Protein AF-0000000080794712 (afdb_homodimer)

Nearest PDB structures (foldseek):
  3v5n-assembly1_A  TM=8.887E-01  e=1.901E-37  Sinorhizobium meliloti 1021
  3v5n-assembly1_B  TM=8.787E-01  e=9.304E-38  Sinorhizobium meliloti 1021
  3v5n-assembly1_D  TM=8.794E-01  e=4.122E-37  Sinorhizobium meliloti 1021
  6a3i-assembly1_C  TM=8.276E-01  e=8.747E-29  Pseudarthrobacter phenanthrenivorans Sphe3
  6a3i-assembly1_D  TM=8.155E-01  e=2.993E-26  Pseudarthrobacter phenanthrenivorans Sphe3

Solvent-accessible surface area (backbone atoms only — not comparable to full-atom values): 35893 Å² total; per-residue (Å²): 128,85,76,77,43,33,24,28,30,36,28,31,25,80,88,35,68,64,24,48,24,54,49,41,20,38,50,70,66,59,63,44,43,70,52,36,35,21,20,35,86,47,45,68,51,22,52,52,33,29,58,75,66,69,30,56,68,92,38,52,33,64,38,63,69,57,40,35,54,57,37,53,69,38,93,81,40,51,58,29,36,36,40,48,61,62,31,59,52,35,43,64,54,52,47,52,29,40,76,49,74,29,22,38,37,33,42,67,50,50,36,56,42,48,67,53,29,51,51,48,40,50,50,26,58,76,66,72,36,50,37,36,34,60,63,30,73,64,29,26,70,41,47,54,52,50,23,51,40,47,73,72,40,66,25,45,58,67,45,39,38,45,35,38,38,38,22,13,84,53,31,53,95,46,47,91,80,30,70,71,47,34,41,43,50,28,56,85,32,33,30,85,37,24,40,49,36,72,54,32,32,54,51,53,47,46,52,36,66,44,65,67,61,51,67,40,28,36,31,13,45,68,38,61,80,53,83,90,52,83,36,33,38,30,35,41,32,40,35,37,31,70,86,70,25,34,34,39,40,39,35,34,30,35,30,20,53,40,52,80,48,36,36,44,34,40,23,12,60,50,10,20,41,40,38,38,51,90,46,56,39,40,33,40,36,25,23,82,88,48,75,46,78,46,74,54,90,73,74,87,43,80,72,44,46,56,17,45,24,41,42,45,47,42,41,52,49,50,51,50,42,34,74,72,68,45,96,64,47,57,88,70,45,89,40,51,16,42,62,53,32,32,52,35,35,45,51,39,53,48,35,51,52,10,28,76,68,70,38,35,79,37,80,100,129,86,77,78,43,34,25,30,30,37,29,32,24,81,90,34,67,65,25,47,25,53,50,38,18,38,50,70,64,59,63,46,43,70,51,35,35,22,21,37,86,46,45,69,50,23,52,52,36,29,58,76,66,71,30,57,70,92,37,51,33,63,39,64,69,58,39,36,54,55,39,54,70,39,92,80,39,51,57,29,35,36,40,48,62,62,32,59,53,36,45,63,53,51,46,52,29,39,76,51,74,29,24,38,38,33,44,67,50,48,36,56,43,45,68,54,29,50,49,47,39,50,49,25,56,76,65,73,36,51,38,36,35,60,61,30,74,63,29,26,70,41,47,54,52,49,21,50,40,48,73,72,40,66,25,44,59,66,45,38,37,46,34,37,37,38,20,12,84,51,31,53,94,45,46,90,80,30,70,70,46,35,41,43,49,29,54,86,34,32,30,87,38,24,41,48,37,72,55,32,33,53,51,53,46,46,51,37,67,44,64,67,62,52,65,40,30,36,30,12,46,65,38,63,80,53,81,90,54,82,36,34,37,28,35,40,34,40,36,37,31,71,88,69,25,34,34,40,41,38,36,34,30,35,32,21,52,40,52,81,49,37,34,42,34,41,23,10,60,50,11,19,40,39,39,38,50,88,45,56,40,40,33,39,35,25,26,81,87,48,76,46,78,46,76,54,90,71,74,86,42,80,72,42,48,57,16,44,23,41,42,45,46,42,41,51,50,50,52,51,41,32,75,69,66,46,95,64,48,56,88,70,46,89,41,49,16,41,62,52,32,33,51,36,35,45,51,39,52,47,36,52,52,11,27,75,67,69,38,35,79,36,79,99

InterPro domains:
  IPR000683 Gfo/Idh/MocA-like oxidoreductase, N-terminal [PF01408] (6-134)
  IPR036291 NAD(P)-binding domain superfamily [SSF51735] (2-167)
  IPR051317 Gfo/Idh/MocA family oxidoreductases [PTHR43708] (2-360)
  IPR055170 GFO/IDH/MocA-like oxidoreductase domain [PF22725] (146-273)

Sequence (728 aa):
MSKKITYGMVGGSIDSMIGEAHRNAILSDGRASIVSGCFSRDYKKTLKTGKKWDIKKDRLYENYLEMAEEESKKKNKIDFVVIATPNVSHYEIAKTFLEKGINVVCDKPLTTTVKEAQELKQLADDNDLLLCVTYSYVGYPVISLARNKIEKGELGEIRFINVQYIQGWLAKKIEDENKQAQWRLDPNQSGLANTTADIGSHVENMVSYLTRKEIDNLCARLDTFGESRKLEDNSTVMVNFKDKSKGLLFMSQIAVGENNNFSVCVYGSEGTLKWNFNQANKLTILYEDHKEEIVQNVDEIPGTNIGFKNTYSTFITDLINKKNGEIITNDNAHFQSVNAGLRGMRFIEKCVESSKNGSVWVKFMSKKITYGMVGGSIDSMIGEAHRNAILSDGRASIVSGCFSRDYKKTLKTGKKWDIKKDRLYENYLEMAEEESKKKNKIDFVVIATPNVSHYEIAKTFLEKGINVVCDKPLTTTVKEAQELKQLADDNDLLLCVTYSYVGYPVISLARNKIEKGELGEIRFINVQYIQGWLAKKIEDENKQAQWRLDPNQSGLANTTADIGSHVENMVSYLTRKEIDNLCARLDTFGESRKLEDNSTVMVNFKDKSKGLLFMSQIAVGENNNFSVCVYGSEGTLKWNFNQANKLTILYEDHKEEIVQNVDEIPGTNIGFKNTYSTFITDLINKKNGEIITNDNAHFQSVNAGLRGMRFIEKCVESSKNGSVWVKF

Organism: Petrotoga mobilis (strain DSM 10674 / SJ95) (NCBI:txid403833)

pLDDT: mean 95.85, std 5.78, range [39.59, 98.94]

Secondary structure (DSSP, 8-state):
----EEEEEEE--TT-HHHHHHHHHHHHH-SEEEEEEE--SSHHHHHHHHHHTT--GGGB-SSHHHHHHHHHHSTT--SEEEEES-HHHHHHHHHHHHHTT-EEEEPSS--SSHHHHHHHHHHHHHTT--EEE--GGGGSHHHHHHHHHHHTTTT-SEEEEEEEEE--TTSS--TTT-HHHHHHT-HHHH-S-SHHHHTHHHHHHHHHHHH-PPEEEEEEEEE--STT-SS-SEEEEEEEETTS-EEEEEEES--TT---EEEEEEEESS-EEEEEGGGTTEEEEE-SS-EEEEE------TTS-HHHHHHHHHHHHHHHHHHTT----TTT-SS-BHHHHHHHHHHHHHHHHHHHTTS-EEE-/----EEEEEEE--TT-HHHHHHHHHHHHH-SEEEEEEE--SSHHHHHHHHHHTT--GGGB-SSHHHHHHHHHHSTT--SEEEEES-GGGHHHHHHHHHHTT-EEEEPSS--SSHHHHHHHHHHHHHTT--EEE--GGGGSHHHHHHHHHHHTTTT-SEEEEEEEEE--TTSS--TTT-HHHHHHT-HHHH-S-SHHHHTHHHHHHHHHHHH-PPEEEEEEEEE--STT-SS-SEEEEEEEETTS-EEEEEEES--TT---EEEEEEEESS-EEEEEGGGTTEEEEE-SS-EEEEE------TTS-HHHHHHHHHHHHHHHHHHTT----TTT-SS-BHHHHHHHHHHHHHHHHHHHTTS-EEE-

Structure (mmCIF, N/CA/C/O backbone):
data_AF-0000000080794712-model_v1
#
loop_
_entity.id
_entity.type
_entity.pdbx_description
1 polymer 'Oxidoreductase domain protein'
#
loop_
_atom_site.group_PDB
_atom_site.id
_atom_site.type_symbol
_atom_site.label_atom_id
_atom_site.label_alt_id
_atom_site.label_comp_id
_atom_site.label_asym_id
_atom_site.label_entity_id
_atom_site.label_seq_id
_atom_site.pdbx_PDB_ins_code
_atom_site.Cartn_x
_atom_site.Cartn_y
_atom_site.Cartn_z
_atom_site.occupancy
_atom_site.B_iso_or_equiv
_atom_site.auth_seq_id
_atom_site.auth_comp_id
_atom_site.auth_asym_id
_atom_site.auth_atom_id
_atom_site.pdbx_PDB_model_num
ATOM 1 N N . MET A 1 1 ? 16.156 39.5 29.578 1 39.59 1 MET A N 1
ATOM 2 C CA . MET A 1 1 ? 15.477 38.219 29.734 1 39.59 1 MET A CA 1
ATOM 3 C C . MET A 1 1 ? 14.242 38.156 28.828 1 39.59 1 MET A C 1
ATOM 5 O O . MET A 1 1 ? 13.406 39.062 28.859 1 39.59 1 MET A O 1
ATOM 9 N N . SER A 1 2 ? 14.266 37.562 27.672 1 49.47 2 SER A N 1
ATOM 10 C CA . SER A 1 2 ? 13.328 37.75 26.562 1 49.47 2 SER A CA 1
ATOM 11 C C . SER A 1 2 ? 11.891 37.562 27.016 1 49.47 2 SER A C 1
ATOM 13 O O . SER A 1 2 ? 11.617 36.719 27.906 1 49.47 2 SER A O 1
ATOM 15 N N . LYS A 1 3 ? 10.93 38.594 26.828 1 62.94 3 LYS A N 1
ATOM 16 C CA . LYS A 1 3 ? 9.5 38.719 27.109 1 62.94 3 LYS A CA 1
ATOM 17 C C . LYS A 1 3 ? 8.773 37.438 26.797 1 62.94 3 LYS A C 1
ATOM 19 O O . LYS A 1 3 ? 9.125 36.719 25.859 1 62.94 3 LYS A O 1
ATOM 24 N N . LYS A 1 4 ? 8.039 36.938 27.766 1 82.81 4 LYS A N 1
ATOM 25 C CA . LYS A 1 4 ? 7.191 35.75 27.641 1 82.81 4 LYS A CA 1
ATOM 26 C C . LYS A 1 4 ? 6.312 35.844 26.391 1 82.81 4 LYS A C 1
ATOM 28 O O . LYS A 1 4 ? 5.715 36.875 26.125 1 82.81 4 LYS A O 1
ATOM 33 N N . ILE A 1 5 ? 6.406 34.906 25.484 1 95.75 5 ILE A N 1
ATOM 34 C CA . ILE A 1 5 ? 5.582 34.812 24.281 1 95.75 5 ILE A CA 1
ATOM 35 C C . ILE A 1 5 ? 4.121 34.594 24.672 1 95.75 5 ILE A C 1
ATOM 37 O O . ILE A 1 5 ? 3.818 33.812 25.578 1 95.75 5 ILE A O 1
ATOM 41 N N . THR A 1 6 ? 3.252 35.406 24.172 1 97.94 6 THR A N 1
ATOM 42 C CA . THR A 1 6 ? 1.824 35.25 24.438 1 97.94 6 THR A CA 1
ATOM 43 C C . THR A 1 6 ? 1.071 34.969 23.141 1 97.94 6 THR A C 1
ATOM 45 O O . THR A 1 6 ? 1.505 35.344 22.062 1 97.94 6 THR A O 1
ATOM 48 N N . TYR A 1 7 ? -0.06 34.25 23.281 1 98.38 7 TYR A N 1
ATOM 49 C CA . TYR A 1 7 ? -0.833 33.906 22.078 1 98.38 7 TYR A CA 1
ATOM 50 C C . TYR A 1 7 ? -2.326 33.906 22.391 1 98.38 7 TYR A C 1
ATOM 52 O O . TYR A 1 7 ? -2.729 33.969 23.562 1 98.38 7 TYR A O 1
ATOM 60 N N . GLY A 1 8 ? -3.104 34.031 21.375 1 98.56 8 GLY A N 1
ATOM 61 C CA . GLY A 1 8 ? -4.539 33.781 21.422 1 98.56 8 GLY A CA 1
ATOM 62 C C . GLY A 1 8 ? -4.98 32.625 20.578 1 98.56 8 GLY A C 1
ATOM 63 O O . GLY A 1 8 ? -4.16 31.969 19.922 1 98.56 8 GLY A O 1
ATOM 64 N N . MET A 1 9 ? -6.27 32.344 20.641 1 98.56 9 MET A N 1
ATOM 65 C CA . MET A 1 9 ? -6.797 31.219 19.891 1 98.56 9 MET A CA 1
ATOM 66 C C . MET A 1 9 ? -8.203 31.516 19.375 1 98.56 9 MET A C 1
ATOM 68 O O . MET A 1 9 ? -9.008 32.125 20.078 1 98.56 9 MET A O 1
ATOM 72 N N . VAL A 1 10 ? -8.391 31.203 18.156 1 98.56 10 VAL A N 1
ATOM 73 C CA . VAL A 1 10 ? -9.719 31.234 17.547 1 98.56 10 VAL A CA 1
ATOM 74 C C . VAL A 1 10 ? -10.203 29.812 17.297 1 98.56 10 VAL A C 1
ATOM 76 O O . VAL A 1 10 ? -9.531 29.031 16.625 1 98.56 10 VAL A O 1
ATOM 79 N N . GLY A 1 11 ? -11.328 29.516 17.766 1 97.12 11 GLY A N 1
ATOM 80 C CA . GLY A 1 11 ? -11.781 28.141 17.781 1 97.12 11 GLY A CA 1
ATOM 81 C C . GLY A 1 11 ? -11.219 27.328 18.938 1 97.12 11 GLY A C 1
ATOM 82 O O . GLY A 1 11 ? -10.617 27.891 19.859 1 97.12 11 GLY A O 1
ATOM 83 N N . GLY A 1 12 ? -11.578 26 19 1 94.31 12 GLY A N 1
ATOM 84 C CA . GLY A 1 12 ? -11 25.125 20.016 1 94.31 12 GLY A CA 1
ATOM 85 C C . GLY A 1 12 ? -11.688 25.234 21.359 1 94.31 12 GLY A C 1
ATOM 86 O O . GLY A 1 12 ? -11.031 25.188 22.406 1 94.31 12 GLY A O 1
ATOM 87 N N . SER A 1 13 ? -12.953 25.406 21.359 1 92.81 13 SER A N 1
ATOM 88 C CA . SER A 1 13 ? -13.688 25.531 22.609 1 92.81 13 SER A CA 1
ATOM 89 C C . SER A 1 13 ? -13.602 24.25 23.422 1 92.81 13 SER A C 1
ATOM 91 O O . SER A 1 13 ? -13.078 23.234 22.953 1 92.81 13 SER A O 1
ATOM 93 N N . ILE A 1 14 ? -14.07 24.266 24.578 1 87.44 14 ILE A N 1
ATOM 94 C CA . ILE A 1 14 ? -13.945 23.234 25.594 1 87.44 14 ILE A CA 1
ATOM 95 C C . ILE A 1 14 ? -14.539 21.922 25.062 1 87.44 14 ILE A C 1
ATOM 97 O O . ILE A 1 14 ? -14.188 20.844 25.547 1 87.44 14 ILE A O 1
ATOM 101 N N . ASP A 1 15 ? -15.359 21.969 24.109 1 83.81 15 ASP A N 1
ATOM 102 C CA . ASP A 1 15 ? -15.977 20.75 23.578 1 83.81 15 ASP A CA 1
ATOM 103 C C . ASP A 1 15 ? -15.18 20.219 22.391 1 83.81 15 ASP A C 1
ATOM 105 O O . ASP A 1 15 ? -15.539 19.188 21.797 1 83.81 15 ASP A O 1
ATOM 109 N N . SER A 1 16 ? -14.133 20.906 22.094 1 84 16 SER A N 1
ATOM 110 C CA . SER A 1 16 ? -13.312 20.516 20.953 1 84 16 SER A CA 1
ATOM 111 C C . SER A 1 16 ? -12.047 19.797 21.391 1 84 16 SER A C 1
ATOM 113 O O . SER A 1 16 ? -11.352 20.25 22.297 1 84 16 SER A O 1
ATOM 115 N N . MET A 1 17 ? -11.773 18.734 20.781 1 82.38 17 MET A N 1
ATOM 116 C CA . MET A 1 17 ? -10.562 17.969 21.078 1 82.38 17 MET A CA 1
ATOM 117 C C . MET A 1 17 ? -9.336 18.656 20.5 1 82.38 17 MET A C 1
ATOM 119 O O . MET A 1 17 ? -8.266 18.641 21.125 1 82.38 17 MET A O 1
ATOM 123 N N . ILE A 1 18 ? -9.539 19.344 19.469 1 88.5 18 ILE A N 1
ATOM 124 C CA . ILE A 1 18 ? -8.391 19.922 18.766 1 88.5 18 ILE A CA 1
ATOM 125 C C . ILE A 1 18 ? -7.863 21.125 19.531 1 88.5 18 ILE A C 1
ATOM 127 O O . ILE A 1 18 ? -6.652 21.344 19.609 1 88.5 18 ILE A O 1
ATOM 131 N N . GLY A 1 19 ? -8.727 21.906 20.156 1 91.75 19 GLY A N 1
ATOM 132 C CA . GLY A 1 19 ? -8.305 23.047 20.953 1 91.75 19 GLY A CA 1
ATOM 133 C C . GLY A 1 19 ? -7.398 22.656 22.109 1 91.75 19 GLY A C 1
ATOM 134 O O . GLY A 1 19 ? -6.344 23.266 22.312 1 91.75 19 GLY A O 1
ATOM 135 N N . GLU A 1 20 ? -7.781 21.641 22.781 1 92.44 20 GLU A N 1
ATOM 136 C CA . GLU A 1 20 ? -6.992 21.141 23.906 1 92.44 20 GLU A CA 1
ATOM 137 C C . GLU A 1 20 ? -5.645 20.609 23.438 1 92.44 20 GLU A C 1
ATOM 139 O O . GLU A 1 20 ? -4.633 20.75 24.125 1 92.44 20 GLU A O 1
ATOM 144 N N . ALA A 1 21 ? -5.668 19.938 22.328 1 94.25 21 ALA A N 1
ATOM 145 C CA . ALA A 1 21 ? -4.418 19.391 21.812 1 94.25 21 ALA A CA 1
ATOM 146 C C . ALA A 1 21 ? -3.408 20.5 21.531 1 94.25 21 ALA A C 1
ATOM 148 O O . ALA A 1 21 ? -2.234 20.391 21.891 1 94.25 21 ALA A O 1
ATOM 149 N N . HIS A 1 22 ? -3.895 21.594 20.922 1 96.44 22 HIS A N 1
ATOM 150 C CA . HIS A 1 22 ? -3.029 22.734 20.641 1 96.44 22 HIS A CA 1
ATOM 151 C C . HIS A 1 22 ? -2.543 23.391 21.922 1 96.44 22 HIS A C 1
ATOM 153 O O . HIS A 1 22 ? -1.347 23.625 22.094 1 96.44 22 HIS A O 1
ATOM 159 N N . ARG A 1 23 ? -3.43 23.656 22.781 1 95.56 23 ARG A N 1
ATOM 160 C CA . ARG A 1 23 ? -3.09 24.328 24.047 1 95.56 23 ARG A CA 1
ATOM 161 C C . ARG A 1 23 ? -2.094 23.5 24.844 1 95.56 23 ARG A C 1
ATOM 163 O O . ARG A 1 23 ? -1.108 24.031 25.359 1 95.56 23 ARG A O 1
ATOM 170 N N . ASN A 1 24 ? -2.373 22.188 24.969 1 95.31 24 ASN A N 1
ATOM 171 C CA . ASN A 1 24 ? -1.516 21.297 25.75 1 95.31 24 ASN A CA 1
ATOM 172 C C . ASN A 1 24 ? -0.109 21.219 25.172 1 95.31 24 ASN A C 1
ATOM 174 O O . ASN A 1 24 ? 0.873 21.141 25.906 1 95.31 24 ASN A O 1
ATOM 178 N N . ALA A 1 25 ? -0.044 21.219 23.875 1 96.25 25 ALA A N 1
ATOM 179 C CA . ALA A 1 25 ? 1.26 21.188 23.219 1 96.25 25 ALA A CA 1
ATOM 180 C C . ALA A 1 25 ? 2.068 22.438 23.562 1 96.25 25 ALA A C 1
ATOM 182 O O . ALA A 1 25 ? 3.248 22.344 23.906 1 96.25 25 ALA A O 1
ATOM 183 N N . ILE A 1 26 ? 1.462 23.625 23.516 1 96.62 26 ILE A N 1
ATOM 184 C CA . ILE A 1 26 ? 2.125 24.891 23.781 1 96.62 26 ILE A CA 1
ATOM 185 C C . ILE A 1 26 ? 2.48 24.984 25.266 1 96.62 26 ILE A C 1
ATOM 187 O O . ILE A 1 26 ? 3.586 25.406 25.625 1 96.62 26 ILE A O 1
ATOM 191 N N . LEU A 1 27 ? 1.554 24.531 26.062 1 95.06 27 LEU A N 1
ATOM 192 C CA . LEU A 1 27 ? 1.777 24.531 27.516 1 95.06 27 LEU A CA 1
ATOM 193 C C . LEU A 1 27 ? 2.961 23.641 27.875 1 95.06 27 LEU A C 1
ATOM 195 O O . LEU A 1 27 ? 3.758 24 28.75 1 95.06 27 LEU A O 1
ATOM 199 N N . SER A 1 28 ? 3.021 22.531 27.266 1 94.25 28 SER A N 1
ATOM 200 C CA . SER A 1 28 ? 4.102 21.594 27.547 1 94.25 28 SER A CA 1
ATOM 201 C C . SER A 1 28 ? 5.457 22.188 27.156 1 94.25 28 SER A C 1
ATOM 203 O O . SER A 1 28 ? 6.473 21.875 27.781 1 94.25 28 SER A O 1
ATOM 205 N N . ASP A 1 29 ? 5.477 22.938 26.109 1 93.62 29 ASP A N 1
ATOM 206 C CA . ASP A 1 29 ? 6.695 23.641 25.734 1 93.62 29 ASP A CA 1
ATOM 207 C C . ASP A 1 29 ? 7.098 24.641 26.812 1 93.62 29 ASP A C 1
ATOM 209 O O . ASP A 1 29 ? 8.281 24.75 27.156 1 93.62 29 ASP A O 1
ATOM 213 N N . GLY A 1 30 ? 6.141 25.422 27.281 1 94.19 30 GLY A N 1
ATOM 214 C CA . GLY A 1 30 ? 6.332 26.25 28.469 1 94.19 30 GLY A CA 1
ATOM 215 C C . GLY A 1 30 ? 6.77 27.672 28.141 1 94.19 30 GLY A C 1
ATOM 216 O O . GLY A 1 30 ? 6.836 28.516 29.031 1 94.19 30 GLY A O 1
ATOM 217 N N . ARG A 1 31 ? 7.086 28.031 26.969 1 96.19 31 ARG A N 1
ATOM 218 C CA . ARG A 1 31 ? 7.652 29.344 26.656 1 96.19 31 ARG A CA 1
ATOM 219 C C . ARG A 1 31 ? 6.57 30.312 26.203 1 96.19 31 ARG A C 1
ATOM 221 O O . ARG A 1 31 ? 6.828 31.516 26.047 1 96.19 31 ARG A O 1
ATOM 228 N N . ALA A 1 32 ? 5.246 29.797 26 1 97.25 32 ALA A N 1
ATOM 229 C CA . ALA A 1 32 ? 4.152 30.656 25.562 1 97.25 32 ALA A CA 1
ATOM 230 C C . ALA A 1 32 ? 2.92 30.469 26.453 1 97.25 32 ALA A C 1
ATOM 232 O O . ALA A 1 32 ? 2.627 29.344 26.875 1 97.25 32 ALA A O 1
ATOM 233 N N . SER A 1 33 ? 2.188 31.562 26.641 1 96.75 33 SER A N 1
ATOM 234 C CA . SER A 1 33 ? 0.974 31.516 27.453 1 96.75 33 SER A CA 1
ATOM 235 C C . SER A 1 33 ? -0.225 32.062 26.688 1 96.75 33 SER A C 1
ATOM 237 O O . SER A 1 33 ? -0.111 33.062 25.969 1 96.75 33 SER A O 1
ATOM 239 N N . ILE A 1 34 ? -1.341 31.391 26.844 1 97.5 34 ILE A N 1
ATOM 240 C CA . ILE A 1 34 ? -2.568 31.859 26.219 1 97.5 34 ILE A CA 1
ATOM 241 C C . ILE A 1 34 ? -3.148 33.031 27.031 1 97.5 34 ILE A C 1
ATOM 243 O O . ILE A 1 34 ? -3.289 32.938 28.25 1 97.5 34 ILE A O 1
ATOM 247 N N . VAL A 1 35 ? -3.531 34.188 26.312 1 97.75 35 VAL A N 1
ATOM 248 C CA . VAL A 1 35 ? -4.004 35.344 27.078 1 97.75 35 VAL A CA 1
ATOM 249 C C . VAL A 1 35 ? -5.281 35.875 26.438 1 97.75 35 VAL A C 1
ATOM 251 O O . VAL A 1 35 ? -5.91 36.781 26.984 1 97.75 35 VAL A O 1
ATOM 254 N N . SER A 1 36 ? -5.66 35.344 25.281 1 98.12 36 SER A N 1
ATOM 255 C CA . SER A 1 36 ? -6.805 35.844 24.547 1 98.12 36 SER A CA 1
ATOM 256 C C . SER A 1 36 ? -7.52 34.75 23.766 1 98.12 36 SER A C 1
ATOM 258 O O . SER A 1 36 ? -6.941 33.688 23.516 1 98.12 36 SER A O 1
ATOM 260 N N . GLY A 1 37 ? -8.875 35.062 23.484 1 98 37 GLY A N 1
ATOM 261 C CA . GLY A 1 37 ? -9.523 34 22.734 1 98 37 GLY A CA 1
ATOM 262 C C . GLY A 1 37 ? -10.891 34.375 22.203 1 98 37 GLY A C 1
ATOM 263 O O . GLY A 1 37 ? -11.562 35.219 22.797 1 98 37 GLY A O 1
ATOM 264 N N . CYS A 1 38 ? -11.242 33.875 21.109 1 98.38 38 CYS A N 1
ATOM 265 C CA . CYS A 1 38 ? -12.555 33.688 20.516 1 98.38 38 CYS A CA 1
ATOM 266 C C . CYS A 1 38 ? -12.781 32.219 20.172 1 98.38 38 CYS A C 1
ATOM 268 O O . CYS A 1 38 ? -12.531 31.797 19.031 1 98.38 38 CYS A O 1
ATOM 270 N N . PHE A 1 39 ? -13.367 31.453 21.094 1 97.44 39 PHE A N 1
ATOM 271 C CA . PHE A 1 39 ? -13.266 30 21.031 1 97.44 39 PHE A CA 1
ATOM 272 C C . PHE A 1 39 ? -14.453 29.391 20.281 1 97.44 39 PHE A C 1
ATOM 274 O O . PHE A 1 39 ? -14.414 28.234 19.875 1 97.44 39 PHE A O 1
ATOM 281 N N . SER A 1 40 ? -15.508 30.109 20.234 1 95.56 40 SER A N 1
ATOM 282 C CA . SER A 1 40 ? -16.734 29.625 19.609 1 95.56 40 SER A CA 1
ATOM 283 C C . SER A 1 40 ? -17.562 30.781 19.062 1 95.56 40 SER A C 1
ATOM 285 O O . SER A 1 40 ? -17.375 31.938 19.453 1 95.56 40 SER A O 1
ATOM 287 N N . ARG A 1 41 ? -18.562 30.531 18.172 1 91.75 41 ARG A N 1
ATOM 288 C CA . ARG A 1 41 ? -19.547 31.5 17.703 1 91.75 41 ARG A CA 1
ATOM 289 C C . ARG A 1 41 ? -20.516 31.859 18.812 1 91.75 41 ARG A C 1
ATOM 291 O O . ARG A 1 41 ? -21.125 32.938 18.781 1 91.75 41 ARG A O 1
ATOM 298 N N . ASP A 1 42 ? -20.562 30.875 19.672 1 95.44 42 ASP A N 1
ATOM 299 C CA . ASP A 1 42 ? -21.344 31.109 20.891 1 95.44 42 ASP A CA 1
ATOM 300 C C . ASP A 1 42 ? -20.469 31.75 21.969 1 95.44 42 ASP A C 1
ATOM 302 O O . ASP A 1 42 ? -19.656 31.078 22.594 1 95.44 42 ASP A O 1
ATOM 306 N N . TYR A 1 43 ? -20.812 32.969 22.266 1 97.06 43 TYR A N 1
ATOM 307 C CA . TYR A 1 43 ? -19.984 33.75 23.203 1 97.06 43 TYR A CA 1
ATOM 308 C C . TYR A 1 43 ? -20 33.094 24.578 1 97.06 43 TYR A C 1
ATOM 310 O O . TYR A 1 43 ? -19 33.125 25.297 1 97.06 43 TYR A O 1
ATOM 318 N N . LYS A 1 44 ? -21.078 32.469 24.922 1 97.06 44 LYS A N 1
ATOM 319 C CA . LYS A 1 44 ? -21.156 31.812 26.219 1 97.06 44 LYS A CA 1
ATOM 320 C C . LYS A 1 44 ? -20.109 30.719 26.344 1 97.06 44 LYS A C 1
ATOM 322 O O . LYS A 1 44 ? -19.531 30.516 27.406 1 97.06 44 LYS A O 1
ATOM 327 N N . LYS A 1 45 ? -19.906 30.031 25.281 1 96.69 45 LYS A N 1
ATOM 328 C CA . LYS A 1 45 ? -18.891 28.984 25.25 1 96.69 45 LYS A CA 1
ATOM 329 C C . LYS A 1 45 ? -17.484 29.578 25.344 1 96.69 45 LYS A C 1
ATOM 331 O O . LYS A 1 45 ? -16.594 28.969 25.953 1 96.69 45 LYS A O 1
ATOM 336 N N . THR A 1 46 ? -17.297 30.734 24.734 1 97.88 46 THR A N 1
ATOM 337 C CA . THR A 1 46 ? -16.016 31.422 24.812 1 97.88 46 THR A CA 1
ATOM 338 C C . THR A 1 46 ? -15.727 31.828 26.266 1 97.88 46 THR A C 1
ATOM 340 O O . THR A 1 46 ? -14.609 31.625 26.75 1 97.88 46 THR A O 1
ATOM 343 N N . LEU A 1 47 ? -16.734 32.312 26.922 1 97.94 47 LEU A N 1
ATOM 344 C CA . LEU A 1 47 ? -16.562 32.719 28.312 1 97.94 47 LEU A CA 1
ATOM 345 C C . LEU A 1 47 ? -16.266 31.5 29.188 1 97.94 47 LEU A C 1
ATOM 347 O O . LEU A 1 47 ? -15.391 31.562 30.062 1 97.94 47 LEU A O 1
ATOM 351 N N . LYS A 1 48 ? -16.922 30.422 28.953 1 97.25 48 LYS A N 1
ATOM 352 C CA . LYS A 1 48 ? -16.703 29.188 29.703 1 97.25 48 LYS A CA 1
ATOM 353 C C . LYS A 1 48 ? -15.289 28.656 29.484 1 97.25 48 LYS A C 1
ATOM 355 O O . LYS A 1 48 ? -14.617 28.25 30.438 1 97.25 48 LYS A O 1
ATOM 360 N N . THR A 1 49 ? -14.891 28.656 28.25 1 97.19 49 THR A N 1
ATOM 361 C CA . THR A 1 49 ? -13.547 28.188 27.891 1 97.19 49 THR A CA 1
ATOM 362 C C . THR A 1 49 ? -12.484 29.078 28.531 1 97.19 49 THR A C 1
ATOM 364 O O . THR A 1 49 ? -11.5 28.594 29.078 1 97.19 49 THR A O 1
ATOM 367 N N . GLY A 1 50 ? -12.672 30.375 28.438 1 97.06 50 GLY A N 1
ATOM 368 C CA . GLY A 1 50 ? -11.758 31.328 29.047 1 97.06 50 GLY A CA 1
ATOM 369 C C . GLY A 1 50 ? -11.602 31.141 30.531 1 97.06 50 GLY A C 1
ATOM 370 O O . GLY A 1 50 ? -10.492 31.219 31.062 1 97.06 50 GLY A O 1
ATOM 371 N N . LYS A 1 51 ? -12.703 30.922 31.156 1 96.75 51 LYS A N 1
ATOM 372 C CA . LYS A 1 51 ? -12.672 30.656 32.594 1 96.75 51 LYS A CA 1
ATOM 373 C C . LYS A 1 51 ? -11.867 29.406 32.906 1 96.75 51 LYS A C 1
ATOM 375 O O . LYS A 1 51 ? -11.031 29.406 33.844 1 96.75 51 LYS A O 1
ATOM 380 N N . LYS A 1 52 ? -12.125 28.406 32.188 1 95.69 52 LYS A N 1
ATOM 381 C CA . LYS A 1 52 ? -11.422 27.141 32.375 1 95.69 52 LYS A CA 1
ATOM 382 C C . LYS A 1 52 ? -9.914 27.312 32.188 1 95.69 52 LYS A C 1
ATOM 384 O O . LYS A 1 52 ? -9.117 26.688 32.906 1 95.69 52 LYS A O 1
ATOM 389 N N . TRP A 1 53 ? -9.523 28.141 31.234 1 95.75 53 TRP A N 1
ATOM 390 C CA . TRP A 1 53 ? -8.117 28.266 30.875 1 95.75 53 TRP A CA 1
ATOM 391 C C . TRP A 1 53 ? -7.496 29.5 31.547 1 95.75 53 TRP A C 1
ATOM 393 O O . TRP A 1 53 ? -6.375 29.891 31.203 1 95.75 53 TRP A O 1
ATOM 403 N N . ASP A 1 54 ? -8.211 30.172 32.469 1 96.25 54 ASP A N 1
ATOM 404 C CA . ASP A 1 54 ? -7.762 31.297 33.281 1 96.25 54 ASP A CA 1
ATOM 405 C C . ASP A 1 54 ? -7.332 32.469 32.406 1 96.25 54 ASP A C 1
ATOM 407 O O . ASP A 1 54 ? -6.234 33 32.594 1 96.25 54 ASP A O 1
ATOM 411 N N . ILE A 1 55 ? -8.164 32.781 31.438 1 97.5 55 ILE A N 1
ATOM 412 C CA . ILE A 1 55 ? -7.965 33.938 30.578 1 97.5 55 ILE A CA 1
ATOM 413 C C . ILE A 1 55 ? -8.828 35.094 31.078 1 97.5 55 ILE A C 1
ATOM 415 O O . ILE A 1 55 ? -9.992 34.906 31.453 1 97.5 55 ILE A O 1
ATOM 419 N N . LYS A 1 56 ? -8.25 36.281 31.141 1 97.31 56 LYS A N 1
ATOM 420 C CA . LYS A 1 56 ? -8.984 37.469 31.594 1 97.31 56 LYS A CA 1
ATOM 421 C C . LYS A 1 56 ? -10.195 37.75 30.688 1 97.31 56 LYS A C 1
ATOM 423 O O . LYS A 1 56 ? -10.102 37.625 29.469 1 97.31 56 LYS A O 1
ATOM 428 N N . LYS A 1 57 ? -11.281 38.094 31.297 1 97 57 LYS A N 1
ATOM 429 C CA . LYS A 1 57 ? -12.539 38.281 30.578 1 97 57 LYS A CA 1
ATOM 430 C C . LYS A 1 57 ? -12.414 39.375 29.516 1 97 57 LYS A C 1
ATOM 432 O O . LYS A 1 57 ? -13.047 39.281 28.469 1 97 57 LYS A O 1
ATOM 437 N N . ASP A 1 58 ? -11.602 40.344 29.766 1 96 58 ASP A N 1
ATOM 438 C CA . ASP A 1 58 ? -11.5 41.5 28.859 1 96 58 ASP A CA 1
ATOM 439 C C . ASP A 1 58 ? -10.688 41.125 27.625 1 96 58 ASP A C 1
ATOM 441 O O . ASP A 1 58 ? -10.547 41.938 26.703 1 96 58 ASP A O 1
ATOM 445 N N . ARG A 1 59 ? -10.188 39.938 27.547 1 97.88 59 ARG A N 1
ATOM 446 C CA . ARG A 1 59 ? -9.477 39.469 26.359 1 97.88 59 ARG A CA 1
ATOM 447 C C . ARG A 1 59 ? -10.188 38.312 25.719 1 97.88 59 ARG A C 1
ATOM 449 O O . ARG A 1 59 ? -9.562 37.5 25 1 97.88 59 ARG A O 1
ATOM 456 N N . LEU A 1 60 ? -11.43 38.125 26.156 1 98.44 60 LEU A N 1
ATOM 457 C CA . LEU A 1 60 ? -12.344 37.219 25.5 1 98.44 60 LEU A CA 1
ATOM 458 C C . LEU A 1 60 ? -13.297 37.969 24.562 1 98.44 60 LEU A C 1
ATOM 460 O O . LEU A 1 60 ? -13.922 38.938 24.969 1 98.44 60 LEU A O 1
ATOM 464 N N . TYR A 1 61 ? -13.391 37.438 23.344 1 98.5 61 TYR A N 1
ATOM 465 C CA . TYR A 1 61 ? -14.07 38.25 22.328 1 98.5 61 TYR A CA 1
ATOM 466 C C . TYR A 1 61 ? -15.219 37.469 21.703 1 98.5 61 TYR A C 1
ATOM 468 O O . TYR A 1 61 ? -15.195 36.219 21.672 1 98.5 61 TYR A O 1
ATOM 476 N N . GLU A 1 62 ? -16.172 38.188 21.125 1 97.5 62 GLU A N 1
ATOM 477 C CA . GLU A 1 62 ? -17.375 37.594 20.531 1 97.5 62 GLU A CA 1
ATOM 478 C C . GLU A 1 62 ? -17.062 37.031 19.141 1 97.5 62 GLU A C 1
ATOM 480 O O . GLU A 1 62 ? -17.719 36.094 18.672 1 97.5 62 GLU A O 1
ATOM 485 N N . ASN A 1 63 ? -16.156 37.688 18.516 1 98 63 ASN A N 1
ATOM 486 C CA . ASN A 1 63 ? -15.758 37.25 17.188 1 98 63 ASN A CA 1
ATOM 487 C C . ASN A 1 63 ? -14.289 37.531 16.922 1 98 63 ASN A C 1
ATOM 489 O O . ASN A 1 63 ? -13.68 38.375 17.609 1 98 63 ASN A O 1
ATOM 493 N N . TYR A 1 64 ? -13.789 36.875 15.891 1 98.44 64 TYR A N 1
ATOM 494 C CA . TYR A 1 64 ? -12.359 36.938 15.633 1 98.44 64 TYR A CA 1
ATOM 495 C C . TYR A 1 64 ? -11.969 38.312 15.086 1 98.44 64 TYR A C 1
ATOM 497 O O . TYR A 1 64 ? -10.828 38.75 15.242 1 98.44 64 TYR A O 1
ATOM 505 N N . LEU A 1 65 ? -12.883 39.031 14.367 1 98.56 65 LEU A N 1
ATOM 506 C CA . LEU A 1 65 ? -12.609 40.375 13.859 1 98.56 65 LEU A CA 1
ATOM 507 C C . LEU A 1 65 ? -12.305 41.312 15.008 1 98.56 65 LEU A C 1
ATOM 509 O O . LEU A 1 65 ? -11.32 42.062 14.953 1 98.56 65 LEU A O 1
ATOM 513 N N . GLU A 1 66 ? -13.18 41.25 16 1 98.38 66 GLU A N 1
ATOM 514 C CA . GLU A 1 66 ? -12.984 42.062 17.203 1 98.38 66 GLU A CA 1
ATOM 515 C C . GLU A 1 66 ? -11.688 41.688 17.906 1 98.38 66 GLU A C 1
ATOM 517 O O . GLU A 1 66 ? -10.945 42.562 18.344 1 98.38 66 GLU A O 1
ATOM 522 N N . MET A 1 67 ? -11.461 40.469 18.047 1 98.62 67 MET A N 1
ATOM 523 C CA . MET A 1 67 ? -10.242 39.969 18.688 1 98.62 67 MET A CA 1
ATOM 524 C C . MET A 1 67 ? -9 40.531 18.016 1 98.62 67 MET A C 1
ATOM 526 O O . MET A 1 67 ? -8.109 41.062 18.672 1 98.62 67 MET A O 1
ATOM 530 N N . ALA A 1 68 ? -8.945 40.406 16.703 1 98.62 68 ALA A N 1
ATOM 531 C CA . ALA A 1 68 ? -7.789 40.875 15.938 1 98.62 68 ALA A CA 1
ATOM 532 C C . ALA A 1 68 ? -7.598 42.375 16.109 1 98.62 68 ALA A C 1
ATOM 534 O O . ALA A 1 68 ? -6.473 42.844 16.312 1 98.62 68 ALA A O 1
ATOM 535 N N . GLU A 1 69 ? -8.695 43.094 16.031 1 98.12 69 GLU A N 1
ATOM 536 C CA . GLU A 1 69 ? -8.648 44.531 16.141 1 98.12 69 GLU A CA 1
ATOM 537 C C . GLU A 1 69 ? -8.164 44.969 17.531 1 98.12 69 GLU A C 1
ATOM 539 O O . GLU A 1 69 ? -7.238 45.781 17.656 1 98.12 69 GLU A O 1
ATOM 544 N N . GLU A 1 70 ? -8.773 44.438 18.531 1 98 70 GLU A N 1
ATOM 545 C CA . GLU A 1 70 ? -8.469 44.844 19.906 1 98 70 GLU A CA 1
ATOM 546 C C . GLU A 1 70 ? -7.062 44.438 20.312 1 98 70 GLU A C 1
ATOM 548 O O . GLU A 1 70 ? -6.332 45.188 20.953 1 98 70 GLU A O 1
ATOM 553 N N . GLU A 1 71 ? -6.699 43.25 19.969 1 97.56 71 GLU A N 1
ATOM 554 C CA . GLU A 1 71 ? -5.367 42.75 20.328 1 97.56 71 GLU A CA 1
ATOM 555 C C . GLU A 1 71 ? -4.277 43.531 19.625 1 97.56 71 GLU A C 1
ATOM 557 O O . GLU A 1 71 ? -3.193 43.75 20.156 1 97.56 71 GLU A O 1
ATOM 562 N N . SER A 1 72 ? -4.566 43.969 18.375 1 97.06 72 SER A N 1
ATOM 563 C CA . SER A 1 72 ? -3.574 44.688 17.594 1 97.06 72 SER A CA 1
ATOM 564 C C . SER A 1 72 ? -3.295 46.062 18.203 1 97.06 72 SER A C 1
ATOM 566 O O . SER A 1 72 ? -2.225 46.625 17.984 1 97.06 72 SER A O 1
ATOM 568 N N . LYS A 1 73 ? -4.203 46.594 19 1 96.25 73 LYS A N 1
ATOM 569 C CA . LYS A 1 73 ? -4.086 47.938 19.578 1 96.25 73 LYS A CA 1
ATOM 570 C C . LYS A 1 73 ? -3.387 47.875 20.938 1 96.25 73 LYS A C 1
ATOM 572 O O . LYS A 1 73 ? -2.945 48.906 21.438 1 96.25 73 LYS A O 1
ATOM 577 N N . LYS A 1 74 ? -3.309 46.75 21.375 1 94.81 74 LYS A N 1
ATOM 578 C CA . LYS A 1 74 ? -2.734 46.625 22.719 1 94.81 74 LYS A CA 1
ATOM 579 C C . LYS A 1 74 ? -1.219 46.781 22.688 1 94.81 74 LYS A C 1
ATOM 581 O O . LYS A 1 74 ? -0.564 46.375 21.719 1 94.81 74 LYS A O 1
ATOM 586 N N . LYS A 1 75 ? -0.66 47.406 23.766 1 91.06 75 LYS A N 1
ATOM 587 C CA . LYS A 1 75 ? 0.787 47.531 23.922 1 91.06 75 LYS A CA 1
ATOM 588 C C . LYS A 1 75 ? 1.448 46.156 23.969 1 91.06 75 LYS A C 1
ATOM 590 O O . LYS A 1 75 ? 2.498 45.938 23.359 1 91.06 75 LYS A O 1
ATOM 595 N N . ASN A 1 76 ? 0.785 45.344 24.734 1 90.12 76 ASN A N 1
ATOM 596 C CA . ASN A 1 76 ? 1.238 43.938 24.781 1 90.12 76 ASN A CA 1
ATOM 597 C C . ASN A 1 76 ? 0.399 43.062 23.875 1 90.12 76 ASN A C 1
ATOM 599 O O . ASN A 1 76 ? -0.221 42.094 24.344 1 90.12 76 ASN A O 1
ATOM 603 N N . LYS A 1 77 ? 0.47 43.344 22.656 1 93.31 77 LYS A N 1
ATOM 604 C CA . LYS A 1 77 ? -0.279 42.531 21.688 1 93.31 77 LYS A CA 1
ATOM 605 C C . LYS A 1 77 ? 0.213 41.094 21.672 1 93.31 77 LYS A C 1
ATOM 607 O O . LYS A 1 77 ? 1.38 40.844 21.969 1 93.31 77 LYS A O 1
ATOM 612 N N . ILE A 1 78 ? -0.678 40.188 21.359 1 97.75 78 ILE A N 1
ATOM 613 C CA . ILE A 1 78 ? -0.294 38.781 21.297 1 97.75 78 ILE A CA 1
ATOM 614 C C . ILE A 1 78 ? 0.734 38.562 20.188 1 97.75 78 ILE A C 1
ATOM 616 O O . ILE A 1 78 ? 0.688 39.25 19.156 1 97.75 78 ILE A O 1
ATOM 620 N N . ASP A 1 79 ? 1.636 37.625 20.422 1 98.06 79 ASP A N 1
ATOM 621 C CA . ASP A 1 79 ? 2.703 37.312 19.469 1 98.06 79 ASP A CA 1
ATOM 622 C C . ASP A 1 79 ? 2.186 36.5 18.312 1 98.06 79 ASP A C 1
ATOM 624 O O . ASP A 1 79 ? 2.705 36.562 17.188 1 98.06 79 ASP A O 1
ATOM 628 N N . PHE A 1 80 ? 1.229 35.656 18.578 1 98.69 80 PHE A N 1
ATOM 629 C CA . PHE A 1 80 ? 0.627 34.844 17.5 1 98.69 80 PHE A CA 1
ATOM 630 C C . PHE A 1 80 ? -0.765 34.375 17.906 1 98.69 80 PHE A C 1
ATOM 632 O O . PHE A 1 80 ? -1.145 34.469 19.078 1 98.69 80 PHE A O 1
ATOM 639 N N . VAL A 1 81 ? -1.514 34 16.906 1 98.88 81 VAL A N 1
ATOM 640 C CA . VAL A 1 81 ? -2.838 33.406 17.141 1 98.88 81 VAL A CA 1
ATOM 641 C C . VAL A 1 81 ? -2.879 31.984 16.594 1 98.88 81 VAL A C 1
ATOM 643 O O . VAL A 1 81 ? -2.291 31.688 15.555 1 98.88 81 VAL A O 1
ATOM 646 N N . VAL A 1 82 ? -3.551 31.062 17.312 1 98.75 82 VAL A N 1
ATOM 647 C CA . VAL A 1 82 ? -3.826 29.703 16.859 1 98.75 82 VAL A CA 1
ATOM 648 C C . VAL A 1 82 ? -5.234 29.641 16.281 1 98.75 82 VAL A C 1
ATOM 650 O O . VAL A 1 82 ? -6.199 30.078 16.906 1 98.75 82 VAL A O 1
ATOM 653 N N . ILE A 1 83 ? -5.277 29.125 15.102 1 98.62 83 ILE A N 1
ATOM 654 C CA . ILE A 1 83 ? -6.57 28.953 14.445 1 98.62 83 ILE A CA 1
ATOM 655 C C . ILE A 1 83 ? -6.941 27.484 14.43 1 98.62 83 ILE A C 1
ATOM 657 O O . ILE A 1 83 ? -6.332 26.688 13.703 1 98.62 83 ILE A O 1
ATOM 661 N N . ALA A 1 84 ? -7.949 27.078 15.172 1 96.12 84 ALA A N 1
ATOM 662 C CA . ALA A 1 84 ? -8.438 25.703 15.312 1 96.12 84 ALA A CA 1
ATOM 663 C C . ALA A 1 84 ? -9.93 25.625 15 1 96.12 84 ALA A C 1
ATOM 665 O O . ALA A 1 84 ? -10.727 25.188 15.828 1 96.12 84 ALA A O 1
ATOM 666 N N . THR A 1 85 ? -10.336 26.031 13.797 1 94.69 85 THR A N 1
ATOM 667 C CA . THR A 1 85 ? -11.695 26.062 13.281 1 94.69 85 THR A CA 1
ATOM 668 C C . THR A 1 85 ? -11.836 25.125 12.086 1 94.69 85 THR A C 1
ATOM 670 O O . THR A 1 85 ? -10.852 24.516 11.641 1 94.69 85 THR A O 1
ATOM 673 N N . PRO A 1 86 ? -13.008 24.906 11.609 1 92 86 PRO A N 1
ATOM 674 C CA . PRO A 1 86 ? -13.156 24.141 10.367 1 92 86 PRO A CA 1
ATOM 675 C C . PRO A 1 86 ? -12.453 24.797 9.188 1 92 86 PRO A C 1
ATOM 677 O O . PRO A 1 86 ? -12.18 26 9.211 1 92 86 PRO A O 1
ATOM 680 N N . ASN A 1 87 ? -12.234 24.047 8.125 1 95.38 87 ASN A N 1
ATOM 681 C CA . ASN A 1 87 ? -11.344 24.406 7.027 1 95.38 87 ASN A CA 1
ATOM 682 C C . ASN A 1 87 ? -11.773 25.719 6.363 1 95.38 87 ASN A C 1
ATOM 684 O O . ASN A 1 87 ? -10.938 26.562 6.066 1 95.38 87 ASN A O 1
ATOM 688 N N . VAL A 1 88 ? -13.031 25.938 6.195 1 94.44 88 VAL A N 1
ATOM 689 C CA . VAL A 1 88 ? -13.555 27 5.344 1 94.44 88 VAL A CA 1
ATOM 690 C C . VAL A 1 88 ? -13.266 28.359 5.984 1 94.44 88 VAL A C 1
ATOM 692 O O . VAL A 1 88 ? -13.18 29.375 5.289 1 94.44 88 VAL A O 1
ATOM 695 N N . SER A 1 89 ? -13.07 28.359 7.277 1 96.75 89 SER A N 1
ATOM 696 C CA . SER A 1 89 ? -12.898 29.641 7.969 1 96.75 89 SER A CA 1
ATOM 697 C C . SER A 1 89 ? -11.422 30 8.102 1 96.75 89 SER A C 1
ATOM 699 O O . SER A 1 89 ? -11.086 31.109 8.508 1 96.75 89 SER A O 1
ATOM 701 N N . HIS A 1 90 ? -10.508 29.094 7.777 1 98.5 90 HIS A N 1
ATOM 702 C CA . HIS A 1 90 ? -9.078 29.297 7.973 1 98.5 90 HIS A CA 1
ATOM 703 C C . HIS A 1 90 ? -8.602 30.562 7.273 1 98.5 90 HIS A C 1
ATOM 705 O O . HIS A 1 90 ? -7.945 31.406 7.883 1 98.5 90 HIS A O 1
ATOM 711 N N . TYR A 1 91 ? -8.984 30.656 6.031 1 98.62 91 TYR A N 1
ATOM 712 C CA . TYR A 1 91 ? -8.469 31.734 5.191 1 98.62 91 TYR A CA 1
ATOM 713 C C . TYR A 1 91 ? -8.844 33.094 5.77 1 98.62 91 TYR A C 1
ATOM 715 O O . TYR A 1 91 ? -7.973 33.938 6.008 1 98.62 91 TYR A O 1
ATOM 723 N N . GLU A 1 92 ? -10.117 33.312 6.012 1 98.75 92 GLU A N 1
ATOM 724 C CA . GLU A 1 92 ? -10.602 34.625 6.465 1 98.75 92 GLU A CA 1
ATOM 725 C C . GLU A 1 92 ? -10.008 35 7.824 1 98.75 92 GLU A C 1
ATOM 727 O O . GLU A 1 92 ? -9.641 36.156 8.055 1 98.75 92 GLU A O 1
ATOM 732 N N . ILE A 1 93 ? -9.914 34.031 8.719 1 98.88 93 ILE A N 1
ATOM 733 C CA . ILE A 1 93 ? -9.383 34.281 10.055 1 98.88 93 ILE A CA 1
ATOM 734 C C . ILE A 1 93 ? -7.895 34.594 9.969 1 98.88 93 ILE A C 1
ATOM 736 O O . ILE A 1 93 ? -7.434 35.594 10.547 1 98.88 93 ILE A O 1
ATOM 740 N N . ALA A 1 94 ? -7.16 33.781 9.25 1 98.94 94 ALA A N 1
ATOM 741 C CA . ALA A 1 94 ? -5.727 34 9.102 1 98.94 94 ALA A CA 1
ATOM 742 C C . ALA A 1 94 ? -5.449 35.375 8.461 1 98.94 94 ALA A C 1
ATOM 744 O O . ALA A 1 94 ? -4.59 36.125 8.93 1 98.94 94 ALA A O 1
ATOM 745 N N . LYS A 1 95 ? -6.188 35.656 7.406 1 98.88 95 LYS A N 1
ATOM 746 C CA . LYS A 1 95 ? -6.039 36.938 6.715 1 98.88 95 LYS A CA 1
ATOM 747 C C . LYS A 1 95 ? -6.238 38.094 7.672 1 98.88 95 LYS A C 1
ATOM 749 O O . LYS A 1 95 ? -5.441 39.031 7.688 1 98.88 95 LYS A O 1
ATOM 754 N N . THR A 1 96 ? -7.27 38.031 8.445 1 98.88 96 THR A N 1
ATOM 755 C CA . THR A 1 96 ? -7.633 39.094 9.375 1 98.88 96 THR A CA 1
ATOM 756 C C . THR A 1 96 ? -6.488 39.375 10.344 1 98.88 96 THR A C 1
ATOM 758 O O . THR A 1 96 ? -6.129 40.531 10.562 1 98.88 96 THR 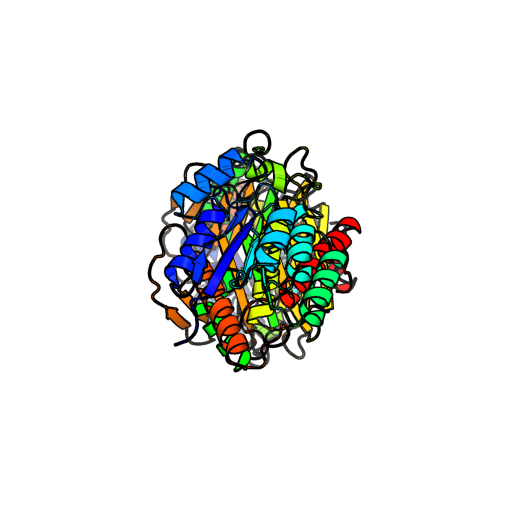A O 1
ATOM 761 N N . PHE A 1 97 ? -5.879 38.375 10.922 1 98.88 97 PHE A N 1
ATOM 762 C CA . PHE A 1 97 ? -4.82 38.562 11.906 1 98.88 97 PHE A CA 1
ATOM 763 C C . PHE A 1 97 ? -3.527 39.031 11.242 1 98.88 97 PHE A C 1
ATOM 765 O O . PHE A 1 97 ? -2.809 39.875 11.781 1 98.88 97 PHE A O 1
ATOM 772 N N . LEU A 1 98 ? -3.213 38.5 10.102 1 98.81 98 LEU A N 1
ATOM 773 C CA . LEU A 1 98 ? -2.025 38.906 9.375 1 98.81 98 LEU A CA 1
ATOM 774 C C . LEU A 1 98 ? -2.107 40.406 9.023 1 98.81 98 LEU A C 1
ATOM 776 O O . LEU A 1 98 ? -1.114 41.125 9.133 1 98.81 98 LEU A O 1
ATOM 780 N N . GLU A 1 99 ? -3.271 40.844 8.609 1 98.56 99 GLU A N 1
ATOM 781 C CA . GLU A 1 99 ? -3.479 42.219 8.258 1 98.56 99 GLU A CA 1
ATOM 782 C C . GLU A 1 99 ? -3.285 43.156 9.469 1 98.56 99 GLU A C 1
ATOM 784 O O . GLU A 1 99 ? -3.016 44.344 9.312 1 98.56 99 GLU A O 1
ATOM 789 N N . LYS A 1 100 ? -3.422 42.594 10.641 1 98.31 100 LYS A N 1
ATOM 790 C CA . LYS A 1 100 ? -3.27 43.344 11.875 1 98.31 100 LYS A CA 1
ATOM 791 C C . LYS A 1 100 ? -1.872 43.156 12.461 1 98.31 100 LYS A C 1
ATOM 793 O O . LYS A 1 100 ? -1.604 43.594 13.578 1 98.31 100 LYS A O 1
ATOM 798 N N . GLY A 1 101 ? -0.979 42.5 11.758 1 98 101 GLY A N 1
ATOM 799 C CA . GLY A 1 101 ? 0.415 42.375 12.156 1 98 101 GLY A CA 1
ATOM 800 C C . GLY A 1 101 ? 0.646 41.281 13.188 1 98 101 GLY A C 1
ATOM 801 O O . GLY A 1 101 ? 1.585 41.375 13.984 1 98 101 GLY A O 1
ATOM 802 N N . ILE A 1 102 ? -0.148 40.281 13.242 1 98.56 102 ILE A N 1
ATOM 803 C CA . ILE A 1 102 ? -0.035 39.219 14.219 1 98.56 102 ILE A CA 1
ATOM 804 C C . ILE A 1 102 ? 0.319 37.906 13.508 1 98.56 102 ILE A C 1
ATOM 806 O O . ILE A 1 102 ? -0.302 37.562 12.5 1 98.56 102 ILE A O 1
ATOM 810 N N . ASN A 1 103 ? 1.379 37.125 13.969 1 98.81 103 ASN A N 1
ATOM 811 C CA . ASN A 1 103 ? 1.747 35.844 13.414 1 98.81 103 ASN A CA 1
ATOM 812 C C . ASN A 1 103 ? 0.624 34.812 13.578 1 98.81 103 ASN A C 1
ATOM 814 O O . ASN A 1 103 ? -0.223 34.969 14.461 1 98.81 103 ASN A O 1
ATOM 818 N N . VAL A 1 104 ? 0.693 33.812 12.727 1 98.94 104 VAL A N 1
ATOM 819 C CA . VAL A 1 104 ? -0.428 32.875 12.711 1 98.94 104 VAL A CA 1
ATOM 820 C C . VAL A 1 104 ? 0.093 31.438 12.766 1 98.94 104 VAL A C 1
ATOM 822 O O . VAL A 1 104 ? 1.074 31.094 12.102 1 98.94 104 VAL A O 1
ATOM 825 N N . VAL A 1 105 ? -0.525 30.609 13.578 1 98.88 105 VAL A N 1
ATOM 826 C CA . VAL A 1 105 ? -0.481 29.156 13.492 1 98.88 105 VAL A CA 1
ATOM 827 C C . VAL A 1 105 ? -1.859 28.609 13.117 1 98.88 105 VAL A C 1
ATOM 829 O O . VAL A 1 105 ? -2.836 28.828 13.836 1 98.88 105 VAL A O 1
ATOM 832 N N . CYS A 1 106 ? -1.939 27.953 12.023 1 98.75 106 CYS A N 1
ATOM 833 C CA . CYS A 1 106 ? -3.225 27.484 11.516 1 98.75 106 CYS A CA 1
ATOM 834 C C . CYS A 1 106 ? -3.234 25.969 11.367 1 98.75 106 CYS A C 1
ATOM 836 O O . CYS A 1 106 ? -2.256 25.375 10.906 1 98.75 106 CYS A O 1
ATOM 838 N N . ASP A 1 107 ? -4.285 25.359 11.711 1 96.69 107 ASP A N 1
ATOM 839 C CA . ASP A 1 107 ? -4.449 23.922 11.508 1 96.69 107 ASP A CA 1
ATOM 840 C C . ASP A 1 107 ? -4.488 23.578 10.016 1 96.69 107 ASP A C 1
ATOM 842 O O . ASP A 1 107 ? -4.75 24.438 9.18 1 96.69 107 ASP A O 1
ATOM 846 N N . LYS A 1 108 ? -4.156 22.375 9.719 1 96.81 108 LYS A N 1
ATOM 847 C CA . LYS A 1 108 ? -4.188 21.875 8.344 1 96.81 108 LYS A CA 1
ATOM 848 C C . LYS A 1 108 ? -5.582 21.375 7.973 1 96.81 108 LYS A C 1
ATOM 850 O O . LYS A 1 108 ? -6.348 20.953 8.844 1 96.81 108 LYS A O 1
ATOM 855 N N . PRO A 1 109 ? -5.969 21.344 6.746 1 97.31 109 PRO A N 1
ATOM 856 C CA . PRO A 1 109 ? -5.281 22.031 5.652 1 97.31 109 PRO A CA 1
ATOM 857 C C . PRO A 1 109 ? -5.398 23.547 5.746 1 97.31 109 PRO A C 1
ATOM 859 O O . PRO A 1 109 ? -6.312 24.062 6.395 1 97.31 109 PRO A O 1
ATOM 862 N N . LEU A 1 110 ? -4.547 24.219 5.098 1 98.44 110 LEU A N 1
ATOM 863 C CA . LEU A 1 110 ? -4.391 25.656 5.332 1 98.44 110 LEU A CA 1
ATOM 864 C C . LEU A 1 110 ? -5.637 26.422 4.898 1 98.44 110 LEU A C 1
ATOM 866 O O . LEU A 1 110 ? -6.078 27.344 5.59 1 98.44 110 LEU A O 1
ATOM 870 N N . THR A 1 111 ? -6.152 26.125 3.715 1 98.25 111 THR A N 1
ATOM 871 C CA . THR A 1 111 ? -7.328 26.766 3.135 1 98.25 111 THR A CA 1
ATOM 872 C C . THR A 1 111 ? -8.18 25.75 2.375 1 98.25 111 THR A C 1
ATOM 874 O O . THR A 1 111 ? -7.996 24.547 2.529 1 98.25 111 THR A O 1
ATOM 877 N N . THR A 1 112 ? -9.133 26.266 1.597 1 97.06 112 THR A N 1
ATOM 878 C CA . THR A 1 112 ? -9.945 25.359 0.787 1 97.06 112 THR A CA 1
ATOM 879 C C . THR A 1 112 ? -9.578 25.484 -0.689 1 97.06 112 THR A C 1
ATOM 881 O O . THR A 1 112 ? -9.945 24.641 -1.498 1 97.06 112 THR A O 1
ATOM 884 N N . THR A 1 113 ? -8.781 26.547 -0.993 1 97.31 113 THR A N 1
ATOM 885 C CA . THR A 1 113 ? -8.32 26.703 -2.369 1 97.31 113 THR A CA 1
ATOM 886 C C . THR A 1 113 ? -6.855 27.141 -2.406 1 97.31 113 THR A C 1
ATOM 888 O O . THR A 1 113 ? -6.352 27.719 -1.445 1 97.31 113 THR A O 1
ATOM 891 N N . VAL A 1 114 ? -6.277 26.891 -3.547 1 98.44 114 VAL A N 1
ATOM 892 C CA . VAL A 1 114 ? -4.895 27.297 -3.771 1 98.44 114 VAL A CA 1
ATOM 893 C C . VAL A 1 114 ? -4.805 28.812 -3.799 1 98.44 114 VAL A C 1
ATOM 895 O O . VAL A 1 114 ? -3.85 29.406 -3.275 1 98.44 114 VAL A O 1
ATOM 898 N N . LYS A 1 115 ? -5.746 29.484 -4.383 1 98.5 115 LYS A N 1
ATOM 899 C CA . LYS A 1 115 ? -5.77 30.938 -4.473 1 98.5 115 LYS A CA 1
ATOM 900 C C . LYS A 1 115 ? -5.723 31.578 -3.084 1 98.5 115 LYS A C 1
ATOM 902 O O . LYS A 1 115 ? -4.961 32.5 -2.852 1 98.5 115 LYS A O 1
ATOM 907 N N . GLU A 1 116 ? -6.523 31.062 -2.195 1 98.75 116 GLU A N 1
ATOM 908 C CA . GLU A 1 116 ? -6.543 31.547 -0.819 1 98.75 116 GLU A CA 1
ATOM 909 C C . GLU A 1 116 ? -5.184 31.375 -0.15 1 98.75 116 GLU A C 1
ATOM 911 O O . GLU A 1 116 ? -4.699 32.281 0.539 1 98.75 116 GLU A O 1
ATOM 916 N N . ALA A 1 117 ? -4.594 30.219 -0.345 1 98.81 117 ALA A N 1
ATOM 917 C CA . ALA A 1 117 ? -3.291 29.938 0.252 1 98.81 117 ALA A CA 1
ATOM 918 C C . ALA A 1 117 ? -2.219 30.875 -0.286 1 98.81 117 ALA A C 1
ATOM 920 O O . ALA A 1 117 ? -1.359 31.344 0.465 1 98.81 117 ALA A O 1
ATOM 921 N N . GLN A 1 118 ? -2.285 31.125 -1.551 1 98.81 118 GLN A N 1
ATOM 922 C CA . GLN A 1 118 ? -1.344 32.031 -2.18 1 98.81 118 GLN A CA 1
ATOM 923 C C . GLN A 1 118 ? -1.471 33.438 -1.597 1 98.81 118 GLN A C 1
ATOM 925 O O . GLN A 1 118 ? -0.465 34.125 -1.355 1 98.81 118 GLN A O 1
ATOM 930 N N . GLU A 1 119 ? -2.664 33.844 -1.435 1 98.88 119 GLU A N 1
ATOM 931 C CA . GLU A 1 119 ? -2.898 35.188 -0.855 1 98.88 119 GLU A CA 1
ATOM 932 C C . GLU A 1 119 ? -2.354 35.25 0.568 1 98.88 119 GLU A C 1
ATOM 934 O O . GLU A 1 119 ? -1.759 36.281 0.953 1 98.88 119 GLU A O 1
ATOM 939 N N . LEU A 1 120 ? -2.582 34.219 1.343 1 98.94 120 LEU A N 1
ATOM 940 C CA . LEU A 1 120 ? -2.059 34.219 2.705 1 98.94 120 LEU A CA 1
ATOM 941 C C . LEU A 1 120 ? -0.535 34.281 2.701 1 98.94 120 LEU A C 1
ATOM 943 O O . LEU A 1 120 ? 0.069 34.938 3.551 1 98.94 120 LEU A O 1
ATOM 947 N N . LYS A 1 121 ? 0.069 33.531 1.797 1 98.88 121 LYS A N 1
ATOM 948 C CA . LYS A 1 121 ? 1.523 33.562 1.68 1 98.88 121 LYS A CA 1
ATOM 949 C C . LYS A 1 121 ? 1.999 35 1.396 1 98.88 121 LYS A C 1
ATOM 951 O O . LYS A 1 121 ? 2.928 35.5 2.041 1 98.88 121 LYS A O 1
ATOM 956 N N . GLN A 1 122 ? 1.374 35.625 0.422 1 98.75 122 GLN A N 1
ATOM 957 C CA . GLN A 1 122 ? 1.746 36.969 0.055 1 98.75 122 GLN A CA 1
ATOM 958 C C . GLN A 1 122 ? 1.594 37.938 1.239 1 98.75 122 GLN A C 1
ATOM 960 O O . GLN A 1 122 ? 2.484 38.719 1.514 1 98.75 122 GLN A O 1
ATOM 965 N N . LEU A 1 123 ? 0.495 37.844 1.926 1 98.75 123 LEU A N 1
ATOM 966 C CA . LEU A 1 123 ? 0.208 38.719 3.064 1 98.75 123 LEU A CA 1
ATOM 967 C C . LEU A 1 123 ? 1.232 38.5 4.176 1 98.75 123 LEU A C 1
ATOM 969 O O . LEU A 1 123 ? 1.716 39.469 4.766 1 98.75 123 LEU A O 1
ATOM 973 N N . ALA A 1 124 ? 1.522 37.219 4.504 1 98.88 124 ALA A N 1
ATOM 974 C CA . ALA A 1 124 ? 2.506 36.938 5.543 1 98.88 124 ALA A CA 1
ATOM 975 C C . ALA A 1 124 ? 3.881 37.469 5.172 1 98.88 124 ALA A C 1
ATOM 977 O O . ALA A 1 124 ? 4.555 38.094 6.004 1 98.88 124 ALA A O 1
ATOM 978 N N . ASP A 1 125 ? 4.254 37.25 3.943 1 98.56 125 ASP A N 1
ATOM 979 C CA . ASP A 1 125 ? 5.559 37.688 3.471 1 98.56 125 ASP A CA 1
ATOM 980 C C . ASP A 1 125 ? 5.637 39.219 3.443 1 98.56 125 ASP A C 1
ATOM 982 O O . ASP A 1 125 ? 6.617 39.812 3.904 1 98.56 125 ASP A O 1
ATOM 986 N N . ASP A 1 126 ? 4.629 39.875 2.906 1 98.31 126 ASP A N 1
ATOM 987 C CA . ASP A 1 126 ? 4.602 41.344 2.781 1 98.31 126 ASP A CA 1
ATOM 988 C C . ASP A 1 126 ? 4.688 42 4.152 1 98.31 126 ASP A C 1
ATOM 990 O O . ASP A 1 126 ? 5.266 43.094 4.285 1 98.31 126 ASP A O 1
ATOM 994 N N . ASN A 1 127 ? 4.113 41.438 5.16 1 98.25 127 ASN A N 1
ATOM 995 C CA . ASN A 1 127 ? 4.07 42.031 6.492 1 98.25 127 ASN A CA 1
ATOM 996 C C . ASN A 1 127 ? 5.191 41.5 7.379 1 98.25 127 ASN A C 1
ATOM 998 O O . ASN A 1 127 ? 5.238 41.781 8.578 1 98.25 127 ASN A O 1
ATOM 1002 N N . ASP A 1 128 ? 6.078 40.656 6.789 1 98.38 128 ASP A N 1
ATOM 1003 C CA . ASP A 1 128 ? 7.188 40.031 7.5 1 98.38 128 ASP A CA 1
ATOM 1004 C C . ASP A 1 128 ? 6.695 39.281 8.734 1 98.38 128 ASP A C 1
ATOM 1006 O O . ASP A 1 128 ? 7.219 39.469 9.836 1 98.38 128 ASP A O 1
ATOM 1010 N N . LEU A 1 129 ? 5.641 38.5 8.555 1 98.81 129 LEU A N 1
ATOM 1011 C CA . LEU A 1 129 ? 5.051 37.688 9.609 1 98.81 129 LEU A CA 1
ATOM 1012 C C . LEU A 1 129 ? 5.238 36.219 9.32 1 98.81 129 LEU A C 1
ATOM 1014 O O . LEU A 1 129 ? 5.406 35.812 8.156 1 98.81 129 LEU A O 1
ATOM 1018 N N . LEU A 1 130 ? 5.219 35.375 10.367 1 98.88 130 LEU A N 1
ATOM 1019 C CA . LEU A 1 130 ? 5.336 33.938 10.25 1 98.88 130 LEU A CA 1
ATOM 1020 C C . LEU A 1 130 ? 3.961 33.281 10.273 1 98.88 130 LEU A C 1
ATOM 1022 O O . LEU A 1 130 ? 3.08 33.688 11.031 1 98.88 130 LEU A O 1
ATOM 1026 N N . LEU A 1 131 ? 3.773 32.344 9.391 1 98.94 131 LEU A N 1
ATOM 1027 C CA . LEU A 1 131 ? 2.566 31.516 9.344 1 98.94 131 LEU A CA 1
ATOM 1028 C C . LEU A 1 131 ? 2.916 30.031 9.359 1 98.94 131 LEU A C 1
ATOM 1030 O O . LEU A 1 131 ? 3.48 29.516 8.391 1 98.94 131 LEU A O 1
ATOM 1034 N N . CYS A 1 132 ? 2.541 29.375 10.43 1 98.88 132 CYS A N 1
ATOM 1035 C CA . CYS A 1 132 ? 2.818 27.953 10.633 1 98.88 132 CYS A CA 1
ATOM 1036 C C . CYS A 1 132 ? 1.574 27.109 10.383 1 98.88 132 CYS A C 1
ATOM 1038 O O . CYS A 1 132 ? 0.475 27.484 10.797 1 98.88 132 CYS A O 1
ATOM 1040 N N . VAL A 1 133 ? 1.707 26.047 9.633 1 98.88 133 VAL A N 1
ATOM 1041 C CA . VAL A 1 133 ? 0.652 25.062 9.469 1 98.88 133 VAL A CA 1
ATOM 1042 C C . VAL A 1 133 ? 0.969 23.828 10.312 1 98.88 133 VAL A C 1
ATOM 1044 O O . VAL A 1 133 ? 2.096 23.328 10.289 1 98.88 133 VAL A O 1
ATOM 1047 N N . THR A 1 134 ? -0.004 23.266 11.016 1 97.88 134 THR A N 1
ATOM 1048 C CA . THR A 1 134 ? 0.277 22.25 12.031 1 97.88 134 THR A CA 1
ATOM 1049 C C . THR A 1 134 ? 0.29 20.859 11.414 1 97.88 134 THR A C 1
ATOM 1051 O O . THR A 1 134 ? -0.524 20 11.781 1 97.88 134 THR A O 1
ATOM 1054 N N . TYR A 1 135 ? 1.237 20.594 10.633 1 98 135 TYR A N 1
ATOM 1055 C CA . TYR A 1 135 ? 1.566 19.234 10.195 1 98 135 TYR A CA 1
ATOM 1056 C C . TYR A 1 135 ? 2.354 18.5 11.266 1 98 135 TYR A C 1
ATOM 1058 O O . TYR A 1 135 ? 3.586 18.453 11.219 1 98 135 TYR A O 1
ATOM 1066 N N . SER A 1 136 ? 1.651 17.797 12.109 1 95.94 136 SER A N 1
ATOM 1067 C CA . SER A 1 136 ? 2.225 17.359 13.375 1 95.94 136 SER A CA 1
ATOM 1068 C C . SER A 1 136 ? 3.072 16.109 13.188 1 95.94 136 SER A C 1
ATOM 1070 O O . SER A 1 136 ? 3.955 15.812 14 1 95.94 136 SER A O 1
ATOM 1072 N N . TYR A 1 137 ? 2.881 15.344 12.125 1 97.25 137 TYR A N 1
ATOM 1073 C CA . TYR A 1 137 ? 3.562 14.055 12 1 97.25 137 TYR A CA 1
ATOM 1074 C C . TYR A 1 137 ? 5.055 14.258 11.75 1 97.25 137 TYR A C 1
ATOM 1076 O O . TYR A 1 137 ? 5.875 13.445 12.188 1 97.25 137 TYR A O 1
ATOM 1084 N N . VAL A 1 138 ? 5.402 15.336 11.062 1 97.62 138 VAL A N 1
ATOM 1085 C CA . VAL A 1 138 ? 6.816 15.555 10.789 1 97.62 138 VAL A CA 1
ATOM 1086 C C . VAL A 1 138 ? 7.531 16 12.055 1 97.62 138 VAL A C 1
ATOM 1088 O O . VAL A 1 138 ? 8.766 16.031 12.102 1 97.62 138 VAL A O 1
ATOM 1091 N N . GLY A 1 139 ? 6.758 16.266 13.156 1 96.56 139 GLY A N 1
ATOM 1092 C CA . GLY A 1 139 ? 7.328 16.703 14.422 1 96.56 139 GLY A CA 1
ATOM 1093 C C . GLY A 1 139 ? 7.879 15.562 15.25 1 96.56 139 GLY A C 1
ATOM 1094 O O . GLY A 1 139 ? 8.57 15.789 16.25 1 96.56 139 GLY A O 1
ATOM 1095 N N . TYR A 1 140 ? 7.59 14.312 14.852 1 96.69 140 TYR A N 1
ATOM 1096 C CA . TYR A 1 140 ? 8.156 13.188 15.594 1 96.69 140 TYR A CA 1
ATOM 1097 C C . TYR A 1 140 ? 9.672 13.133 15.43 1 96.69 140 TYR A C 1
ATOM 1099 O O . TYR A 1 140 ? 10.18 13.258 14.312 1 96.69 140 TYR A O 1
ATOM 1107 N N . PRO A 1 141 ? 10.398 12.883 16.469 1 95.88 141 PRO A N 1
ATOM 1108 C CA . PRO A 1 141 ? 11.852 13.031 16.453 1 95.88 141 PRO A CA 1
ATOM 1109 C C . PRO A 1 141 ? 12.531 12.133 15.43 1 95.88 141 PRO A C 1
ATOM 1111 O O . PRO A 1 141 ? 13.5 12.547 14.789 1 95.88 141 PRO A O 1
ATOM 1114 N N . VAL A 1 142 ? 12.07 10.953 15.211 1 97.62 142 VAL A N 1
ATOM 1115 C CA . VAL A 1 142 ? 12.742 10.016 14.32 1 97.62 142 VAL A CA 1
ATOM 1116 C C . VAL A 1 142 ? 12.562 10.461 12.867 1 97.62 142 VAL A C 1
ATOM 1118 O O . VAL A 1 142 ? 13.312 10.047 11.984 1 97.62 142 VAL A O 1
ATOM 1121 N N . ILE A 1 143 ? 11.578 11.305 12.633 1 98.12 143 ILE A N 1
ATOM 1122 C CA . ILE A 1 143 ? 11.32 11.758 11.273 1 98.12 143 ILE A CA 1
ATOM 1123 C C . ILE A 1 143 ? 12.414 12.727 10.828 1 98.12 143 ILE A C 1
ATOM 1125 O O . ILE A 1 143 ? 12.852 12.695 9.68 1 98.12 143 ILE A O 1
ATOM 1129 N N . SER A 1 144 ? 12.852 13.609 11.727 1 96.81 144 SER A N 1
ATOM 1130 C CA . SER A 1 144 ? 13.977 14.477 11.406 1 96.81 144 SER A CA 1
ATOM 1131 C C . SER A 1 144 ? 15.25 13.68 11.148 1 96.81 144 SER A C 1
ATOM 1133 O O . SER A 1 144 ? 16.062 14.039 10.289 1 96.81 144 SER A O 1
ATOM 1135 N N . LEU A 1 145 ? 15.422 12.633 11.898 1 97.31 145 LEU A N 1
ATOM 1136 C CA . LEU A 1 145 ? 16.562 11.75 11.672 1 97.31 145 LEU A CA 1
ATOM 1137 C C . LEU A 1 145 ? 16.469 11.078 10.305 1 97.31 145 LEU A C 1
ATOM 1139 O O . LEU A 1 145 ? 17.469 10.977 9.594 1 97.31 145 LEU A O 1
ATOM 1143 N N . ALA A 1 146 ? 15.305 10.656 10 1 98.56 146 ALA A N 1
ATOM 1144 C CA . ALA A 1 146 ? 15.062 10.047 8.688 1 98.56 146 ALA A CA 1
ATOM 1145 C C . ALA A 1 146 ? 15.43 11.008 7.562 1 98.56 146 ALA A C 1
ATOM 1147 O O . ALA A 1 146 ? 16.125 10.633 6.617 1 98.56 146 ALA A O 1
ATOM 1148 N N . ARG A 1 147 ? 14.969 12.227 7.664 1 98.31 147 ARG A N 1
ATOM 1149 C CA . ARG A 1 147 ? 15.273 13.234 6.66 1 98.31 147 ARG A CA 1
ATOM 1150 C C . ARG A 1 147 ? 16.781 13.43 6.508 1 98.31 147 ARG A C 1
ATOM 1152 O O . ARG A 1 147 ? 17.297 13.508 5.391 1 98.31 147 ARG A O 1
ATOM 1159 N N . ASN A 1 148 ? 17.453 13.523 7.621 1 98 148 ASN A N 1
ATOM 1160 C CA . ASN A 1 148 ? 18.906 13.719 7.605 1 98 148 ASN A CA 1
ATOM 1161 C C . ASN A 1 148 ? 19.609 12.57 6.91 1 98 148 ASN A C 1
ATOM 1163 O O . ASN A 1 148 ? 20.547 12.789 6.129 1 98 148 ASN A O 1
ATOM 1167 N N . LYS A 1 149 ? 19.172 11.414 7.188 1 98.12 149 LYS A N 1
ATOM 1168 C CA . LYS A 1 149 ? 19.797 10.234 6.578 1 98.12 149 LYS A CA 1
ATOM 1169 C C . LYS A 1 149 ? 19.562 10.211 5.066 1 98.12 149 LYS A C 1
ATOM 1171 O O . LYS A 1 149 ? 20.453 9.852 4.305 1 98.12 149 LYS A O 1
ATOM 1176 N N . ILE A 1 150 ? 18.406 10.578 4.617 1 98.5 150 ILE A N 1
ATOM 1177 C CA . ILE A 1 150 ? 18.094 10.664 3.191 1 98.5 150 ILE A CA 1
ATOM 1178 C C . ILE A 1 150 ? 18.953 11.75 2.547 1 98.5 150 ILE A C 1
ATOM 1180 O O . ILE A 1 150 ? 19.562 11.523 1.493 1 98.5 150 ILE A O 1
ATOM 1184 N N . GLU A 1 151 ? 19.047 12.875 3.188 1 97.56 151 GLU A N 1
ATOM 1185 C CA . GLU A 1 151 ? 19.812 14.016 2.668 1 97.56 151 GLU A CA 1
ATOM 1186 C C . GLU A 1 151 ? 21.297 13.688 2.559 1 97.56 151 GLU A C 1
ATOM 1188 O O . GLU A 1 151 ? 21.969 14.148 1.64 1 97.56 151 GLU A O 1
ATOM 1193 N N . LYS A 1 152 ? 21.766 12.898 3.512 1 97.88 152 LYS A N 1
ATOM 1194 C CA . LYS A 1 152 ? 23.172 12.523 3.529 1 97.88 152 LYS A CA 1
ATOM 1195 C C . LYS A 1 152 ? 23.469 11.43 2.506 1 97.88 152 LYS A C 1
ATOM 1197 O O . LYS A 1 152 ? 24.625 11.039 2.318 1 97.88 152 LYS A O 1
ATOM 1202 N N . GLY A 1 153 ? 22.438 10.906 1.922 1 97.69 153 GLY A N 1
ATOM 1203 C CA . GLY A 1 153 ? 22.625 9.922 0.863 1 97.69 153 GLY A CA 1
ATOM 1204 C C . GLY A 1 153 ? 22.766 8.508 1.382 1 97.69 153 GLY A C 1
ATOM 1205 O O . GLY A 1 153 ? 23.25 7.625 0.666 1 97.69 153 GLY A O 1
ATOM 1206 N N . GLU A 1 154 ? 22.328 8.242 2.594 1 97.19 154 GLU A N 1
ATOM 1207 C CA . GLU A 1 154 ? 22.531 6.926 3.197 1 97.19 154 GLU A CA 1
ATOM 1208 C C . GLU A 1 154 ? 21.672 5.867 2.504 1 97.19 154 GLU A C 1
ATOM 1210 O O . GLU A 1 154 ? 22 4.68 2.531 1 97.19 154 GLU A O 1
ATOM 1215 N N . LEU A 1 155 ? 20.641 6.273 1.847 1 98 155 LEU A N 1
ATOM 1216 C CA . LEU A 1 155 ? 19.766 5.332 1.143 1 98 155 LEU A CA 1
ATOM 1217 C C . LEU A 1 155 ? 20.141 5.262 -0.337 1 98 155 LEU A C 1
ATOM 1219 O O . LEU A 1 155 ? 19.469 4.566 -1.11 1 98 155 LEU A O 1
ATOM 1223 N N . GLY A 1 156 ? 21.172 6.004 -0.802 1 97.62 156 GLY A N 1
ATOM 1224 C CA . GLY A 1 156 ? 21.453 6.105 -2.225 1 97.62 156 GLY A CA 1
ATOM 1225 C C . GLY A 1 156 ? 20.438 6.949 -2.977 1 97.62 156 GLY A C 1
ATOM 1226 O O . GLY A 1 156 ? 19.875 7.895 -2.422 1 97.62 156 GLY A O 1
ATOM 1227 N N . GLU A 1 157 ? 20.328 6.648 -4.254 1 96.94 157 GLU A N 1
ATOM 1228 C CA . GLU A 1 157 ? 19.312 7.328 -5.066 1 96.94 157 GLU A CA 1
ATOM 1229 C C . GLU A 1 157 ? 17.906 6.91 -4.672 1 96.94 157 GLU A C 1
ATOM 1231 O O . GLU A 1 157 ? 17.578 5.723 -4.688 1 96.94 157 GLU A O 1
ATOM 1236 N N . ILE A 1 158 ? 17.109 7.883 -4.297 1 98.44 158 ILE A N 1
ATOM 1237 C CA . ILE A 1 158 ? 15.711 7.57 -3.977 1 98.44 158 ILE A CA 1
ATOM 1238 C C . ILE A 1 158 ? 14.953 7.23 -5.258 1 98.44 158 ILE A C 1
ATOM 1240 O O . ILE A 1 158 ? 14.914 8.031 -6.195 1 98.44 158 ILE A O 1
ATOM 1244 N N . ARG A 1 159 ? 14.352 6.047 -5.289 1 98.44 159 ARG A N 1
ATOM 1245 C CA . ARG A 1 159 ? 13.703 5.562 -6.504 1 98.44 159 ARG A CA 1
ATOM 1246 C C . ARG A 1 159 ? 12.188 5.602 -6.375 1 98.44 159 ARG A C 1
ATOM 1248 O O . ARG A 1 159 ? 11.492 5.98 -7.32 1 98.44 159 ARG A O 1
ATOM 1255 N N . PHE A 1 160 ? 11.703 5.246 -5.215 1 98.88 160 PHE A N 1
ATOM 1256 C CA . PHE A 1 160 ? 10.266 5.102 -5.066 1 98.88 160 PHE A CA 1
ATOM 1257 C C . PHE A 1 160 ? 9.828 5.438 -3.645 1 98.88 160 PHE A C 1
ATOM 1259 O O . PHE A 1 160 ? 10.516 5.082 -2.682 1 98.88 160 PHE A O 1
ATOM 1266 N N . ILE A 1 161 ? 8.734 6.148 -3.518 1 98.94 161 ILE A N 1
ATOM 1267 C CA . ILE A 1 161 ? 8.133 6.5 -2.232 1 98.94 161 ILE A CA 1
ATOM 1268 C C . ILE A 1 161 ? 6.742 5.883 -2.127 1 98.94 161 ILE A C 1
ATOM 1270 O O . ILE A 1 161 ? 5.867 6.168 -2.945 1 98.94 161 ILE A O 1
ATOM 1274 N N . ASN A 1 162 ? 6.508 4.969 -1.151 1 98.88 162 ASN A N 1
ATOM 1275 C CA . ASN A 1 162 ? 5.254 4.27 -0.903 1 98.88 162 ASN A CA 1
ATOM 1276 C C . ASN A 1 162 ? 4.637 4.676 0.434 1 98.88 162 ASN A C 1
ATOM 1278 O O . ASN A 1 162 ? 5.188 4.367 1.493 1 98.88 162 ASN A O 1
ATOM 1282 N N . VAL A 1 163 ? 3.506 5.395 0.367 1 98.88 163 VAL A N 1
ATOM 1283 C CA . VAL A 1 163 ? 2.896 5.91 1.588 1 98.88 163 VAL A CA 1
ATOM 1284 C C . VAL A 1 163 ? 1.439 5.457 1.668 1 98.88 163 VAL A C 1
ATOM 1286 O O . VAL A 1 163 ? 0.727 5.457 0.662 1 98.88 163 VAL A O 1
ATOM 1289 N N . GLN A 1 164 ? 1.035 5.059 2.863 1 98.75 164 GLN A N 1
ATOM 1290 C CA . GLN A 1 164 ? -0.363 4.734 3.127 1 98.75 164 GLN A CA 1
ATOM 1291 C C . GLN A 1 164 ? -0.85 5.402 4.41 1 98.75 164 GLN A C 1
ATOM 1293 O O . GLN A 1 164 ? -0.109 5.488 5.391 1 98.75 164 GLN A O 1
ATOM 1298 N N . TYR A 1 165 ? -1.957 5.941 4.387 1 98.81 165 TYR A N 1
ATOM 1299 C CA . TYR A 1 165 ? -2.664 6.43 5.566 1 98.81 165 TYR A CA 1
ATOM 1300 C C . TYR A 1 165 ? -4.078 5.863 5.629 1 98.81 165 TYR A C 1
ATOM 1302 O O . TYR A 1 165 ? -4.965 6.312 4.895 1 98.81 165 TYR A O 1
ATOM 1310 N N . ILE A 1 166 ? -4.309 4.914 6.57 1 98.75 166 ILE A N 1
ATOM 1311 C CA . ILE A 1 166 ? -5.523 4.105 6.57 1 98.75 166 ILE A CA 1
ATOM 1312 C C . ILE A 1 166 ? -6.289 4.324 7.875 1 98.75 166 ILE A C 1
ATOM 1314 O O . ILE A 1 166 ? -5.75 4.098 8.961 1 98.75 166 ILE A O 1
ATOM 1318 N N . GLN A 1 167 ? -7.508 4.781 7.75 1 97.94 167 GLN A N 1
ATOM 1319 C CA . GLN A 1 167 ? -8.469 4.914 8.836 1 97.94 167 GLN A CA 1
ATOM 1320 C C . GLN A 1 167 ? -9.766 4.18 8.516 1 97.94 167 GLN A C 1
ATOM 1322 O O . GLN A 1 167 ? -9.93 3.652 7.41 1 97.94 167 GLN A O 1
ATOM 1327 N N . GLY A 1 168 ? -10.695 4.148 9.562 1 96.62 168 GLY A N 1
ATOM 1328 C CA . GLY A 1 168 ? -11.914 3.4 9.305 1 96.62 168 GLY A CA 1
ATOM 1329 C C . GLY A 1 168 ? -13.164 4.082 9.836 1 96.62 168 GLY A C 1
ATOM 1330 O O . GLY A 1 168 ? -14.266 3.547 9.711 1 96.62 168 GLY A O 1
ATOM 1331 N N . TRP A 1 169 ? -13.039 5.277 10.344 1 91.81 169 TRP A N 1
ATOM 1332 C CA . TRP A 1 169 ? -14.117 5.875 11.109 1 91.81 169 TRP A CA 1
ATOM 1333 C C . TRP A 1 169 ? -15.25 6.328 10.195 1 91.81 169 TRP A C 1
ATOM 1335 O O . TRP A 1 169 ? -16.375 6.555 10.648 1 91.81 169 TRP A O 1
ATOM 1345 N N . LEU A 1 170 ? -14.984 6.359 8.891 1 92.44 170 LEU A N 1
ATOM 1346 C CA . LEU A 1 170 ? -16.031 6.762 7.953 1 92.44 170 LEU A CA 1
ATOM 1347 C C . LEU A 1 170 ? -16.547 5.559 7.176 1 92.44 170 LEU A C 1
ATOM 1349 O O . LEU A 1 170 ? -17.156 5.715 6.113 1 92.44 170 LEU A O 1
ATOM 1353 N N . ALA A 1 171 ? -16.297 4.406 7.652 1 92.94 171 ALA A N 1
ATOM 1354 C CA . ALA A 1 171 ? -16.75 3.201 6.969 1 92.94 171 ALA A CA 1
ATOM 1355 C C . ALA A 1 171 ? -18.281 3.127 6.961 1 92.94 171 ALA A C 1
ATOM 1357 O O . ALA A 1 171 ? -18.875 2.617 6.012 1 92.94 171 ALA A O 1
ATOM 1358 N N . LYS A 1 172 ? -18.844 3.631 7.996 1 90 172 LYS A N 1
ATOM 1359 C CA . LYS A 1 172 ? -20.297 3.666 8.109 1 90 172 LYS A CA 1
ATOM 1360 C C . LYS A 1 172 ? -20.828 5.094 8.008 1 90 172 LYS A C 1
ATOM 1362 O O . LYS A 1 172 ? -20.062 6.051 8.156 1 90 172 LYS A O 1
ATOM 1367 N N . LYS A 1 173 ? -22.109 5.133 7.73 1 88.75 173 LYS A N 1
ATOM 1368 C CA . LYS A 1 173 ? -22.75 6.441 7.652 1 88.75 173 LYS A CA 1
ATOM 1369 C C . LYS A 1 173 ? -22.984 7.023 9.039 1 88.75 173 LYS A C 1
ATOM 1371 O O . LYS A 1 173 ? -23.969 6.707 9.703 1 88.75 173 LYS A O 1
ATOM 1376 N N . ILE A 1 174 ? -22.062 7.918 9.383 1 87.88 174 ILE A N 1
ATOM 1377 C CA . ILE A 1 174 ? -22.188 8.438 10.742 1 87.88 174 ILE A CA 1
ATOM 1378 C C . ILE A 1 174 ? -22.406 9.945 10.703 1 87.88 174 ILE A C 1
ATOM 1380 O O . ILE A 1 174 ? -22.484 10.602 11.742 1 87.88 174 ILE A O 1
ATOM 1384 N N . GLU A 1 175 ? -22.5 10.523 9.547 1 84.81 175 GLU A N 1
ATOM 1385 C CA . GLU A 1 175 ? -22.5 11.977 9.375 1 84.81 175 GLU A CA 1
ATOM 1386 C C . GLU A 1 175 ? -23.781 12.594 9.906 1 84.81 175 GLU A C 1
ATOM 1388 O O . GLU A 1 175 ? -23.828 13.805 10.156 1 84.81 175 GLU A O 1
ATOM 1393 N N . ASP A 1 176 ? -24.781 11.773 10.156 1 82.75 176 ASP A N 1
ATOM 1394 C CA . ASP A 1 176 ? -26.016 12.312 10.719 1 82.75 176 ASP A CA 1
ATOM 1395 C C . ASP A 1 176 ? -25.891 12.516 12.227 1 82.75 176 ASP A C 1
ATOM 1397 O O . ASP A 1 176 ? -26.609 13.336 12.805 1 82.75 176 ASP A O 1
ATOM 1401 N N . GLU A 1 177 ? -24.906 11.812 12.82 1 84.62 177 GLU A N 1
ATOM 1402 C CA . GLU A 1 177 ? -24.828 11.828 14.273 1 84.62 177 GLU A CA 1
ATOM 1403 C C . GLU A 1 177 ? -23.469 12.336 14.758 1 84.62 177 GLU A C 1
ATOM 1405 O O . GLU A 1 177 ? -23.297 12.648 15.938 1 84.62 177 GLU A O 1
ATOM 1410 N N . ASN A 1 178 ? -22.625 12.422 13.891 1 87.06 178 ASN A N 1
ATOM 1411 C CA . ASN A 1 178 ? -21.25 12.789 14.242 1 87.06 178 ASN A CA 1
ATOM 1412 C C . ASN A 1 178 ? -20.859 14.125 13.633 1 87.06 178 ASN A C 1
ATOM 1414 O O . ASN A 1 178 ? -20.703 14.234 12.414 1 87.06 178 ASN A O 1
ATOM 1418 N N . LYS A 1 179 ? -20.609 15.125 14.492 1 80.75 179 LYS A N 1
ATOM 1419 C CA . LYS A 1 179 ? -20.328 16.484 14.047 1 80.75 179 LYS A CA 1
ATOM 1420 C C . LYS A 1 179 ? -19.031 16.531 13.219 1 80.75 179 LYS A C 1
ATOM 1422 O O . LYS A 1 179 ? -18.938 17.312 12.273 1 80.75 179 LYS A O 1
ATOM 1427 N N . GLN A 1 180 ? -18.094 15.734 13.625 1 82.25 180 GLN A N 1
ATOM 1428 C CA . GLN A 1 180 ? -16.844 15.695 12.883 1 82.25 180 GLN A CA 1
ATOM 1429 C C . GLN A 1 180 ? -17.062 15.195 11.461 1 82.25 180 GLN A C 1
ATOM 1431 O O . GLN A 1 180 ? -16.516 15.758 10.508 1 82.25 180 GLN A O 1
ATOM 1436 N N . ALA A 1 181 ? -17.812 14.227 11.359 1 83.81 181 ALA A N 1
ATOM 1437 C CA . ALA A 1 181 ? -18.141 13.695 10.031 1 83.81 181 ALA A CA 1
ATOM 1438 C C . ALA A 1 181 ? -18.984 14.688 9.242 1 83.81 181 ALA A C 1
ATOM 1440 O O . ALA A 1 181 ? -18.781 14.859 8.039 1 83.81 181 ALA A O 1
ATOM 1441 N N . GLN A 1 182 ? -19.859 15.312 9.875 1 85.12 182 GLN A N 1
ATOM 1442 C CA . GLN A 1 182 ? -20.797 16.234 9.234 1 85.12 182 GLN A CA 1
ATOM 1443 C C . GLN A 1 182 ? -20.078 17.328 8.477 1 85.12 182 GLN A C 1
ATOM 1445 O O . GLN A 1 182 ? -20.328 17.547 7.289 1 85.12 182 GLN A O 1
ATOM 1450 N N . TRP A 1 183 ? -19.219 17.984 9.133 1 84.69 183 TRP A N 1
ATOM 1451 C CA . TRP A 1 183 ? -18.594 19.109 8.445 1 84.69 183 TRP A CA 1
ATOM 1452 C C . TRP A 1 183 ? -17.547 18.625 7.449 1 84.69 183 TRP A C 1
ATOM 1454 O O . TRP A 1 183 ? -17.328 19.266 6.41 1 84.69 183 TRP A O 1
ATOM 1464 N N . ARG A 1 184 ? -16.844 17.578 7.68 1 86.31 184 ARG A N 1
ATOM 1465 C CA . ARG A 1 184 ? -15.805 17.078 6.789 1 86.31 184 ARG A CA 1
ATOM 1466 C C . ARG A 1 184 ? -16.406 16.578 5.473 1 86.31 184 ARG A C 1
ATOM 1468 O O . ARG A 1 184 ? -15.773 16.688 4.418 1 86.31 184 ARG A O 1
ATOM 1475 N N . LEU A 1 185 ? -17.625 16.094 5.574 1 89.31 185 LEU A N 1
ATOM 1476 C CA . LEU A 1 185 ? -18.25 15.516 4.387 1 89.31 185 LEU A CA 1
ATOM 1477 C C . LEU A 1 185 ? -19.141 16.547 3.693 1 89.31 185 LEU A C 1
ATOM 1479 O O . LEU A 1 185 ? -19.766 16.234 2.68 1 89.31 185 LEU A O 1
ATOM 1483 N N . ASP A 1 186 ? -19.188 17.734 4.211 1 89.44 186 ASP A N 1
ATOM 1484 C CA . ASP A 1 186 ? -19.875 18.859 3.598 1 89.44 186 ASP A CA 1
ATOM 1485 C C . ASP A 1 186 ? -18.906 19.719 2.797 1 89.44 186 ASP A C 1
ATOM 1487 O O . ASP A 1 186 ? -18.094 20.453 3.373 1 89.44 186 ASP A O 1
ATOM 1491 N N . PRO A 1 187 ? -19.047 19.766 1.521 1 90.94 187 PRO A N 1
ATOM 1492 C CA . PRO A 1 187 ? -18.125 20.547 0.702 1 90.94 187 PRO A CA 1
ATOM 1493 C C . PRO A 1 187 ? -18.125 22.031 1.065 1 90.94 187 PRO A C 1
ATOM 1495 O O . PRO A 1 187 ? -17.141 22.734 0.856 1 90.94 187 PRO A O 1
ATOM 1498 N N . ASN A 1 188 ? -19.141 22.484 1.658 1 89.12 188 ASN A N 1
ATOM 1499 C CA . ASN A 1 188 ? -19.234 23.875 2.049 1 89.12 188 ASN A CA 1
ATOM 1500 C C . ASN A 1 188 ? -18.422 24.172 3.307 1 89.12 188 ASN A C 1
ATOM 1502 O O . ASN A 1 188 ? -18.172 25.328 3.635 1 89.12 188 ASN A O 1
ATOM 1506 N N . GLN A 1 189 ? -18 23.125 3.92 1 87.44 189 GLN A N 1
ATOM 1507 C CA . GLN A 1 189 ? -17.234 23.297 5.156 1 87.44 189 GLN A CA 1
ATOM 1508 C C . GLN A 1 189 ? -15.805 22.797 5 1 87.44 189 GLN A C 1
ATOM 1510 O O . GLN A 1 189 ? -14.883 23.359 5.594 1 87.44 189 GLN A O 1
ATOM 1515 N N . SER A 1 190 ? -15.656 21.75 4.242 1 89.44 190 SER A N 1
ATOM 1516 C CA . SER A 1 190 ? -14.352 21.094 4.172 1 89.44 190 SER A CA 1
ATOM 1517 C C . SER A 1 190 ? -13.602 21.484 2.898 1 89.44 190 SER A C 1
ATOM 1519 O O . SER A 1 190 ? -12.375 21.391 2.836 1 89.44 190 SER A O 1
ATOM 1521 N N . GLY A 1 191 ? -14.352 21.922 1.88 1 92.62 191 GLY A N 1
ATOM 1522 C CA . GLY A 1 191 ? -13.711 22.297 0.628 1 92.62 191 GLY A CA 1
ATOM 1523 C C . GLY A 1 191 ? -13.805 21.219 -0.432 1 92.62 191 GLY A C 1
ATOM 1524 O O . GLY A 1 191 ? -14.836 20.562 -0.567 1 92.62 191 GLY A O 1
ATOM 1525 N N . LEU A 1 192 ? -12.781 21.094 -1.199 1 92.19 192 LEU A N 1
ATOM 1526 C CA . LEU A 1 192 ? -12.781 20.375 -2.463 1 92.19 192 LEU A CA 1
ATOM 1527 C C . LEU A 1 192 ? -12.773 18.859 -2.225 1 92.19 192 LEU A C 1
ATOM 1529 O O . LEU A 1 192 ? -13.188 18.094 -3.092 1 92.19 192 LEU A O 1
ATOM 1533 N N . ALA A 1 193 ? -12.273 18.453 -1.087 1 96.56 193 ALA A N 1
ATOM 1534 C CA . ALA A 1 193 ? -12.047 17.031 -0.85 1 96.56 193 ALA A CA 1
ATOM 1535 C C . ALA A 1 193 ? -12.133 16.703 0.638 1 96.56 193 ALA A C 1
ATOM 1537 O O . ALA A 1 193 ? -11.977 17.578 1.484 1 96.56 193 ALA A O 1
ATOM 1538 N N . ASN A 1 194 ? -12.445 15.477 0.948 1 96.94 194 ASN A N 1
ATOM 1539 C CA . ASN A 1 194 ? -12.43 15.016 2.334 1 96.94 194 ASN A CA 1
ATOM 1540 C C . ASN A 1 194 ? -11.141 14.266 2.662 1 96.94 194 ASN A C 1
ATOM 1542 O O . ASN A 1 194 ? -10.188 14.852 3.16 1 96.94 194 ASN A O 1
ATOM 1546 N N . THR A 1 195 ? -11.031 13.031 2.23 1 97.88 195 THR A N 1
ATOM 1547 C CA . THR A 1 195 ? -9.906 12.18 2.584 1 97.88 195 THR A CA 1
ATOM 1548 C C . THR A 1 195 ? -8.594 12.773 2.068 1 97.88 195 THR A C 1
ATOM 1550 O O . THR A 1 195 ? -7.602 12.82 2.795 1 97.88 195 THR A O 1
ATOM 1553 N N . THR A 1 196 ? -8.531 13.242 0.867 1 98.44 196 THR A N 1
ATOM 1554 C CA . THR A 1 196 ? -7.336 13.812 0.245 1 98.44 196 THR A CA 1
ATOM 1555 C C . THR A 1 196 ? -6.891 15.07 0.984 1 98.44 196 THR A C 1
ATOM 1557 O O . THR A 1 196 ? -5.695 15.344 1.093 1 98.44 196 THR A O 1
ATOM 1560 N N . ALA A 1 197 ? -7.852 15.773 1.457 1 97.81 197 ALA A N 1
ATOM 1561 C CA . ALA A 1 197 ? -7.535 16.984 2.213 1 97.81 197 ALA A CA 1
ATOM 1562 C C . ALA A 1 197 ? -7.223 16.656 3.67 1 97.81 197 ALA A C 1
ATOM 1564 O O . ALA A 1 197 ? -6.18 17.047 4.195 1 97.81 197 ALA A O 1
ATOM 1565 N N . ASP A 1 198 ? -8.039 15.859 4.293 1 96.88 198 ASP A N 1
ATOM 1566 C CA . ASP A 1 198 ? -7.984 15.594 5.727 1 96.88 198 ASP A CA 1
ATOM 1567 C C . ASP A 1 198 ? -6.723 14.82 6.098 1 96.88 198 ASP A C 1
ATOM 1569 O O . ASP A 1 198 ? -5.965 15.242 6.977 1 96.88 198 ASP A O 1
ATOM 1573 N N . ILE A 1 199 ? -6.508 13.734 5.41 1 97.69 199 ILE A N 1
ATOM 1574 C CA . ILE A 1 199 ? -5.336 12.961 5.797 1 97.69 199 ILE A CA 1
ATOM 1575 C C . ILE A 1 199 ? -4.316 12.953 4.656 1 97.69 199 ILE A C 1
ATOM 1577 O O . ILE A 1 199 ? -3.117 12.789 4.887 1 97.69 199 ILE A O 1
ATOM 1581 N N . GLY A 1 200 ? -4.758 13.211 3.445 1 98.38 200 GLY A N 1
ATOM 1582 C CA . GLY A 1 200 ? -3.828 13.297 2.328 1 98.38 200 GLY A CA 1
ATOM 1583 C C . GLY A 1 200 ? -2.855 14.453 2.449 1 98.38 200 GLY A C 1
ATOM 1584 O O . GLY A 1 200 ? -1.715 14.367 1.989 1 98.38 200 GLY A O 1
ATOM 1585 N N . SER A 1 201 ? -3.277 15.547 3.012 1 98 201 SER A N 1
ATOM 1586 C CA . SER A 1 201 ? -2.391 16.688 3.225 1 98 201 SER A CA 1
ATOM 1587 C C . SER A 1 201 ? -1.2 16.297 4.098 1 98 201 SER A C 1
ATOM 1589 O O . SER A 1 201 ? -0.081 16.766 3.869 1 98 201 SER A O 1
ATOM 1591 N N . HIS A 1 202 ? -1.399 15.461 5.125 1 98.44 202 HIS A N 1
ATOM 1592 C CA . HIS A 1 202 ? -0.309 14.945 5.941 1 98.44 202 HIS A CA 1
ATOM 1593 C C . HIS A 1 202 ? 0.64 14.078 5.117 1 98.44 202 HIS A C 1
ATOM 1595 O O . HIS A 1 202 ? 1.857 14.141 5.305 1 98.44 202 HIS A O 1
ATOM 1601 N N . VAL A 1 203 ? 0.072 13.297 4.254 1 98.81 203 VAL A N 1
ATOM 1602 C CA . VAL A 1 203 ? 0.851 12.383 3.428 1 98.81 203 VAL A CA 1
ATOM 1603 C C . VAL A 1 203 ? 1.769 13.18 2.502 1 98.81 203 VAL A C 1
ATOM 1605 O O . VAL A 1 203 ? 2.977 12.938 2.459 1 98.81 203 VAL A O 1
ATOM 1608 N N . GLU A 1 204 ? 1.158 14.117 1.801 1 98.75 204 GLU A N 1
ATOM 1609 C CA . GLU A 1 204 ? 1.946 14.961 0.912 1 98.75 204 GLU A CA 1
ATOM 1610 C C . GLU A 1 204 ? 3.039 15.703 1.68 1 98.75 204 GLU A C 1
ATOM 1612 O O . GLU A 1 204 ? 4.184 15.773 1.227 1 98.75 204 GLU A O 1
ATOM 1617 N N . ASN A 1 205 ? 2.713 16.25 2.826 1 98.81 205 ASN A N 1
ATOM 1618 C CA . ASN A 1 205 ? 3.678 16.984 3.637 1 98.81 205 ASN A CA 1
ATOM 1619 C C . ASN A 1 205 ? 4.836 16.094 4.078 1 98.81 205 ASN A C 1
ATOM 1621 O O . ASN A 1 205 ? 5.996 16.516 4.031 1 98.81 205 ASN A O 1
ATOM 1625 N N . MET A 1 206 ? 4.52 14.898 4.527 1 98.81 206 MET A N 1
ATOM 1626 C CA . MET A 1 206 ? 5.543 13.953 4.961 1 98.81 206 MET A CA 1
ATOM 1627 C C . MET A 1 206 ? 6.516 13.648 3.826 1 98.81 206 MET A C 1
ATOM 1629 O O . MET A 1 206 ? 7.73 13.664 4.02 1 98.81 206 MET A O 1
ATOM 1633 N N . VAL A 1 207 ? 5.98 13.391 2.656 1 98.81 207 VAL A N 1
ATOM 1634 C CA . VAL A 1 207 ? 6.809 13.07 1.5 1 98.81 207 VAL A CA 1
ATOM 1635 C C . VAL A 1 207 ? 7.738 14.242 1.188 1 98.81 207 VAL A C 1
ATOM 1637 O O . VAL A 1 207 ? 8.945 14.062 1.014 1 98.81 207 VAL A O 1
ATOM 1640 N N . SER A 1 208 ? 7.168 15.43 1.134 1 98.56 208 SER A N 1
ATOM 1641 C CA . SER A 1 208 ? 7.953 16.625 0.834 1 98.56 208 SER A CA 1
ATOM 1642 C C . SER A 1 208 ? 9.016 16.859 1.898 1 98.56 208 SER A C 1
ATOM 1644 O O . SER A 1 208 ? 10.164 17.188 1.576 1 98.56 208 SER A O 1
ATOM 1646 N N . TYR A 1 209 ? 8.617 16.688 3.146 1 98.5 209 TYR A N 1
ATOM 1647 C CA . TYR A 1 209 ? 9.539 16.938 4.254 1 98.5 209 TYR A CA 1
ATOM 1648 C C . TYR A 1 209 ? 10.719 15.969 4.203 1 98.5 209 TYR A C 1
ATOM 1650 O O . TYR A 1 209 ? 11.867 16.375 4.344 1 98.5 209 TYR A O 1
ATOM 1658 N N . LEU A 1 210 ? 10.477 14.719 3.965 1 98.56 210 LEU A N 1
ATOM 1659 C CA . LEU A 1 210 ? 11.492 13.672 4.023 1 98.56 210 LEU A CA 1
ATOM 1660 C C . LEU A 1 210 ? 12.43 13.758 2.82 1 98.56 210 LEU A C 1
ATOM 1662 O O . LEU A 1 210 ? 13.641 13.562 2.951 1 98.56 210 LEU A O 1
ATOM 1666 N N . THR A 1 211 ? 11.867 14.039 1.646 1 97.81 211 THR A N 1
ATOM 1667 C CA . THR A 1 211 ? 12.641 13.773 0.439 1 97.81 211 THR A CA 1
ATOM 1668 C C . THR A 1 211 ? 13.016 15.078 -0.259 1 97.81 211 THR A C 1
ATOM 1670 O O . THR A 1 211 ? 13.922 15.109 -1.095 1 97.81 211 THR A O 1
ATOM 1673 N N . ARG A 1 212 ? 12.234 16.141 -0.022 1 95.94 212 ARG A N 1
ATOM 1674 C CA . ARG A 1 212 ? 12.391 17.453 -0.641 1 95.94 212 ARG A CA 1
ATOM 1675 C C . ARG A 1 212 ? 12.227 17.375 -2.156 1 95.94 212 ARG A C 1
ATOM 1677 O O . ARG A 1 212 ? 12.734 18.219 -2.887 1 95.94 212 ARG A O 1
ATOM 1684 N N . LYS A 1 213 ? 11.594 16.359 -2.602 1 97.12 213 LYS A N 1
ATOM 1685 C CA . LYS A 1 213 ? 11.406 16.188 -4.039 1 97.12 213 LYS A CA 1
ATOM 1686 C C . LYS A 1 213 ? 10.203 16.984 -4.535 1 97.12 213 LYS A C 1
ATOM 1688 O O . LYS A 1 213 ? 9.227 17.172 -3.803 1 97.12 213 LYS A O 1
ATOM 1693 N N . GLU A 1 214 ? 10.281 17.406 -5.77 1 98.06 214 GLU A N 1
ATOM 1694 C CA . GLU A 1 214 ? 9.203 18.156 -6.391 1 98.06 214 GLU A CA 1
ATOM 1695 C C . GLU A 1 214 ? 8.344 17.266 -7.285 1 98.06 214 GLU A C 1
ATOM 1697 O O . GLU A 1 214 ? 8.867 16.547 -8.141 1 98.06 214 GLU A O 1
ATOM 1702 N N . ILE A 1 215 ? 7.086 17.391 -7.121 1 98.69 215 ILE A N 1
ATOM 1703 C CA . ILE A 1 215 ? 6.16 16.641 -7.961 1 98.69 215 ILE A CA 1
ATOM 1704 C C . ILE A 1 215 ? 6.121 17.25 -9.359 1 98.69 215 ILE A C 1
ATOM 1706 O O . ILE A 1 215 ? 6.02 18.469 -9.508 1 98.69 215 ILE A O 1
ATOM 1710 N N . ASP A 1 216 ? 6.293 16.422 -10.375 1 98.75 216 ASP A N 1
ATOM 1711 C CA . ASP A 1 216 ? 6.141 16.844 -11.766 1 98.75 216 ASP A CA 1
ATOM 1712 C C . ASP A 1 216 ? 4.688 16.734 -12.219 1 98.75 216 ASP A C 1
ATOM 1714 O O . ASP A 1 216 ? 4.109 17.719 -12.703 1 98.75 216 ASP A O 1
ATOM 1718 N N . ASN A 1 217 ? 4.082 15.617 -12.039 1 98.75 217 ASN A N 1
ATOM 1719 C CA . ASN A 1 217 ? 2.676 15.352 -12.328 1 98.75 217 ASN A CA 1
ATOM 1720 C C . ASN A 1 217 ? 2.135 14.203 -11.477 1 98.75 217 ASN A C 1
ATOM 1722 O O . ASN A 1 217 ? 2.898 13.508 -10.812 1 98.75 217 ASN A O 1
ATOM 1726 N N . LEU A 1 218 ? 0.828 14.109 -11.398 1 98.81 218 LEU A N 1
ATOM 1727 C CA . LEU A 1 218 ? 0.202 13.055 -10.609 1 98.81 218 LEU A CA 1
ATOM 1728 C C . LEU A 1 218 ? -1.064 12.547 -11.297 1 98.81 218 LEU A C 1
ATOM 1730 O O . LEU A 1 218 ? -1.625 13.227 -12.156 1 98.81 218 LEU A O 1
ATOM 1734 N N . CYS A 1 219 ? -1.443 11.328 -11.047 1 98.88 219 CYS A N 1
ATOM 1735 C CA . CYS A 1 219 ? -2.66 10.641 -11.469 1 98.88 219 CYS A CA 1
ATOM 1736 C C . CYS A 1 219 ? -3.424 10.102 -10.266 1 98.88 219 CYS A C 1
ATOM 1738 O O . CYS A 1 219 ? -2.936 9.211 -9.562 1 98.88 219 CYS A O 1
ATOM 1740 N N . ALA A 1 220 ? -4.637 10.664 -10.062 1 98.81 220 ALA A N 1
ATOM 1741 C CA . ALA A 1 220 ? -5.348 10.359 -8.82 1 98.81 220 ALA A CA 1
ATOM 1742 C C . ALA A 1 220 ? -6.727 9.773 -9.109 1 98.81 220 ALA A C 1
ATOM 1744 O O . ALA A 1 220 ? -7.402 10.195 -10.055 1 98.81 220 ALA A O 1
ATOM 1745 N N . ARG A 1 221 ? -7.09 8.797 -8.344 1 98.75 221 ARG A N 1
ATOM 1746 C CA . ARG A 1 221 ? -8.461 8.281 -8.305 1 98.75 221 ARG A CA 1
ATOM 1747 C C . ARG A 1 221 ? -9.086 8.5 -6.93 1 98.75 221 ARG A C 1
ATOM 1749 O O . ARG A 1 221 ? -8.609 7.957 -5.93 1 98.75 221 ARG A O 1
ATOM 1756 N N . LEU A 1 222 ? -10.086 9.344 -6.871 1 98.5 222 LEU A N 1
ATOM 1757 C CA . LEU A 1 222 ? -10.844 9.609 -5.648 1 98.5 222 LEU A CA 1
ATOM 1758 C C . LEU A 1 222 ? -12.172 8.875 -5.66 1 98.5 222 LEU A C 1
ATOM 1760 O O . LEU A 1 222 ? -13.008 9.094 -6.539 1 98.5 222 LEU A O 1
ATOM 1764 N N . ASP A 1 223 ? -12.359 7.977 -4.668 1 98.06 223 ASP A N 1
ATOM 1765 C CA . ASP A 1 223 ? -13.547 7.125 -4.629 1 98.06 223 ASP A CA 1
ATOM 1766 C C . ASP A 1 223 ? -14.477 7.531 -3.486 1 98.06 223 ASP A C 1
ATOM 1768 O O . ASP A 1 223 ? -14.016 8.008 -2.445 1 98.06 223 ASP A O 1
ATOM 1772 N N . THR A 1 224 ? -15.742 7.355 -3.734 1 96.69 224 THR A N 1
ATOM 1773 C CA . THR A 1 224 ? -16.766 7.523 -2.717 1 96.69 224 THR A CA 1
ATOM 1774 C C . THR A 1 224 ? -17.547 6.227 -2.508 1 96.69 224 THR A C 1
ATOM 1776 O O . THR A 1 224 ? -18.328 5.816 -3.371 1 96.69 224 THR A O 1
ATOM 1779 N N . PHE A 1 225 ? -17.344 5.605 -1.398 1 95 225 PHE A N 1
ATOM 1780 C CA . PHE A 1 225 ? -18.016 4.34 -1.133 1 95 225 PHE A CA 1
ATOM 1781 C C . PHE A 1 225 ? -19.234 4.543 -0.232 1 95 225 PHE A C 1
ATOM 1783 O O . PHE A 1 225 ? -20.203 3.781 -0.298 1 95 225 PHE A O 1
ATOM 1790 N N . GLY A 1 226 ? -19.172 5.543 0.641 1 88.62 226 GLY A N 1
ATOM 1791 C CA . GLY A 1 226 ? -20.328 5.84 1.466 1 88.62 226 GLY A CA 1
ATOM 1792 C C . GLY A 1 226 ? -21.531 6.309 0.663 1 88.62 226 GLY A C 1
ATOM 1793 O O . GLY A 1 226 ? -21.391 7.125 -0.252 1 88.62 226 GLY A O 1
ATOM 1794 N N . GLU A 1 227 ? -22.609 5.84 1.011 1 82.38 227 GLU A N 1
ATOM 1795 C CA . GLU A 1 227 ? -23.812 6.184 0.27 1 82.38 227 GLU A CA 1
ATOM 1796 C C . GLU A 1 227 ? -24.156 7.66 0.428 1 82.38 227 GLU A C 1
ATOM 1798 O O . GLU A 1 227 ? -24.094 8.203 1.532 1 82.38 227 GLU A O 1
ATOM 1803 N N . SER A 1 228 ? -24.422 8.328 -0.563 1 81.44 228 SER A N 1
ATOM 1804 C CA . SER A 1 228 ? -24.938 9.688 -0.614 1 81.44 228 SER A CA 1
ATOM 1805 C C . SER A 1 228 ? -23.875 10.703 -0.222 1 81.44 228 SER A C 1
ATOM 1807 O O . SER A 1 228 ? -24.172 11.859 0.07 1 81.44 228 SER A O 1
ATOM 1809 N N . ARG A 1 229 ? -22.609 10.227 -0.074 1 90.62 229 ARG A N 1
ATOM 1810 C CA . ARG A 1 229 ? -21.547 11.164 0.239 1 90.62 229 ARG A CA 1
ATOM 1811 C C . ARG A 1 229 ? -21.156 11.977 -0.99 1 90.62 229 ARG A C 1
ATOM 1813 O O . ARG A 1 229 ? -21.094 11.445 -2.1 1 90.62 229 ARG A O 1
ATOM 1820 N N . LYS A 1 230 ? -20.922 13.234 -0.757 1 90.25 230 LYS A N 1
ATOM 1821 C CA . LYS A 1 230 ? -20.562 14.133 -1.847 1 90.25 230 LYS A CA 1
ATOM 1822 C C . LYS A 1 230 ? -19.047 14.18 -2.049 1 90.25 230 LYS A C 1
ATOM 1824 O O . LYS A 1 230 ? -18.562 14.453 -3.152 1 90.25 230 LYS A O 1
ATOM 1829 N N . LEU A 1 231 ? -18.328 13.898 -0.983 1 95.19 231 LEU A N 1
ATOM 1830 C CA . LEU A 1 231 ? -16.875 13.938 -1.03 1 95.19 231 LEU A CA 1
ATOM 1831 C C . LEU A 1 231 ? -16.297 12.531 -0.883 1 95.19 231 LEU A C 1
ATOM 1833 O O . LEU A 1 231 ? -16.938 11.648 -0.299 1 95.19 231 LEU A O 1
ATOM 1837 N N . GLU A 1 232 ? -15.156 12.406 -1.425 1 97.31 232 GLU A N 1
ATOM 1838 C CA . GLU A 1 232 ? -14.531 11.086 -1.463 1 97.31 232 GLU A CA 1
ATOM 1839 C C . GLU A 1 232 ? -14.102 10.633 -0.068 1 97.31 232 GLU A C 1
ATOM 1841 O O . GLU A 1 232 ? -13.914 11.469 0.825 1 97.31 232 GLU A O 1
ATOM 1846 N N . ASP A 1 233 ? -13.992 9.336 0.125 1 98.06 233 ASP A N 1
ATOM 1847 C CA . ASP A 1 233 ? -13.57 8.75 1.392 1 98.06 233 ASP A CA 1
ATOM 1848 C C . ASP A 1 233 ? -12.438 7.746 1.178 1 98.06 233 ASP A C 1
ATOM 1850 O O . ASP A 1 233 ? -12.078 6.996 2.092 1 98.06 233 ASP A O 1
ATOM 1854 N N . ASN A 1 234 ? -11.914 7.727 0.003 1 98.62 234 ASN A N 1
ATOM 1855 C CA . ASN A 1 234 ? -10.812 6.871 -0.424 1 98.62 234 ASN A CA 1
ATOM 1856 C C . ASN A 1 234 ? -10.055 7.477 -1.608 1 98.62 234 ASN A C 1
ATOM 1858 O O . ASN A 1 234 ? -10.672 7.879 -2.598 1 98.62 234 ASN A O 1
ATOM 1862 N N . SER A 1 235 ? -8.672 7.504 -1.492 1 98.69 235 SER A N 1
ATOM 1863 C CA . SER A 1 235 ? -7.898 8.172 -2.531 1 98.69 235 SER A CA 1
ATOM 1864 C C . SER A 1 235 ? -6.625 7.402 -2.855 1 98.69 235 SER A C 1
ATOM 1866 O O . SER A 1 235 ? -5.891 7 -1.949 1 98.69 235 SER A O 1
ATOM 1868 N N . THR A 1 236 ? -6.398 7.176 -4.168 1 98.88 236 THR A N 1
ATOM 1869 C CA . THR A 1 236 ? -5.168 6.605 -4.699 1 98.88 236 THR A CA 1
ATOM 1870 C C . THR A 1 236 ? -4.469 7.594 -5.625 1 98.88 236 THR A C 1
ATOM 1872 O O . THR A 1 236 ? -5.074 8.109 -6.566 1 98.88 236 THR A O 1
ATOM 1875 N N . VAL A 1 237 ? -3.164 7.832 -5.344 1 98.94 237 VAL A N 1
ATOM 1876 C CA . VAL A 1 237 ? -2.457 8.836 -6.141 1 98.94 237 VAL A CA 1
ATOM 1877 C C . VAL A 1 237 ? -1.111 8.273 -6.594 1 98.94 237 VAL A C 1
ATOM 1879 O O . VAL A 1 237 ? -0.273 7.906 -5.77 1 98.94 237 VAL A O 1
ATOM 1882 N N . MET A 1 238 ? -0.879 8.172 -7.898 1 98.88 238 MET A N 1
ATOM 1883 C CA . MET A 1 238 ? 0.448 7.938 -8.461 1 98.88 238 MET A CA 1
ATOM 1884 C C . MET A 1 238 ? 1.166 9.258 -8.719 1 98.88 238 MET A C 1
ATOM 1886 O O . MET A 1 238 ? 0.555 10.219 -9.188 1 98.88 238 MET A O 1
ATOM 1890 N N . VAL A 1 239 ? 2.428 9.289 -8.398 1 98.88 239 VAL A N 1
ATOM 1891 C CA . VAL A 1 239 ? 3.18 10.531 -8.516 1 98.88 239 VAL A CA 1
ATOM 1892 C C . VAL A 1 239 ? 4.445 10.297 -9.336 1 98.88 239 VAL A C 1
ATOM 1894 O O . VAL A 1 239 ? 5.129 9.289 -9.164 1 98.88 239 VAL A O 1
ATOM 1897 N N . ASN A 1 240 ? 4.719 11.172 -10.273 1 98.75 240 ASN A N 1
ATOM 1898 C CA . ASN A 1 240 ? 6.035 11.328 -10.875 1 98.75 240 ASN A CA 1
ATOM 1899 C C . ASN A 1 240 ? 6.75 12.57 -10.352 1 98.75 240 ASN A C 1
ATOM 1901 O O . ASN A 1 240 ? 6.203 13.672 -10.398 1 98.75 240 ASN A O 1
ATOM 1905 N N . PHE A 1 241 ? 7.91 12.359 -9.812 1 98.69 241 PHE A N 1
ATOM 1906 C CA . PHE A 1 241 ? 8.711 13.5 -9.383 1 98.69 241 PHE A CA 1
ATOM 1907 C C . PHE A 1 241 ? 9.594 14.008 -10.516 1 98.69 241 PHE A C 1
ATOM 1909 O O . PHE A 1 241 ? 9.805 13.297 -11.508 1 98.69 241 PHE A O 1
ATOM 1916 N N . LYS A 1 242 ? 10.109 15.18 -10.398 1 98.25 242 LYS A N 1
ATOM 1917 C CA . LYS A 1 242 ? 10.891 15.812 -11.461 1 98.25 242 LYS A CA 1
ATOM 1918 C C . LYS A 1 242 ? 12.219 15.086 -11.664 1 98.25 242 LYS A C 1
ATOM 1920 O O . LYS A 1 242 ? 12.766 15.086 -12.773 1 98.25 242 LYS A O 1
ATOM 1925 N N . ASP A 1 243 ? 12.766 14.422 -10.633 1 96.94 243 ASP A N 1
ATOM 1926 C CA . ASP A 1 243 ? 14.07 13.773 -10.742 1 96.94 243 ASP A CA 1
ATOM 1927 C C . ASP A 1 243 ? 13.93 12.312 -11.164 1 96.94 243 ASP A C 1
ATOM 1929 O O . ASP A 1 243 ? 14.82 11.5 -10.922 1 96.94 243 ASP A O 1
ATOM 1933 N N . LYS A 1 244 ? 12.781 11.836 -11.547 1 94.69 244 LYS A N 1
ATOM 1934 C CA . LYS A 1 244 ? 12.484 10.531 -12.133 1 94.69 244 LYS A CA 1
ATOM 1935 C C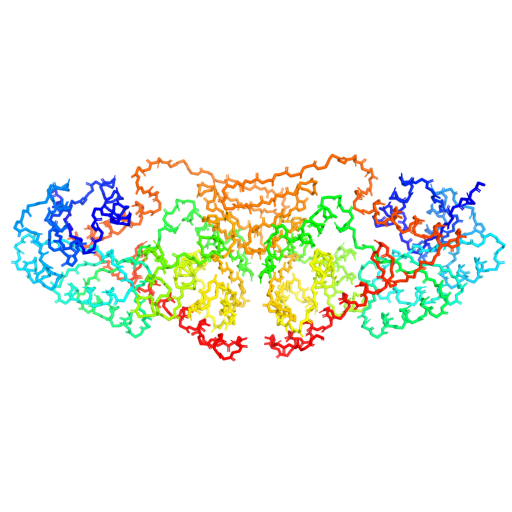 . LYS A 1 244 ? 12.031 9.539 -11.062 1 94.69 244 LYS A C 1
ATOM 1937 O O . LYS A 1 244 ? 11.57 8.438 -11.383 1 94.69 244 LYS A O 1
ATOM 1942 N N . SER A 1 245 ? 12.266 9.875 -9.797 1 98 245 SER A N 1
ATOM 1943 C CA . SER A 1 245 ? 11.656 9.039 -8.773 1 98 245 SER A CA 1
ATOM 1944 C C . SER A 1 245 ? 10.133 9.031 -8.891 1 98 245 SER A C 1
ATOM 1946 O O . SER A 1 245 ? 9.562 9.875 -9.578 1 98 245 SER A O 1
ATOM 1948 N N . LYS A 1 246 ? 9.547 8.016 -8.344 1 98.62 246 LYS A N 1
ATOM 1949 C CA . LYS A 1 246 ? 8.094 7.844 -8.43 1 98.62 246 LYS A CA 1
ATOM 1950 C C . LYS A 1 246 ? 7.484 7.602 -7.055 1 98.62 246 LYS A C 1
ATOM 1952 O O . LYS A 1 246 ? 8.203 7.355 -6.086 1 98.62 246 LYS A O 1
ATOM 1957 N N . GLY A 1 247 ? 6.211 7.746 -6.984 1 98.75 247 GLY A N 1
ATOM 1958 C CA . GLY A 1 247 ? 5.543 7.531 -5.711 1 98.75 247 GLY A CA 1
ATOM 1959 C C . GLY A 1 247 ? 4.148 6.953 -5.859 1 98.75 247 GLY A C 1
ATOM 1960 O O . GLY A 1 247 ? 3.561 7.004 -6.938 1 98.75 247 GLY A O 1
ATOM 1961 N N . LEU A 1 248 ? 3.688 6.352 -4.844 1 98.94 248 LEU A N 1
ATOM 1962 C CA . LEU A 1 248 ? 2.328 5.859 -4.656 1 98.94 248 LEU A CA 1
ATOM 1963 C C . LEU A 1 248 ? 1.784 6.266 -3.293 1 98.94 248 LEU A C 1
ATOM 1965 O O . LEU A 1 248 ? 2.352 5.906 -2.26 1 98.94 248 LEU A O 1
ATOM 1969 N N . LEU A 1 249 ? 0.729 7.047 -3.309 1 98.94 249 LEU A N 1
ATOM 1970 C CA . LEU A 1 249 ? 0.06 7.508 -2.096 1 98.94 249 LEU A CA 1
ATOM 1971 C C . LEU A 1 249 ? -1.353 6.941 -2.006 1 98.94 249 LEU A C 1
ATOM 1973 O O . LEU A 1 249 ? -2.143 7.082 -2.941 1 98.94 249 LEU A O 1
ATOM 1977 N N . PHE A 1 250 ? -1.616 6.277 -0.881 1 98.94 250 PHE A N 1
ATOM 1978 C CA . PHE A 1 250 ? -2.936 5.691 -0.677 1 98.94 250 PHE A CA 1
ATOM 1979 C C . PHE A 1 250 ? -3.531 6.148 0.649 1 98.94 250 PHE A C 1
ATOM 1981 O O . PHE A 1 250 ? -2.924 5.965 1.705 1 98.94 250 PHE A O 1
ATOM 1988 N N . MET A 1 251 ? -4.691 6.781 0.626 1 98.88 251 MET A N 1
ATOM 1989 C CA . MET A 1 251 ? -5.414 7.258 1.801 1 98.88 251 MET A CA 1
ATOM 1990 C C . MET A 1 251 ? -6.832 6.699 1.833 1 98.88 251 MET A C 1
ATOM 1992 O O . MET A 1 251 ? -7.535 6.719 0.82 1 98.88 251 MET A O 1
ATOM 1996 N N . SER A 1 252 ? -7.199 6.227 3.014 1 98.81 252 SER A N 1
ATOM 1997 C CA . SER A 1 252 ? -8.547 5.684 3.129 1 98.81 252 SER A CA 1
ATOM 1998 C C . SER A 1 252 ? -9.133 5.949 4.512 1 98.81 252 SER A C 1
ATOM 2000 O O . SER A 1 252 ? -8.422 5.902 5.516 1 98.81 252 SER A O 1
ATOM 2002 N N . GLN A 1 253 ? -10.414 6.238 4.523 1 98.12 253 GLN A N 1
ATOM 2003 C CA . GLN A 1 253 ? -11.117 6.395 5.793 1 98.12 253 GLN A CA 1
ATOM 2004 C C . GLN A 1 253 ? -12.273 5.41 5.91 1 98.12 253 GLN A C 1
ATOM 2006 O O . GLN A 1 253 ? -13.211 5.633 6.68 1 98.12 253 GLN A O 1
ATOM 2011 N N . ILE A 1 254 ? -12.195 4.27 5.113 1 97.88 254 ILE A N 1
ATOM 2012 C CA . ILE A 1 254 ? -13.336 3.359 5.074 1 97.88 254 ILE A CA 1
ATOM 2013 C C . ILE A 1 254 ? -12.914 1.982 5.586 1 97.88 254 ILE A C 1
ATOM 2015 O O . ILE A 1 254 ? -13.664 1.01 5.457 1 97.88 254 ILE A O 1
ATOM 2019 N N . ALA A 1 255 ? -11.703 1.774 6.066 1 98.44 255 ALA A N 1
ATOM 2020 C CA . ALA A 1 255 ? -11.211 0.491 6.559 1 98.44 255 ALA A CA 1
ATOM 2021 C C . ALA A 1 255 ? -11.688 0.229 7.984 1 98.44 255 ALA A C 1
ATOM 2023 O O . ALA A 1 255 ? -11.039 0.637 8.953 1 98.44 255 ALA A O 1
ATOM 2024 N N . VAL A 1 256 ? -12.695 -0.525 8.094 1 98 256 VAL A N 1
ATOM 2025 C CA . VAL A 1 256 ? -13.328 -0.79 9.383 1 98 256 VAL A CA 1
ATOM 2026 C C . VAL A 1 256 ? -12.289 -1.284 10.383 1 98 256 VAL A C 1
ATOM 2028 O O . VAL A 1 256 ? -11.492 -2.178 10.07 1 98 256 VAL A O 1
ATOM 2031 N N . GLY A 1 257 ? -12.289 -0.696 11.531 1 97.25 257 GLY A N 1
ATOM 2032 C CA . GLY A 1 257 ? -11.445 -1.144 12.625 1 97.25 257 GLY A CA 1
ATOM 2033 C C . GLY A 1 257 ? -10.062 -0.515 12.609 1 97.25 257 GLY A C 1
ATOM 2034 O O . GLY A 1 257 ? -9.328 -0.587 13.594 1 97.25 257 GLY A O 1
ATOM 2035 N N . GLU A 1 258 ? -9.695 0.069 11.477 1 96.75 258 GLU A N 1
ATOM 2036 C CA . GLU A 1 258 ? -8.414 0.759 11.398 1 96.75 258 GLU A CA 1
ATOM 2037 C C . GLU A 1 258 ? -8.484 2.131 12.062 1 96.75 258 GLU A C 1
ATOM 2039 O O . GLU A 1 258 ? -9.492 2.83 11.953 1 96.75 258 GLU A O 1
ATOM 2044 N N . ASN A 1 259 ? -7.406 2.49 12.672 1 93.75 259 ASN A N 1
ATOM 2045 C CA . ASN A 1 259 ? -7.25 3.826 13.242 1 93.75 259 ASN A CA 1
ATOM 2046 C C . ASN A 1 259 ? -6.262 4.664 12.43 1 93.75 259 ASN A C 1
ATOM 2048 O O . ASN A 1 259 ? -6.324 4.691 11.203 1 93.75 259 ASN A O 1
ATOM 2052 N N . ASN A 1 260 ? -5.34 5.312 13.047 1 93.44 260 ASN A N 1
ATOM 2053 C CA . ASN A 1 260 ? -4.367 6.137 12.336 1 93.44 260 ASN A CA 1
ATOM 2054 C C . ASN A 1 260 ? -3.164 5.32 11.875 1 93.44 260 ASN A C 1
ATOM 2056 O O . ASN A 1 260 ? -2.035 5.578 12.297 1 93.44 260 ASN A O 1
ATOM 2060 N N . ASN A 1 261 ? -3.447 4.438 10.93 1 97.38 261 ASN A N 1
ATOM 2061 C CA . ASN A 1 261 ? -2.371 3.621 10.375 1 97.38 261 ASN A CA 1
ATOM 2062 C C . ASN A 1 261 ? -1.634 4.352 9.258 1 97.38 261 ASN A C 1
ATOM 2064 O O . ASN A 1 261 ? -1.884 4.098 8.078 1 97.38 261 ASN A O 1
ATOM 2068 N N . PHE A 1 262 ? -0.757 5.223 9.672 1 98.56 262 PHE A N 1
ATOM 2069 C CA . PHE A 1 262 ? 0.067 6.027 8.773 1 98.56 262 PHE A CA 1
ATOM 2070 C C . PHE A 1 262 ? 1.452 5.41 8.617 1 98.56 262 PHE A C 1
ATOM 2072 O O . PHE A 1 262 ? 2.184 5.25 9.594 1 98.56 262 PHE A O 1
ATOM 2079 N N . SER A 1 263 ? 1.833 5.02 7.359 1 98.5 263 SER A N 1
ATOM 2080 C CA . SER A 1 263 ? 3.127 4.387 7.125 1 98.5 263 SER A CA 1
ATOM 2081 C C . SER A 1 263 ? 3.822 4.988 5.906 1 98.5 263 SER A C 1
ATOM 2083 O O . SER A 1 263 ? 3.17 5.324 4.914 1 98.5 263 SER A O 1
ATOM 2085 N N . VAL A 1 264 ? 5.121 5.07 5.988 1 98.69 264 VAL A N 1
ATOM 2086 C CA . VAL A 1 264 ? 5.949 5.605 4.91 1 98.69 264 VAL A CA 1
ATOM 2087 C C . VAL A 1 264 ? 7.109 4.652 4.633 1 98.69 264 VAL A C 1
ATOM 2089 O O . VAL A 1 264 ? 7.82 4.242 5.551 1 98.69 264 VAL A O 1
ATOM 2092 N N . CYS A 1 265 ? 7.285 4.301 3.422 1 98.88 265 CYS A N 1
ATOM 2093 C CA . CYS A 1 265 ? 8.453 3.564 2.953 1 98.88 265 CYS A CA 1
ATOM 2094 C C . CYS A 1 265 ? 9.156 4.316 1.829 1 98.88 265 CYS A C 1
ATOM 2096 O O . CYS A 1 265 ? 8.523 4.719 0.852 1 98.88 265 CYS A O 1
ATOM 2098 N N . VAL A 1 266 ? 10.406 4.516 1.985 1 98.88 266 VAL A N 1
ATOM 2099 C CA . VAL A 1 266 ? 11.242 5.125 0.955 1 98.88 266 VAL A CA 1
ATOM 2100 C C . VAL A 1 266 ? 12.25 4.102 0.441 1 98.88 266 VAL A C 1
ATOM 2102 O O . VAL A 1 266 ? 13.07 3.594 1.207 1 98.88 266 VAL A O 1
ATOM 2105 N N . TYR A 1 267 ? 12.164 3.801 -0.872 1 98.81 267 TYR A N 1
ATOM 2106 C CA . TYR A 1 267 ? 13.062 2.834 -1.489 1 98.81 267 TYR A CA 1
ATOM 2107 C C . TYR A 1 267 ? 14.211 3.535 -2.199 1 98.81 267 TYR A C 1
ATOM 2109 O O . TYR A 1 267 ? 14.008 4.207 -3.211 1 98.81 267 TYR A O 1
ATOM 2117 N N . GLY A 1 268 ? 15.383 3.361 -1.672 1 98.38 268 GLY A N 1
ATOM 2118 C CA . GLY A 1 268 ? 16.594 3.836 -2.316 1 98.38 268 GLY A CA 1
ATOM 2119 C C . GLY A 1 268 ? 17.438 2.719 -2.912 1 98.38 268 GLY A C 1
ATOM 2120 O O . GLY A 1 268 ? 17.156 1.539 -2.684 1 98.38 268 GLY A O 1
ATOM 2121 N N . SER A 1 269 ? 18.453 3.1 -3.674 1 97.19 269 SER A N 1
ATOM 2122 C CA . SER A 1 269 ? 19.328 2.133 -4.332 1 97.19 269 SER A CA 1
ATOM 2123 C C . SER A 1 269 ? 20.219 1.406 -3.324 1 97.19 269 SER A C 1
ATOM 2125 O O . SER A 1 269 ? 20.781 0.354 -3.633 1 97.19 269 SER A O 1
ATOM 2127 N N . GLU A 1 270 ? 20.312 1.962 -2.045 1 97.56 270 GLU A N 1
ATOM 2128 C CA . GLU A 1 270 ? 21.234 1.369 -1.085 1 97.56 270 GLU A CA 1
ATOM 2129 C C . GLU A 1 270 ? 20.531 1.001 0.214 1 97.56 270 GLU A C 1
ATOM 2131 O O . GLU A 1 270 ? 21.125 0.4 1.107 1 97.56 270 GLU A O 1
ATOM 2136 N N . GLY A 1 271 ? 19.281 1.346 0.271 1 98.31 271 GLY A N 1
ATOM 2137 C CA . GLY A 1 271 ? 18.547 1.06 1.499 1 98.31 271 GLY A CA 1
ATOM 2138 C C . GLY A 1 271 ? 17.062 1.357 1.4 1 98.31 271 GLY A C 1
ATOM 2139 O O . GLY A 1 271 ? 16.625 2.018 0.459 1 98.31 271 GLY A O 1
ATOM 2140 N N . THR A 1 272 ? 16.297 0.782 2.322 1 98.81 272 THR A N 1
ATOM 2141 C CA . THR A 1 272 ? 14.867 1.008 2.469 1 98.81 272 THR A CA 1
ATOM 2142 C C . THR A 1 272 ? 14.547 1.595 3.842 1 98.81 272 THR A C 1
ATOM 2144 O O . THR A 1 272 ? 14.891 1.004 4.867 1 98.81 272 THR A O 1
ATOM 2147 N N . LEU A 1 273 ? 13.969 2.768 3.824 1 98.81 273 LEU A N 1
ATOM 2148 C CA . LEU A 1 273 ? 13.531 3.402 5.062 1 98.81 273 LEU A CA 1
ATOM 2149 C C . LEU A 1 273 ? 12.055 3.129 5.324 1 98.81 273 LEU A C 1
ATOM 2151 O O . LEU A 1 273 ? 11.227 3.281 4.43 1 98.81 273 LEU A O 1
ATOM 2155 N N . LYS A 1 274 ? 11.758 2.709 6.574 1 98.69 274 LYS A N 1
ATOM 2156 C CA . LYS A 1 274 ? 10.383 2.404 6.965 1 98.69 274 LYS A CA 1
ATOM 2157 C C . LYS A 1 274 ? 10.016 3.111 8.266 1 98.69 274 LYS A C 1
ATOM 2159 O O . LYS A 1 274 ? 10.766 3.062 9.242 1 98.69 274 LYS A O 1
ATOM 2164 N N . TRP A 1 275 ? 8.867 3.721 8.266 1 98.62 275 TRP A N 1
ATOM 2165 C CA . TRP A 1 275 ? 8.273 4.32 9.453 1 98.62 275 TRP A CA 1
ATOM 2166 C C . TRP A 1 275 ? 6.777 4.043 9.516 1 98.62 275 TRP A C 1
ATOM 2168 O O . TRP A 1 275 ? 6.09 4.09 8.492 1 98.62 275 TRP A O 1
ATOM 2178 N N . ASN A 1 276 ? 6.297 3.756 10.703 1 98.06 276 ASN A N 1
ATOM 2179 C CA . ASN A 1 276 ? 4.875 3.541 10.953 1 98.06 276 ASN A CA 1
ATOM 2180 C C . ASN A 1 276 ? 4.418 4.23 12.234 1 98.06 276 ASN A C 1
ATOM 2182 O O . ASN A 1 276 ? 5.074 4.121 13.273 1 98.06 276 ASN A O 1
ATOM 2186 N N . PHE A 1 277 ? 3.297 4.891 12.141 1 97.31 277 PHE A N 1
ATOM 2187 C CA . PHE A 1 277 ? 2.814 5.68 13.266 1 97.31 277 PHE A CA 1
ATOM 2188 C C . PHE A 1 277 ? 2.5 4.785 14.461 1 97.31 277 PHE A C 1
ATOM 2190 O O . PHE A 1 277 ? 2.555 5.234 15.609 1 97.31 277 PHE A O 1
ATOM 2197 N N . ASN A 1 278 ? 2.205 3.484 14.266 1 94.88 278 ASN A N 1
ATOM 2198 C CA . ASN A 1 278 ? 1.948 2.57 15.375 1 94.88 278 ASN A CA 1
ATOM 2199 C C . ASN A 1 278 ? 3.189 2.373 16.234 1 94.88 278 ASN A C 1
ATOM 2201 O O . ASN A 1 278 ? 3.09 1.927 17.391 1 94.88 278 ASN A O 1
ATOM 2205 N N . GLN A 1 279 ? 4.328 2.615 15.688 1 95.88 279 GLN A N 1
ATOM 2206 C CA . GLN A 1 279 ? 5.609 2.715 16.375 1 95.88 279 GLN A CA 1
ATOM 2207 C C . GLN A 1 279 ? 6.297 4.043 16.078 1 95.88 279 GLN A C 1
ATOM 2209 O O . GLN A 1 279 ? 7.438 4.066 15.617 1 95.88 279 GLN A O 1
ATOM 2214 N N . ALA A 1 280 ? 5.641 5.066 16.469 1 95.44 280 ALA A N 1
ATOM 2215 C CA . ALA A 1 280 ? 5.926 6.418 15.984 1 95.44 280 ALA A CA 1
ATOM 2216 C C . ALA A 1 280 ? 7.336 6.855 16.375 1 95.44 280 ALA A C 1
ATOM 2218 O O . ALA A 1 280 ? 7.914 7.738 15.734 1 95.44 280 ALA A O 1
ATOM 2219 N N . ASN A 1 281 ? 7.938 6.227 17.391 1 95.81 281 ASN A N 1
ATOM 2220 C CA . ASN A 1 281 ? 9.242 6.652 17.875 1 95.81 281 ASN A CA 1
ATOM 2221 C C . ASN A 1 281 ? 10.359 5.77 17.328 1 95.81 281 ASN A C 1
ATOM 2223 O O . ASN A 1 281 ? 11.516 5.902 17.734 1 95.81 281 ASN A O 1
ATOM 2227 N N . LYS A 1 282 ? 9.992 4.898 16.438 1 97.81 282 LYS A N 1
ATOM 2228 C CA . LYS A 1 282 ? 10.961 3.957 15.867 1 97.81 282 LYS A CA 1
ATOM 2229 C C . LYS A 1 282 ? 11.117 4.164 14.367 1 97.81 282 LYS A C 1
ATOM 2231 O O . LYS A 1 282 ? 10.125 4.379 13.656 1 97.81 282 LYS A O 1
ATOM 2236 N N . LEU A 1 283 ? 12.32 4.176 13.961 1 98.31 283 LEU A N 1
ATOM 2237 C CA . LEU A 1 283 ? 12.695 4.199 12.547 1 98.31 283 LEU A CA 1
ATOM 2238 C C . LEU A 1 283 ? 13.469 2.939 12.172 1 98.31 283 LEU A C 1
ATOM 2240 O O . LEU A 1 283 ? 14.391 2.535 12.883 1 98.31 283 LEU A O 1
ATOM 2244 N N . THR A 1 284 ? 13.078 2.312 11.086 1 98.69 284 THR A N 1
ATOM 2245 C CA . THR A 1 284 ? 13.773 1.129 10.602 1 98.69 284 THR A CA 1
ATOM 2246 C C . THR A 1 284 ? 14.391 1.39 9.227 1 98.69 284 THR A C 1
ATOM 2248 O O . THR A 1 284 ? 13.727 1.926 8.336 1 98.69 284 THR A O 1
ATOM 2251 N N . ILE A 1 285 ? 15.578 1.045 9.07 1 98.56 285 ILE A N 1
ATOM 2252 C CA . ILE A 1 285 ? 16.25 1.099 7.77 1 98.56 285 ILE A CA 1
ATOM 2253 C C . ILE A 1 285 ? 16.812 -0.276 7.426 1 98.56 285 ILE A C 1
ATOM 2255 O O . ILE A 1 285 ? 17.562 -0.863 8.211 1 98.56 285 ILE A O 1
ATOM 2259 N N . LEU A 1 286 ? 16.438 -0.77 6.305 1 98.62 286 LEU A N 1
ATOM 2260 C CA . LEU A 1 286 ? 16.938 -2.049 5.809 1 98.62 286 LEU A CA 1
ATOM 2261 C C . LEU A 1 286 ? 18.062 -1.843 4.793 1 98.62 286 LEU A C 1
ATOM 2263 O O . LEU A 1 286 ? 17.906 -1.062 3.848 1 98.62 286 LEU A O 1
ATOM 2267 N N . TYR A 1 287 ? 19.078 -2.486 5.023 1 97.44 287 TYR A N 1
ATOM 2268 C CA . TYR A 1 287 ? 20.156 -2.592 4.055 1 97.44 287 TYR A CA 1
ATOM 2269 C C . TYR A 1 287 ? 20.266 -4.012 3.508 1 97.44 287 TYR A C 1
ATOM 2271 O O . TYR A 1 287 ? 19.5 -4.891 3.893 1 97.44 287 TYR A O 1
ATOM 2279 N N . GLU A 1 288 ? 21.141 -4.191 2.537 1 93.44 288 GLU A N 1
ATOM 2280 C CA . GLU A 1 288 ? 21.25 -5.5 1.904 1 93.44 288 GLU A CA 1
ATOM 2281 C C . GLU A 1 288 ? 21.625 -6.574 2.926 1 93.44 288 GLU A C 1
ATOM 2283 O O . GLU A 1 288 ? 21.078 -7.688 2.883 1 93.44 288 GLU A O 1
ATOM 2288 N N . ASP A 1 289 ? 22.406 -6.195 3.887 1 92.69 289 ASP A N 1
ATOM 2289 C CA . ASP A 1 289 ? 23 -7.227 4.738 1 92.69 289 ASP A CA 1
ATOM 2290 C C . ASP A 1 289 ? 22.625 -7.012 6.199 1 92.69 289 ASP A C 1
ATOM 2292 O O . ASP A 1 289 ? 22.953 -7.844 7.055 1 92.69 289 ASP A O 1
ATOM 2296 N N . HIS A 1 290 ? 22 -5.855 6.496 1 94.38 290 HIS A N 1
ATOM 2297 C CA . HIS A 1 290 ? 21.672 -5.609 7.895 1 94.38 290 HIS A CA 1
ATOM 2298 C C . HIS A 1 290 ? 20.484 -4.668 8.023 1 94.38 290 HIS A C 1
ATOM 2300 O O . HIS A 1 290 ? 20 -4.121 7.023 1 94.38 290 HIS A O 1
ATOM 2306 N N . LYS A 1 291 ? 20.078 -4.648 9.258 1 96.12 291 LYS A N 1
ATOM 2307 C CA . LYS A 1 291 ? 18.969 -3.791 9.641 1 96.12 291 LYS A CA 1
ATOM 2308 C C . LYS A 1 291 ? 19.375 -2.826 10.758 1 96.12 291 LYS A C 1
ATOM 2310 O O . LYS A 1 291 ? 20.109 -3.201 11.672 1 96.12 291 LYS A O 1
ATOM 2315 N N . GLU A 1 292 ? 18.984 -1.534 10.547 1 97 292 GLU A N 1
ATOM 2316 C CA . GLU A 1 292 ? 19.172 -0.51 11.57 1 97 292 GLU A CA 1
ATOM 2317 C C . GLU A 1 292 ? 17.828 -0.067 12.156 1 97 292 GLU A C 1
ATOM 2319 O O . GLU A 1 292 ? 16.891 0.222 11.422 1 97 292 GLU A O 1
ATOM 2324 N N . GLU A 1 293 ? 17.828 -0.104 13.508 1 96.88 293 GLU A N 1
ATOM 2325 C CA . GLU A 1 293 ? 16.656 0.41 14.211 1 96.88 293 GLU A CA 1
ATOM 2326 C C . GLU A 1 293 ? 17.031 1.553 15.148 1 96.88 293 GLU A C 1
ATOM 2328 O O . GLU A 1 293 ? 17.938 1.412 15.977 1 96.88 293 GLU A O 1
ATOM 2333 N N . ILE A 1 294 ? 16.359 2.627 14.961 1 96.56 294 ILE A N 1
ATOM 2334 C CA . ILE A 1 294 ? 16.578 3.809 15.789 1 96.56 294 ILE A CA 1
ATOM 2335 C C . ILE A 1 294 ? 15.328 4.102 16.609 1 96.56 294 ILE A C 1
ATOM 2337 O O . ILE A 1 294 ? 14.25 4.305 16.062 1 96.56 294 ILE A O 1
ATOM 2341 N N . VAL A 1 295 ? 15.508 4.113 17.891 1 95.44 295 VAL A N 1
ATOM 2342 C CA . VAL A 1 295 ? 14.391 4.391 18.797 1 95.44 295 VAL A CA 1
ATOM 2343 C C . VAL A 1 295 ? 14.68 5.645 19.609 1 95.44 295 VAL A C 1
ATOM 2345 O O . VAL A 1 295 ? 15.758 5.766 20.203 1 95.44 295 VAL A O 1
ATOM 2348 N N . GLN A 1 296 ? 13.719 6.574 19.484 1 92.56 296 GLN A N 1
ATOM 2349 C CA . GLN A 1 296 ? 13.805 7.766 20.328 1 92.56 296 GLN A CA 1
ATOM 2350 C C . GLN A 1 296 ? 12.797 7.711 21.469 1 92.56 296 GLN A C 1
ATOM 2352 O O . GLN A 1 296 ? 11.594 7.586 21.234 1 92.56 296 GLN A O 1
ATOM 2357 N N . ASN A 1 297 ? 13.25 7.77 22.641 1 84.75 297 ASN A N 1
ATOM 2358 C CA . ASN A 1 297 ? 12.359 7.801 23.797 1 84.75 297 ASN A CA 1
ATOM 2359 C C . ASN A 1 297 ? 11.711 9.172 23.969 1 84.75 297 ASN A C 1
ATOM 2361 O O . ASN A 1 297 ? 12.406 10.188 24.016 1 84.75 297 ASN A O 1
ATOM 2365 N N . VAL A 1 298 ? 10.383 9.141 23.922 1 83.12 298 VAL A N 1
ATOM 2366 C CA . VAL A 1 298 ? 9.672 10.406 24.062 1 83.12 298 VAL A CA 1
ATOM 2367 C C . VAL A 1 298 ? 8.688 10.312 25.234 1 83.12 298 VAL A C 1
ATOM 2369 O O . VAL A 1 298 ? 8.117 9.25 25.484 1 83.12 298 VAL A O 1
ATOM 2372 N N . ASP A 1 299 ? 8.578 11.367 25.922 1 82.81 299 ASP A N 1
ATOM 2373 C CA . ASP A 1 299 ? 7.621 11.43 27.031 1 82.81 299 ASP A CA 1
ATOM 2374 C C . ASP A 1 299 ? 6.195 11.586 26.5 1 82.81 299 ASP A C 1
ATOM 2376 O O . ASP A 1 299 ? 5.969 12.227 25.484 1 82.81 299 ASP A O 1
ATOM 2380 N N . GLU A 1 300 ? 5.355 10.938 27.188 1 84.31 300 GLU A N 1
ATOM 2381 C CA . GLU A 1 300 ? 3.943 11.148 26.875 1 84.31 300 GLU A CA 1
ATOM 2382 C C . GLU A 1 300 ? 3.494 12.555 27.25 1 84.31 300 GLU A C 1
ATOM 2384 O O . GLU A 1 300 ? 3.943 13.109 28.266 1 84.31 300 GLU A O 1
ATOM 2389 N N . ILE A 1 301 ? 2.65 13.164 26.406 1 86.62 301 ILE A N 1
ATOM 2390 C CA . ILE A 1 301 ? 2.045 14.469 26.672 1 86.62 301 ILE A CA 1
ATOM 2391 C C . ILE A 1 301 ? 0.531 14.32 26.797 1 86.62 301 ILE A C 1
ATOM 2393 O O . ILE A 1 301 ? -0.153 14.016 25.812 1 86.62 301 ILE A O 1
ATOM 2397 N N . PRO A 1 302 ? 0.004 14.445 27.938 1 85.69 302 PRO A N 1
ATOM 2398 C CA . PRO A 1 302 ? -1.44 14.266 28.094 1 85.69 302 PRO A CA 1
ATOM 2399 C C . PRO A 1 302 ? -2.254 15.133 27.141 1 85.69 302 PRO A C 1
ATOM 2401 O O . PRO A 1 302 ? -2 16.328 27.016 1 85.69 302 PRO A O 1
ATOM 2404 N N . GLY A 1 303 ? -3.213 14.586 26.5 1 87 303 GLY A N 1
ATOM 2405 C CA . GLY A 1 303 ? -4.172 15.312 25.688 1 87 303 GLY A CA 1
ATOM 2406 C C . GLY A 1 303 ? -3.619 15.711 24.328 1 87 303 GLY A C 1
ATOM 2407 O O . GLY A 1 303 ? -4.246 16.484 23.609 1 87 303 GLY A O 1
ATOM 2408 N N . THR A 1 304 ? -2.367 15.344 24.125 1 91.69 304 THR A N 1
ATOM 2409 C CA . THR A 1 304 ? -1.759 15.625 22.828 1 91.69 304 THR A CA 1
ATOM 2410 C C . THR A 1 304 ? -0.618 14.648 22.547 1 91.69 304 THR A C 1
ATOM 2412 O O . THR A 1 304 ? -0.618 13.523 23.047 1 91.69 304 THR A O 1
ATOM 2415 N N . ASN A 1 305 ? 0.212 14.984 21.516 1 89 305 ASN A N 1
ATOM 2416 C CA . ASN A 1 305 ? 1.324 14.102 21.172 1 89 305 ASN A CA 1
ATOM 2417 C C . ASN A 1 305 ? 2.615 14.891 20.953 1 89 305 ASN A C 1
ATOM 2419 O O . ASN A 1 305 ? 2.604 16.125 20.938 1 89 305 ASN A O 1
ATOM 2423 N N . ILE A 1 306 ? 3.68 14.164 20.859 1 93.69 306 ILE A N 1
ATOM 2424 C CA . ILE A 1 306 ? 5.012 14.758 20.797 1 93.69 306 ILE A CA 1
ATOM 2425 C C . ILE A 1 306 ? 5.188 15.492 19.484 1 93.69 306 ILE A C 1
ATOM 2427 O O . ILE A 1 306 ? 5.914 16.484 19.406 1 93.69 306 ILE A O 1
ATOM 2431 N N . GLY A 1 307 ? 4.512 15.016 18.469 1 94.5 307 GLY A N 1
ATOM 2432 C CA . GLY A 1 307 ? 4.57 15.703 17.188 1 94.5 307 GLY A CA 1
ATOM 2433 C C . GLY A 1 307 ? 4.023 17.109 17.25 1 94.5 307 GLY A C 1
ATOM 2434 O O . GLY A 1 307 ? 4.641 18.047 16.719 1 94.5 307 GLY A O 1
ATOM 2435 N N . PHE A 1 308 ? 2.93 17.312 17.906 1 94.69 308 PHE A N 1
ATOM 2436 C CA . PHE A 1 308 ? 2.33 18.625 18.109 1 94.69 308 PHE A CA 1
ATOM 2437 C C . PHE A 1 308 ? 3.232 19.516 18.953 1 94.69 308 PHE A C 1
ATOM 2439 O O . PHE A 1 308 ? 3.449 20.688 18.625 1 94.69 308 PHE A O 1
ATOM 2446 N N . LYS A 1 309 ? 3.689 18.938 19.984 1 96.19 309 LYS A N 1
ATOM 2447 C CA . LYS A 1 309 ? 4.574 19.703 20.859 1 96.19 309 LYS A CA 1
ATOM 2448 C C . LYS A 1 309 ? 5.789 20.219 20.094 1 96.19 309 LYS A C 1
ATOM 2450 O O . LYS A 1 309 ? 6.129 21.391 20.172 1 96.19 309 LYS A O 1
ATOM 2455 N N . ASN A 1 310 ? 6.371 19.375 19.344 1 96.69 310 ASN A N 1
ATOM 2456 C CA . ASN A 1 310 ? 7.59 19.75 18.641 1 96.69 310 ASN A CA 1
ATOM 2457 C C . ASN A 1 310 ? 7.297 20.734 17.516 1 96.69 310 ASN A C 1
ATOM 2459 O O . ASN A 1 310 ? 8.125 21.594 17.203 1 96.69 310 ASN A O 1
ATOM 2463 N N . THR A 1 311 ? 6.133 20.625 16.922 1 97.38 311 THR A N 1
ATOM 2464 C CA . THR A 1 311 ? 5.703 21.609 15.93 1 97.38 311 THR A CA 1
ATOM 2465 C C . THR A 1 311 ? 5.656 23 16.547 1 97.38 311 THR A C 1
ATOM 2467 O O . THR A 1 311 ? 6.219 23.953 15.992 1 97.38 311 THR A O 1
ATOM 2470 N N . TYR A 1 312 ? 5.094 23.141 17.688 1 97.75 312 TYR A N 1
ATOM 2471 C CA . TYR A 1 312 ? 4.996 24.422 18.359 1 97.75 312 TYR A CA 1
ATOM 2472 C C . TYR A 1 312 ? 6.359 24.859 18.891 1 97.75 312 TYR A C 1
ATOM 2474 O O . TYR A 1 312 ? 6.688 26.047 18.844 1 97.75 312 TYR A O 1
ATOM 2482 N N . SER A 1 313 ? 7.129 23.922 19.406 1 97.38 313 SER A N 1
ATOM 2483 C CA . SER A 1 313 ? 8.461 24.25 19.906 1 97.38 313 SER A CA 1
ATOM 2484 C C . SER A 1 313 ? 9.312 24.875 18.812 1 97.38 313 SER A C 1
ATOM 2486 O O . SER A 1 313 ? 10 25.875 19.047 1 97.38 313 SER A O 1
ATOM 2488 N N . THR A 1 314 ? 9.25 24.297 17.688 1 98.25 314 THR A N 1
ATOM 2489 C CA . THR A 1 314 ? 10.023 24.797 16.562 1 98.25 314 THR A CA 1
ATOM 2490 C C . THR A 1 314 ? 9.531 26.188 16.141 1 98.25 314 THR A C 1
ATOM 2492 O O . THR A 1 314 ? 10.328 27.094 15.906 1 98.25 314 THR A O 1
ATOM 2495 N N . PHE A 1 315 ? 8.242 26.359 16.062 1 98.5 315 PHE A N 1
ATOM 2496 C CA . PHE A 1 315 ? 7.664 27.641 15.68 1 98.5 315 PHE A CA 1
ATOM 2497 C C . PHE A 1 315 ? 8.031 28.719 16.688 1 98.5 315 PHE A C 1
ATOM 2499 O O . PHE A 1 315 ? 8.484 29.797 16.312 1 98.5 315 PHE A O 1
ATOM 2506 N N . ILE A 1 316 ? 7.867 28.438 17.969 1 98.38 316 ILE A N 1
ATOM 2507 C CA . ILE A 1 316 ? 8.125 29.406 19.031 1 98.38 316 ILE A CA 1
ATOM 2508 C C . ILE A 1 316 ? 9.609 29.766 19.062 1 98.38 316 ILE A C 1
ATOM 2510 O O . ILE A 1 316 ? 9.977 30.922 19.266 1 98.38 316 ILE A O 1
ATOM 2514 N N . THR A 1 317 ? 10.461 28.766 18.828 1 98.25 317 THR A N 1
ATOM 2515 C CA . THR A 1 317 ? 11.891 29.031 18.75 1 98.25 317 THR A CA 1
ATOM 2516 C C . THR A 1 317 ? 12.195 30.016 17.625 1 98.25 317 THR A C 1
ATOM 2518 O O . THR A 1 317 ? 12.906 31 17.828 1 98.25 317 THR A O 1
ATOM 2521 N N . ASP A 1 318 ? 11.656 29.766 16.469 1 98.38 318 ASP A N 1
ATOM 2522 C CA . ASP A 1 318 ? 11.875 30.656 15.336 1 98.38 318 ASP A CA 1
ATOM 2523 C C . ASP A 1 318 ? 11.328 32.062 15.617 1 98.38 318 ASP A C 1
ATOM 2525 O O . ASP A 1 318 ? 11.953 33.062 15.258 1 98.38 318 ASP A O 1
ATOM 2529 N N . LEU A 1 319 ? 10.125 32.125 16.25 1 98.31 319 LEU A N 1
ATOM 2530 C CA . LEU A 1 319 ? 9.508 33.406 16.562 1 98.31 319 LEU A CA 1
ATOM 2531 C C . LEU A 1 319 ? 10.375 34.188 17.547 1 98.31 319 LEU A C 1
ATOM 2533 O O . LEU A 1 319 ? 10.578 35.406 17.359 1 98.31 319 LEU A O 1
ATOM 2537 N N . ILE A 1 320 ? 10.883 33.531 18.547 1 97.62 320 ILE A N 1
ATOM 2538 C CA . ILE A 1 320 ? 11.758 34.156 19.531 1 97.62 320 ILE A CA 1
ATOM 2539 C C . ILE A 1 320 ? 13.039 34.656 18.859 1 97.62 320 ILE A C 1
ATOM 2541 O O . ILE A 1 320 ? 13.477 35.781 19.078 1 97.62 320 ILE A O 1
ATOM 2545 N N . ASN A 1 321 ? 13.633 33.812 18.062 1 97.81 321 ASN A N 1
ATOM 2546 C CA . ASN A 1 321 ? 14.844 34.188 17.328 1 97.81 321 ASN A CA 1
ATOM 2547 C C . ASN A 1 321 ? 14.602 35.406 16.438 1 97.81 321 ASN A C 1
ATOM 2549 O O . ASN A 1 321 ? 15.445 36.312 16.359 1 97.81 321 ASN A O 1
ATOM 2553 N N . LYS A 1 322 ? 13.484 35.406 15.805 1 97.75 322 LYS A N 1
ATOM 2554 C CA . LYS A 1 322 ? 13.133 36.531 14.961 1 97.75 322 LYS A CA 1
ATOM 2555 C C . LYS A 1 322 ? 13 37.812 15.797 1 97.75 322 LYS A C 1
ATOM 2557 O O . LYS A 1 322 ? 13.523 38.875 15.414 1 97.75 322 LYS A O 1
ATOM 2562 N N . LYS A 1 323 ? 12.359 37.719 16.891 1 95.56 323 LYS A N 1
ATOM 2563 C CA . LYS A 1 323 ? 12.188 38.844 17.781 1 95.56 323 LYS A CA 1
ATOM 2564 C C . LYS A 1 323 ? 13.531 39.344 18.328 1 95.56 323 LYS A C 1
ATOM 2566 O O . LYS A 1 323 ? 13.695 40.531 18.625 1 95.56 323 LYS A O 1
ATOM 2571 N N . ASN A 1 324 ? 14.445 38.438 18.375 1 96.31 324 ASN A N 1
ATOM 2572 C CA . ASN A 1 324 ? 15.773 38.781 18.875 1 96.31 324 ASN A CA 1
ATOM 2573 C C . ASN A 1 324 ? 16.688 39.281 17.75 1 96.31 324 ASN A C 1
ATOM 2575 O O . ASN A 1 324 ? 17.891 39.469 17.953 1 96.31 324 ASN A O 1
ATOM 2579 N N . GLY A 1 325 ? 16.188 39.375 16.625 1 96.5 325 GLY A N 1
ATOM 2580 C CA . GLY A 1 325 ? 16.938 40.062 15.578 1 96.5 325 GLY A CA 1
ATOM 2581 C C . GLY A 1 325 ? 17.406 39.125 14.477 1 96.5 325 GLY A C 1
ATOM 2582 O O . GLY A 1 325 ? 17.969 39.594 13.477 1 96.5 325 GLY A O 1
ATOM 2583 N N . GLU A 1 326 ? 17.156 37.844 14.602 1 97.25 326 GLU A N 1
ATOM 2584 C CA . GLU A 1 326 ? 17.531 36.906 13.531 1 97.25 326 GLU A CA 1
ATOM 2585 C C . GLU A 1 326 ? 16.594 37.062 12.336 1 97.25 326 GLU A C 1
ATOM 2587 O O . GLU A 1 326 ? 15.406 37.344 12.5 1 97.25 326 GLU A O 1
ATOM 2592 N N . ILE A 1 327 ? 17.188 36.812 11.156 1 97.94 327 ILE A N 1
ATOM 2593 C CA . ILE A 1 327 ? 16.375 36.875 9.945 1 97.94 327 ILE A CA 1
ATOM 2594 C C . ILE A 1 327 ? 15.664 35.531 9.727 1 97.94 327 ILE A C 1
ATOM 2596 O O . ILE A 1 327 ? 16.25 34.625 9.164 1 97.94 327 ILE A O 1
ATOM 2600 N N . ILE A 1 328 ? 14.453 35.469 10.148 1 98.25 328 ILE A N 1
ATOM 2601 C CA . ILE A 1 328 ? 13.602 34.281 9.969 1 98.25 328 ILE A CA 1
ATOM 2602 C C . ILE A 1 328 ? 12.367 34.656 9.156 1 98.25 328 ILE A C 1
ATOM 2604 O O . ILE A 1 328 ? 11.625 35.562 9.539 1 98.25 328 ILE A O 1
ATOM 2608 N N . THR A 1 329 ? 12.18 34.031 7.992 1 98.5 329 THR A N 1
ATOM 2609 C CA . THR A 1 329 ? 11.031 34.219 7.109 1 98.5 329 THR A CA 1
ATOM 2610 C C . THR A 1 329 ? 10.344 32.875 6.871 1 98.5 329 THR A C 1
ATOM 2612 O O . THR A 1 329 ? 10.797 31.828 7.359 1 98.5 329 THR A O 1
ATOM 2615 N N . ASN A 1 330 ? 9.297 32.938 6.133 1 98.69 330 ASN A N 1
ATOM 2616 C CA . ASN A 1 330 ? 8.602 31.688 5.812 1 98.69 330 ASN A CA 1
ATOM 2617 C C . ASN A 1 330 ? 9.422 30.828 4.859 1 98.69 330 ASN A C 1
ATOM 2619 O O . ASN A 1 330 ? 9.18 29.625 4.754 1 98.69 330 ASN A O 1
ATOM 2623 N N . ASP A 1 331 ? 10.43 31.328 4.211 1 97.94 331 ASP A N 1
ATOM 2624 C CA . ASP A 1 331 ? 11.258 30.609 3.252 1 97.94 331 ASP A CA 1
ATOM 2625 C C . ASP A 1 331 ? 12.367 29.828 3.957 1 97.94 331 ASP A C 1
ATOM 2627 O O . ASP A 1 331 ? 12.828 28.797 3.455 1 97.94 331 ASP A O 1
ATOM 2631 N N . ASN A 1 332 ? 12.773 30.312 5.105 1 97.69 332 ASN A N 1
ATOM 2632 C CA . ASN A 1 332 ? 13.875 29.641 5.785 1 97.69 332 ASN A CA 1
ATOM 2633 C C . ASN A 1 332 ? 13.469 29.156 7.172 1 97.69 332 ASN A C 1
ATOM 2635 O O . ASN A 1 332 ? 14.32 28.797 7.988 1 97.69 332 ASN A O 1
ATOM 2639 N N . ALA A 1 333 ? 12.188 29.172 7.445 1 98.06 333 ALA A N 1
ATOM 2640 C CA . ALA A 1 333 ? 11.664 28.719 8.734 1 98.06 333 ALA A CA 1
ATOM 2641 C C . ALA A 1 333 ? 11.961 27.234 8.953 1 98.06 333 ALA A C 1
ATOM 2643 O O . ALA A 1 333 ? 12.062 26.469 7.988 1 98.06 333 ALA A O 1
ATOM 2644 N N . HIS A 1 334 ? 12.062 26.828 10.203 1 97.62 334 HIS A N 1
ATOM 2645 C CA . HIS A 1 334 ? 12.32 25.422 10.531 1 97.62 334 HIS A CA 1
ATOM 2646 C C . HIS A 1 334 ? 11.023 24.656 10.766 1 97.62 334 HIS A C 1
ATOM 2648 O O . HIS A 1 334 ? 11.031 23.438 10.891 1 97.62 334 HIS A O 1
ATOM 2654 N N . PHE A 1 335 ? 9.914 25.359 10.867 1 98.06 335 PHE A N 1
ATOM 2655 C CA . PHE A 1 335 ? 8.578 24.781 10.969 1 98.06 335 PHE A CA 1
ATOM 2656 C C . PHE A 1 335 ? 7.91 24.719 9.602 1 98.06 335 PHE A C 1
ATOM 2658 O O . PHE A 1 335 ? 8.43 25.25 8.617 1 98.06 335 PHE A O 1
ATOM 2665 N N . GLN A 1 336 ? 6.84 23.969 9.492 1 98.56 336 GLN A N 1
ATOM 2666 C CA . GLN A 1 336 ? 6.062 23.906 8.258 1 98.56 336 GLN A CA 1
ATOM 2667 C C . GLN A 1 336 ? 5.277 25.203 8.039 1 98.56 336 GLN A C 1
ATOM 2669 O O . GLN A 1 336 ? 4.23 25.406 8.656 1 98.56 336 GLN A O 1
ATOM 2674 N N . SER A 1 337 ? 5.762 26.031 7.16 1 98.81 337 SER A N 1
ATOM 2675 C CA . SER A 1 337 ? 5.246 27.375 6.98 1 98.81 337 SER A CA 1
ATOM 2676 C C . SER A 1 337 ? 4.109 27.406 5.961 1 98.81 337 SER A C 1
ATOM 2678 O O . SER A 1 337 ? 3.666 26.359 5.492 1 98.81 337 SER A O 1
ATOM 2680 N N . VAL A 1 338 ? 3.672 28.594 5.645 1 98.88 338 VAL A N 1
ATOM 2681 C CA . VAL A 1 338 ? 2.635 28.844 4.648 1 98.88 338 VAL A CA 1
ATOM 2682 C C . VAL A 1 338 ? 3.037 28.219 3.316 1 98.88 338 VAL A C 1
ATOM 2684 O O . VAL A 1 338 ? 2.18 27.797 2.531 1 98.88 338 VAL A O 1
ATOM 2687 N N . ASN A 1 339 ? 4.363 28.031 3.045 1 98.75 339 ASN A N 1
ATOM 2688 C CA . ASN A 1 339 ? 4.828 27.375 1.829 1 98.75 339 ASN A CA 1
ATOM 2689 C C . ASN A 1 339 ? 4.398 25.906 1.784 1 98.75 339 ASN A C 1
ATOM 2691 O O . ASN A 1 339 ? 3.969 25.422 0.74 1 98.75 339 ASN A O 1
ATOM 2695 N N . ALA A 1 340 ? 4.531 25.25 2.896 1 98.69 340 ALA A N 1
ATOM 2696 C CA . ALA A 1 340 ? 4.07 23.859 2.984 1 98.69 340 ALA A CA 1
ATOM 2697 C C . ALA A 1 340 ? 2.559 23.781 2.799 1 98.69 340 ALA A C 1
ATOM 2699 O O . ALA A 1 340 ? 2.061 22.859 2.141 1 98.69 340 ALA A O 1
ATOM 2700 N N . GLY A 1 341 ? 1.838 24.719 3.447 1 98.81 341 GLY A N 1
ATOM 2701 C CA . GLY A 1 341 ? 0.394 24.766 3.283 1 98.81 341 GLY A CA 1
ATOM 2702 C C . GLY A 1 341 ? -0.038 24.969 1.843 1 98.81 341 GLY A C 1
ATOM 2703 O O . GLY A 1 341 ? -0.975 24.312 1.375 1 98.81 341 GLY A O 1
ATOM 2704 N N . LEU A 1 342 ? 0.626 25.859 1.165 1 98.81 342 LEU A N 1
ATOM 2705 C CA . LEU A 1 342 ? 0.329 26.141 -0.237 1 98.81 342 LEU A CA 1
ATOM 2706 C C . LEU A 1 342 ? 0.585 24.906 -1.1 1 98.81 342 LEU A C 1
ATOM 2708 O O . LEU A 1 342 ? -0.232 24.562 -1.957 1 98.81 342 LEU A O 1
ATOM 2712 N N . ARG A 1 343 ? 1.683 24.234 -0.91 1 98.5 343 ARG A N 1
ATOM 2713 C CA . ARG A 1 343 ? 2.002 23.016 -1.64 1 98.5 343 ARG A CA 1
ATOM 2714 C C . ARG A 1 343 ? 0.948 21.938 -1.393 1 98.5 343 ARG A C 1
ATOM 2716 O O . ARG A 1 343 ? 0.538 21.234 -2.32 1 98.5 343 ARG A O 1
ATOM 2723 N N . GLY A 1 344 ? 0.567 21.797 -0.127 1 98.62 344 GLY A N 1
ATOM 2724 C CA . GLY A 1 344 ? -0.488 20.859 0.21 1 98.62 344 GLY A CA 1
ATOM 2725 C C . GLY A 1 344 ? -1.792 21.141 -0.511 1 98.62 344 GLY A C 1
ATOM 2726 O O . GLY A 1 344 ? -2.455 20.219 -0.99 1 98.62 344 GLY A O 1
ATOM 2727 N N . MET A 1 345 ? -2.174 22.422 -0.6 1 98.69 345 MET A N 1
ATOM 2728 C CA . MET A 1 345 ? -3.408 22.781 -1.291 1 98.69 345 MET A CA 1
ATOM 2729 C C . MET A 1 345 ? -3.303 22.484 -2.783 1 98.69 345 MET A C 1
ATOM 2731 O O . MET A 1 345 ? -4.277 22.062 -3.406 1 98.69 345 MET A O 1
ATOM 2735 N N . ARG A 1 346 ? -2.145 22.734 -3.354 1 98.75 346 ARG A N 1
ATOM 2736 C CA . ARG A 1 346 ? -1.932 22.391 -4.754 1 98.75 346 ARG A CA 1
ATOM 2737 C C . ARG A 1 346 ? -2.105 20.891 -4.988 1 98.75 346 ARG A C 1
ATOM 2739 O O . ARG A 1 346 ? -2.717 20.484 -5.973 1 98.75 346 ARG A O 1
ATOM 2746 N N . PHE A 1 347 ? -1.545 20.156 -4.141 1 98.81 347 PHE A N 1
ATOM 2747 C CA . PHE A 1 347 ? -1.684 18.703 -4.215 1 98.81 347 PHE A CA 1
ATOM 2748 C C . PHE A 1 347 ? -3.152 18.297 -4.23 1 98.81 347 PHE A C 1
ATOM 2750 O O . PHE A 1 347 ? -3.582 17.531 -5.098 1 98.81 347 PHE A O 1
ATOM 2757 N N . ILE A 1 348 ? -3.912 18.828 -3.299 1 98.81 348 ILE A N 1
ATOM 2758 C CA . ILE A 1 348 ? -5.328 18.5 -3.168 1 98.81 348 ILE A CA 1
ATOM 2759 C C . ILE A 1 348 ? -6.066 18.875 -4.449 1 98.81 348 ILE A C 1
ATOM 2761 O O . ILE A 1 348 ? -6.797 18.047 -5.016 1 98.81 348 ILE A O 1
ATOM 2765 N N . GLU A 1 349 ? -5.863 20.062 -4.902 1 98.75 349 GLU A N 1
ATOM 2766 C CA . GLU A 1 349 ? -6.566 20.547 -6.086 1 98.75 349 GLU A CA 1
ATOM 2767 C C . GLU A 1 349 ? -6.223 19.719 -7.312 1 98.75 349 GLU A C 1
ATOM 2769 O O . GLU A 1 349 ? -7.098 19.406 -8.125 1 98.75 349 GLU A O 1
ATOM 2774 N N . LYS A 1 350 ? -4.984 19.344 -7.469 1 98.88 350 LYS A N 1
ATOM 2775 C CA . LYS A 1 350 ? -4.559 18.578 -8.633 1 98.88 350 LYS A CA 1
ATOM 2776 C C . LYS A 1 350 ? -5.07 17.141 -8.562 1 98.88 350 LYS A C 1
ATOM 2778 O O . LYS A 1 350 ? -5.375 16.531 -9.594 1 98.88 350 LYS A O 1
ATOM 2783 N N . CYS A 1 351 ? -5.16 16.578 -7.395 1 98.88 351 CYS A N 1
ATOM 2784 C CA . CYS A 1 351 ? -5.766 15.258 -7.25 1 98.88 351 CYS A CA 1
ATOM 2785 C C . CYS A 1 351 ? -7.227 15.281 -7.688 1 98.88 351 CYS A C 1
ATOM 2787 O O . CYS A 1 351 ? -7.672 14.391 -8.414 1 98.88 351 CYS A O 1
ATOM 2789 N N . VAL A 1 352 ? -7.934 16.297 -7.215 1 98.62 352 VAL A N 1
ATOM 2790 C CA . VAL A 1 352 ? -9.344 16.438 -7.566 1 98.62 352 VAL A CA 1
ATOM 2791 C C . VAL A 1 352 ? -9.484 16.625 -9.078 1 98.62 352 VAL A C 1
ATOM 2793 O O . VAL A 1 352 ? -10.328 15.984 -9.711 1 98.62 352 VAL A O 1
ATOM 2796 N N . GLU A 1 353 ? -8.633 17.5 -9.617 1 98.75 353 GLU A N 1
ATOM 2797 C CA . GLU A 1 353 ? -8.641 17.734 -11.055 1 98.75 353 GLU A CA 1
ATOM 2798 C C . GLU A 1 353 ? -8.43 16.438 -11.828 1 98.75 353 GLU A C 1
ATOM 2800 O O . GLU A 1 353 ? -9.18 16.125 -12.75 1 98.75 353 GLU A O 1
ATOM 2805 N N . SER A 1 354 ? -7.414 15.68 -11.469 1 98.81 354 SER A N 1
ATOM 2806 C CA . SER A 1 354 ? -7.102 14.414 -12.117 1 98.81 354 SER A CA 1
ATOM 2807 C C . SER A 1 354 ? -8.289 13.461 -12.062 1 98.81 354 SER A C 1
ATOM 2809 O O . SER A 1 354 ? -8.695 12.914 -13.086 1 98.81 354 SER A O 1
ATOM 2811 N N . SER A 1 355 ? -8.828 13.266 -10.906 1 98.56 355 SER A N 1
ATOM 2812 C CA . SER A 1 355 ? -9.922 12.32 -10.703 1 98.56 355 SER A CA 1
ATOM 2813 C C . SER A 1 355 ? -11.156 12.727 -11.5 1 98.56 355 SER A C 1
ATOM 2815 O O . SER A 1 355 ? -11.797 11.883 -12.125 1 98.56 355 SER A O 1
ATOM 2817 N N . LYS A 1 356 ? -11.531 13.984 -11.453 1 97.88 356 LYS A N 1
ATOM 2818 C CA . LYS A 1 356 ? -12.695 14.484 -12.18 1 97.88 356 LYS A CA 1
ATOM 2819 C C . LYS A 1 356 ? -12.555 14.258 -13.68 1 97.88 356 LYS A C 1
ATOM 2821 O O . LYS A 1 356 ? -13.547 14.062 -14.383 1 97.88 356 LYS A O 1
ATOM 2826 N N . ASN A 1 357 ? -11.305 14.289 -14.125 1 98 357 ASN A N 1
ATOM 2827 C CA . ASN A 1 357 ? -11.031 14.109 -15.555 1 98 357 ASN A CA 1
ATOM 2828 C C . ASN A 1 357 ? -10.828 12.641 -15.906 1 98 357 ASN A C 1
ATOM 2830 O O . ASN A 1 357 ? -10.281 12.32 -16.969 1 98 357 ASN A O 1
ATOM 2834 N N . GLY A 1 358 ? -11.156 11.703 -15.031 1 97.19 358 GLY A N 1
ATOM 2835 C CA . GLY A 1 358 ? -11.078 10.281 -15.32 1 97.19 358 GLY A CA 1
ATOM 2836 C C . GLY A 1 358 ? -9.781 9.648 -14.867 1 97.19 358 GLY A C 1
ATOM 2837 O O . GLY A 1 358 ? -9.281 8.719 -15.5 1 97.19 358 GLY A O 1
ATOM 2838 N N . SER A 1 359 ? -9.195 10.266 -13.82 1 97.56 359 SER A N 1
ATOM 2839 C CA . SER A 1 359 ? -7.945 9.766 -13.273 1 97.56 359 SER A CA 1
ATOM 2840 C C . SER A 1 359 ? -6.84 9.758 -14.32 1 97.56 359 SER A C 1
ATOM 2842 O O . SER A 1 359 ? -6.258 8.711 -14.609 1 97.56 359 SER A O 1
ATOM 2844 N N . VAL A 1 360 ? -6.504 10.891 -14.828 1 97.94 360 VAL A N 1
ATOM 2845 C CA . VAL A 1 360 ? -5.449 11.086 -15.812 1 97.94 360 VAL A CA 1
ATOM 2846 C C . VAL A 1 360 ? -4.293 11.867 -15.195 1 97.94 360 VAL A C 1
ATOM 2848 O O . VAL A 1 360 ? -4.445 12.469 -14.133 1 97.94 360 VAL A O 1
ATOM 2851 N N . TRP A 1 361 ? -3.186 11.844 -15.852 1 98.5 361 TRP A N 1
ATOM 2852 C CA . TRP A 1 361 ? -2.035 12.609 -15.383 1 98.5 361 TRP A CA 1
ATOM 2853 C C . TRP A 1 361 ? -2.273 14.109 -15.547 1 98.5 361 TRP A C 1
ATOM 2855 O O . TRP A 1 361 ? -2.691 14.562 -16.625 1 98.5 361 TRP A O 1
ATOM 2865 N N . VAL A 1 362 ? -2.008 14.859 -14.508 1 98.62 362 VAL A N 1
ATOM 2866 C CA . VAL A 1 362 ? -2.096 16.312 -14.562 1 98.62 362 VAL A CA 1
ATOM 2867 C C . VAL A 1 362 ? -0.786 16.938 -14.078 1 98.62 362 VAL A C 1
ATOM 2869 O O . VAL A 1 362 ? -0.167 16.422 -13.141 1 98.62 362 VAL A O 1
ATOM 2872 N N . LYS A 1 363 ? -0.347 17.969 -14.719 1 98.38 363 LYS A N 1
ATOM 2873 C CA . LYS A 1 363 ? 0.873 18.672 -14.336 1 98.38 363 LYS A CA 1
ATOM 2874 C C . LYS A 1 363 ? 0.701 19.375 -12.984 1 98.38 363 LYS A C 1
ATOM 2876 O O . LYS A 1 363 ? -0.351 19.953 -12.711 1 98.38 363 LYS A O 1
ATOM 2881 N N . PHE A 1 364 ? 1.704 19.297 -12.172 1 97.38 364 PHE A N 1
ATOM 2882 C CA . PHE A 1 364 ? 1.642 19.859 -10.828 1 97.38 364 PHE A CA 1
ATOM 2883 C C . PHE A 1 364 ? 2.062 21.328 -10.836 1 97.38 364 PHE A C 1
ATOM 2885 O O . PHE A 1 364 ? 3.105 21.672 -11.391 1 97.38 364 PHE A O 1
ATOM 2892 N N . MET B 1 1 ? -8.148 -50.844 -4.496 1 39.94 1 MET B N 1
ATOM 2893 C CA . MET B 1 1 ? -7.227 -49.938 -3.834 1 39.94 1 MET B CA 1
ATOM 2894 C C . MET B 1 1 ? -6.559 -49 -4.848 1 39.94 1 MET B C 1
ATOM 2896 O O . MET B 1 1 ? -6.012 -49.469 -5.852 1 39.94 1 MET B O 1
ATOM 2900 N N . SER B 1 2 ? -7.004 -47.781 -5.07 1 49.62 2 SER B N 1
ATOM 2901 C CA . SER B 1 2 ? -6.719 -46.938 -6.227 1 49.62 2 SER B CA 1
ATOM 2902 C C . SER B 1 2 ? -5.219 -46.844 -6.469 1 49.62 2 SER B C 1
ATOM 2904 O O . SER B 1 2 ? -4.43 -46.844 -5.523 1 49.62 2 SER B O 1
ATOM 2906 N N . LYS B 1 3 ? -4.684 -47.219 -7.754 1 63.06 3 LYS B N 1
ATOM 2907 C CA . LYS B 1 3 ? -3.336 -47.219 -8.32 1 63.06 3 LYS B CA 1
ATOM 2908 C C . LYS B 1 3 ? -2.582 -45.938 -7.898 1 63.06 3 LYS B C 1
ATOM 2910 O O . LYS B 1 3 ? -3.18 -44.875 -7.766 1 63.06 3 LYS B O 1
ATOM 2915 N N . LYS B 1 4 ? -1.408 -46.156 -7.383 1 83.12 4 LYS B N 1
ATOM 2916 C CA . LYS B 1 4 ? -0.496 -45.094 -7.004 1 83.12 4 LYS B CA 1
ATOM 2917 C C . LYS B 1 4 ? -0.326 -44.062 -8.141 1 83.12 4 LYS B C 1
ATOM 2919 O O . LYS B 1 4 ? -0.156 -44.469 -9.297 1 83.12 4 LYS B O 1
ATOM 2924 N N . ILE B 1 5 ? -0.621 -42.812 -7.922 1 95.81 5 ILE B N 1
ATOM 2925 C CA . ILE B 1 5 ? -0.446 -41.75 -8.898 1 95.81 5 ILE B CA 1
ATOM 2926 C C . ILE B 1 5 ? 1.039 -41.562 -9.211 1 95.81 5 ILE B C 1
ATOM 2928 O O . ILE B 1 5 ? 1.877 -41.594 -8.305 1 95.81 5 ILE B O 1
ATOM 2932 N N . THR B 1 6 ? 1.4 -41.594 -10.453 1 97.94 6 THR B N 1
ATOM 2933 C CA . THR B 1 6 ? 2.783 -41.375 -10.859 1 97.94 6 THR B CA 1
ATOM 2934 C C . THR B 1 6 ? 2.908 -40.094 -11.68 1 97.94 6 THR B C 1
ATOM 2936 O O . THR B 1 6 ? 1.956 -39.688 -12.352 1 97.94 6 THR B O 1
ATOM 2939 N N . TYR B 1 7 ? 4.086 -39.469 -11.617 1 98.38 7 TYR B N 1
ATOM 2940 C CA . TYR B 1 7 ? 4.273 -38.25 -12.391 1 98.38 7 TYR B CA 1
ATOM 2941 C C . TYR B 1 7 ? 5.707 -38.125 -12.891 1 98.38 7 TYR B C 1
ATOM 2943 O O . TYR B 1 7 ? 6.574 -38.906 -12.5 1 98.38 7 TYR B O 1
ATOM 2951 N N . GLY B 1 8 ? 5.898 -37.344 -13.883 1 98.56 8 GLY B N 1
ATOM 2952 C CA . GLY B 1 8 ? 7.203 -36.906 -14.352 1 98.56 8 GLY B CA 1
ATOM 2953 C C . GLY B 1 8 ? 7.445 -35.406 -14.18 1 98.56 8 GLY B C 1
ATOM 2954 O O . GLY B 1 8 ? 6.566 -34.688 -13.711 1 98.56 8 GLY B O 1
ATOM 2955 N N . MET B 1 9 ? 8.641 -35 -14.539 1 98.56 9 MET B N 1
ATOM 2956 C CA . MET B 1 9 ? 8.977 -33.594 -14.398 1 98.56 9 MET B CA 1
ATOM 2957 C C . MET B 1 9 ? 9.898 -33.156 -15.531 1 98.56 9 MET B C 1
ATOM 2959 O O . MET B 1 9 ? 10.797 -33.875 -15.938 1 98.56 9 MET B O 1
ATOM 2963 N N . VAL B 1 10 ? 9.562 -32.062 -16.062 1 98.56 10 VAL B N 1
ATOM 2964 C CA . VAL B 1 10 ? 10.43 -31.359 -17.031 1 98.56 10 VAL B CA 1
ATOM 2965 C C . VAL B 1 10 ? 11.031 -30.125 -16.375 1 98.56 10 VAL B C 1
ATOM 2967 O O . VAL B 1 10 ? 10.305 -29.25 -15.883 1 98.56 10 VAL B O 1
ATOM 2970 N N . GLY B 1 11 ? 12.281 -30.016 -16.422 1 97 11 GLY B N 1
ATOM 2971 C CA . GLY B 1 11 ? 12.969 -29 -15.648 1 97 11 GLY B CA 1
ATOM 2972 C C . GLY B 1 11 ? 13.18 -29.391 -14.195 1 97 11 GLY B C 1
ATOM 2973 O O . GLY B 1 11 ? 12.945 -30.531 -13.812 1 97 11 GLY B O 1
ATOM 2974 N N . GLY B 1 12 ? 13.812 -28.453 -13.383 1 94.19 12 GLY B N 1
ATOM 2975 C CA . GLY B 1 12 ? 13.953 -28.703 -11.953 1 94.19 12 GLY B CA 1
ATOM 2976 C C . GLY B 1 12 ? 15.141 -29.578 -11.617 1 94.19 12 GLY B C 1
ATOM 2977 O O . GLY B 1 12 ? 15.062 -30.406 -10.711 1 94.19 12 GLY B O 1
ATOM 2978 N N . SER B 1 13 ? 16.188 -29.422 -12.328 1 92.69 13 SER B N 1
ATOM 2979 C CA . SER B 1 13 ? 17.375 -30.234 -12.078 1 92.69 13 SER B CA 1
ATOM 2980 C C . SER B 1 13 ? 17.953 -29.969 -10.688 1 92.69 13 SER B C 1
ATOM 2982 O O . SER B 1 13 ? 17.484 -29.062 -9.992 1 92.69 13 SER B O 1
ATOM 2984 N N . ILE B 1 14 ? 18.859 -30.688 -10.281 1 87.19 14 ILE B N 1
ATOM 2985 C CA . ILE B 1 14 ? 19.438 -30.719 -8.938 1 87.19 14 ILE B CA 1
ATOM 2986 C C . ILE B 1 14 ? 20 -29.344 -8.578 1 87.19 14 ILE B C 1
ATOM 2988 O O . ILE B 1 14 ? 20.141 -29.016 -7.402 1 87.19 14 ILE B O 1
ATOM 2992 N N . ASP B 1 15 ? 20.266 -28.531 -9.5 1 83.75 15 ASP B N 1
ATOM 2993 C CA . ASP B 1 15 ? 20.812 -27.188 -9.234 1 83.75 15 ASP B CA 1
ATOM 2994 C C . ASP B 1 15 ? 19.688 -26.156 -9.133 1 83.75 15 ASP B C 1
ATOM 2996 O O . ASP B 1 15 ? 19.938 -24.984 -8.898 1 83.75 15 ASP B O 1
ATOM 3000 N N . SER B 1 16 ? 18.5 -26.656 -9.297 1 83.88 16 SER B N 1
ATOM 3001 C CA . SER B 1 16 ? 17.344 -25.75 -9.273 1 83.88 16 SER B CA 1
ATOM 3002 C C . SER B 1 16 ? 16.609 -25.844 -7.945 1 83.88 16 SER B C 1
ATOM 3004 O O . SER B 1 16 ? 16.312 -26.938 -7.453 1 83.88 16 SER B O 1
ATOM 3006 N N . MET B 1 17 ? 16.328 -24.734 -7.391 1 82.31 17 MET B N 1
ATOM 3007 C CA . MET B 1 17 ? 15.57 -24.672 -6.141 1 82.31 17 MET B CA 1
ATOM 3008 C C . MET B 1 17 ? 14.102 -25 -6.375 1 82.31 17 MET B C 1
ATOM 3010 O O . MET B 1 17 ? 13.461 -25.641 -5.547 1 82.31 17 MET B O 1
ATOM 3014 N N . ILE B 1 18 ? 13.648 -24.672 -7.508 1 88.25 18 ILE B N 1
ATOM 3015 C CA . ILE B 1 18 ? 12.219 -24.797 -7.766 1 88.25 18 ILE B CA 1
ATOM 3016 C C . ILE B 1 18 ? 11.859 -26.266 -7.953 1 88.25 18 ILE B C 1
ATOM 3018 O O . ILE B 1 18 ? 10.805 -26.719 -7.504 1 88.25 18 ILE B O 1
ATOM 3022 N N . GLY B 1 19 ? 12.719 -27.062 -8.57 1 91.5 19 GLY B N 1
ATOM 3023 C CA . GLY B 1 19 ? 12.477 -28.484 -8.75 1 91.5 19 GLY B CA 1
ATOM 3024 C C . GLY B 1 19 ? 12.305 -29.234 -7.441 1 91.5 19 GLY B C 1
ATOM 3025 O O . GLY B 1 19 ? 11.359 -30.016 -7.281 1 91.5 19 GLY B O 1
ATOM 3026 N N . GLU B 1 20 ? 13.172 -28.922 -6.531 1 92.31 20 GLU B N 1
ATOM 3027 C CA . GLU B 1 20 ? 13.102 -29.562 -5.215 1 92.31 20 GLU B CA 1
ATOM 3028 C C . GLU B 1 20 ? 11.836 -29.141 -4.469 1 92.31 20 GLU B C 1
ATOM 3030 O O . GLU B 1 20 ? 11.25 -29.953 -3.746 1 92.31 20 GLU B O 1
ATOM 3035 N N . ALA B 1 21 ? 11.5 -27.906 -4.609 1 94.06 21 ALA B N 1
ATOM 3036 C CA . ALA B 1 21 ? 10.289 -27.438 -3.932 1 94.06 21 ALA B CA 1
ATOM 3037 C C . ALA B 1 21 ? 9.062 -28.203 -4.402 1 94.06 21 ALA B C 1
ATOM 3039 O O . ALA B 1 21 ? 8.234 -28.625 -3.588 1 94.06 21 ALA B O 1
ATOM 3040 N N . HIS B 1 22 ? 8.969 -28.406 -5.723 1 96.44 22 HIS B N 1
ATOM 3041 C CA . HIS B 1 22 ? 7.855 -29.156 -6.281 1 96.44 22 HIS B CA 1
ATOM 3042 C C . HIS B 1 22 ? 7.887 -30.625 -5.828 1 96.44 22 HIS B C 1
ATOM 3044 O O . HIS B 1 22 ? 6.879 -31.156 -5.359 1 96.44 22 HIS B O 1
ATOM 3050 N N . ARG B 1 23 ? 8.984 -31.234 -5.977 1 95.5 23 ARG B N 1
ATOM 3051 C CA . ARG B 1 23 ? 9.133 -32.625 -5.617 1 95.5 23 ARG B CA 1
ATOM 3052 C C . ARG B 1 23 ? 8.812 -32.844 -4.145 1 95.5 23 ARG B C 1
ATOM 3054 O O . ARG B 1 23 ? 8.086 -33.781 -3.793 1 95.5 23 ARG B O 1
ATOM 3061 N N . ASN B 1 24 ? 9.391 -32 -3.273 1 95.31 24 ASN B N 1
ATOM 3062 C CA . ASN B 1 24 ? 9.195 -32.125 -1.836 1 95.31 24 ASN B CA 1
ATOM 3063 C C . ASN B 1 24 ? 7.727 -31.969 -1.449 1 95.31 24 ASN B C 1
ATOM 3065 O O . ASN B 1 24 ? 7.234 -32.656 -0.548 1 95.31 24 ASN B O 1
ATOM 3069 N N . ALA B 1 25 ? 7.082 -31.062 -2.115 1 96.19 25 ALA B N 1
ATOM 3070 C CA . ALA B 1 25 ? 5.656 -30.859 -1.858 1 96.19 25 ALA B CA 1
ATOM 3071 C C . ALA B 1 25 ? 4.855 -32.125 -2.182 1 96.19 25 ALA B C 1
ATOM 3073 O O . ALA B 1 25 ? 4.02 -32.562 -1.387 1 96.19 25 ALA B O 1
ATOM 3074 N N . ILE B 1 26 ? 5.105 -32.75 -3.318 1 96.62 26 ILE B N 1
ATOM 3075 C CA . ILE B 1 26 ? 4.391 -33.938 -3.764 1 96.62 26 ILE B CA 1
ATOM 3076 C C . ILE B 1 26 ? 4.742 -35.125 -2.861 1 96.62 26 ILE B C 1
ATOM 3078 O O . ILE B 1 26 ? 3.863 -35.906 -2.457 1 96.62 26 ILE B O 1
ATOM 3082 N N . LEU B 1 27 ? 6 -35.188 -2.535 1 95 27 LEU B N 1
ATOM 3083 C CA . LEU B 1 27 ? 6.469 -36.25 -1.652 1 95 27 LEU B CA 1
ATOM 3084 C C . LEU B 1 27 ? 5.797 -36.156 -0.285 1 95 27 LEU B C 1
ATOM 3086 O O . LEU B 1 27 ? 5.438 -37.188 0.308 1 95 27 LEU B O 1
ATOM 3090 N N . SER B 1 28 ? 5.695 -34.969 0.193 1 94.12 28 SER B N 1
ATOM 3091 C CA . SER B 1 28 ? 5.082 -34.75 1.499 1 94.12 28 SER B CA 1
ATOM 3092 C C . SER B 1 28 ? 3.613 -35.156 1.497 1 94.12 28 SER B C 1
ATOM 3094 O O . SER B 1 28 ? 3.088 -35.625 2.52 1 94.12 28 SER B O 1
ATOM 3096 N N . ASP B 1 29 ? 2.957 -34.938 0.402 1 93.62 29 ASP B N 1
ATOM 3097 C CA . ASP B 1 29 ? 1.583 -35.406 0.26 1 93.62 29 ASP B CA 1
ATOM 3098 C C . ASP B 1 29 ? 1.521 -36.938 0.319 1 93.62 29 ASP B C 1
ATOM 3100 O O . ASP B 1 29 ? 0.64 -37.5 0.971 1 93.62 29 ASP B O 1
ATOM 3104 N N . GLY B 1 30 ? 2.408 -37.594 -0.412 1 94.12 30 GLY B N 1
ATOM 3105 C CA . GLY B 1 30 ? 2.617 -39.031 -0.263 1 94.12 30 GLY B CA 1
ATOM 3106 C C . GLY B 1 30 ? 1.798 -39.875 -1.235 1 94.12 30 GLY B C 1
ATOM 3107 O O . GLY B 1 30 ? 1.978 -41.094 -1.328 1 94.12 30 GLY B O 1
ATOM 3108 N N . ARG B 1 31 ? 0.914 -39.375 -1.98 1 96.19 31 ARG B N 1
ATOM 3109 C CA . ARG B 1 31 ? 0.009 -40.156 -2.811 1 96.19 31 ARG B CA 1
ATOM 3110 C C . ARG B 1 31 ? 0.535 -40.281 -4.238 1 96.19 31 ARG B C 1
ATOM 3112 O O . ARG B 1 31 ? -0.012 -41.031 -5.051 1 96.19 31 ARG B O 1
ATOM 3119 N N . ALA B 1 32 ? 1.679 -39.469 -4.59 1 97.25 32 ALA B N 1
ATOM 3120 C CA . ALA B 1 32 ? 2.244 -39.531 -5.934 1 97.25 32 ALA B CA 1
ATOM 3121 C C . ALA B 1 32 ? 3.752 -39.75 -5.887 1 97.25 32 ALA B C 1
ATOM 3123 O O . ALA B 1 32 ? 4.438 -39.25 -5.004 1 97.25 32 ALA B O 1
ATOM 3124 N N . SER B 1 33 ? 4.238 -40.5 -6.891 1 96.75 33 SER B N 1
ATOM 3125 C CA . SER B 1 33 ? 5.668 -40.781 -6.973 1 96.75 33 SER B CA 1
ATOM 3126 C C . SER B 1 33 ? 6.238 -40.344 -8.32 1 96.75 33 SER B C 1
ATOM 3128 O O . SER B 1 33 ? 5.605 -40.562 -9.359 1 96.75 33 SER B O 1
ATOM 3130 N N . ILE B 1 34 ? 7.422 -39.781 -8.266 1 97.5 34 ILE B N 1
ATOM 3131 C CA . ILE B 1 34 ? 8.094 -39.406 -9.508 1 97.5 34 ILE B CA 1
ATOM 3132 C C . ILE B 1 34 ? 8.719 -40.625 -10.148 1 97.5 34 ILE B C 1
ATOM 3134 O O . ILE B 1 34 ? 9.422 -41.406 -9.484 1 97.5 34 ILE B O 1
ATOM 3138 N N . VAL B 1 35 ? 8.492 -40.844 -11.523 1 97.75 35 VAL B N 1
ATOM 3139 C CA . VAL B 1 35 ? 9.008 -42.062 -12.148 1 97.75 35 VAL B CA 1
ATOM 3140 C C . VAL B 1 35 ? 9.703 -41.719 -13.461 1 97.75 35 VAL B C 1
ATOM 3142 O O . VAL B 1 35 ? 10.305 -42.594 -14.102 1 97.75 35 VAL B O 1
ATOM 3145 N N . SER B 1 36 ? 9.602 -40.438 -13.875 1 98.12 36 SER B N 1
ATOM 3146 C CA . SER B 1 36 ? 10.156 -40.031 -15.172 1 98.12 36 SER B CA 1
ATOM 3147 C C . SER B 1 36 ? 10.641 -38.594 -15.141 1 98.12 36 SER B C 1
ATOM 3149 O O . SER B 1 36 ? 10.242 -37.812 -14.266 1 98.12 36 SER B O 1
ATOM 3151 N N . GLY B 1 37 ? 11.617 -38.312 -16.109 1 97.94 37 GLY B N 1
ATOM 3152 C CA . GLY B 1 37 ? 12.047 -36.938 -16.062 1 97.94 37 GLY B CA 1
ATOM 3153 C C . GLY B 1 37 ? 12.914 -36.531 -17.25 1 97.94 37 GLY B C 1
ATOM 3154 O O . GLY B 1 37 ? 13.594 -37.375 -17.844 1 97.94 37 GLY B O 1
ATOM 3155 N N . CYS B 1 38 ? 12.828 -35.344 -17.656 1 98.38 38 CYS B N 1
ATOM 3156 C CA . CYS B 1 38 ? 13.734 -34.531 -18.438 1 98.38 38 CYS B CA 1
ATOM 3157 C C . CYS B 1 38 ? 14.078 -33.219 -17.703 1 98.38 38 CYS B C 1
ATOM 3159 O O . CYS B 1 38 ? 13.43 -32.188 -17.906 1 98.38 38 CYS B O 1
ATOM 3161 N N . PHE B 1 39 ? 15.156 -33.219 -16.922 1 97.38 39 PHE B N 1
ATOM 3162 C CA . PHE B 1 39 ? 15.352 -32.219 -15.875 1 97.38 39 PHE B CA 1
ATOM 3163 C C . PHE B 1 39 ? 16.156 -31.047 -16.406 1 97.38 39 PHE B C 1
ATOM 3165 O O . PHE B 1 39 ? 16.188 -29.984 -15.789 1 97.38 39 PHE B O 1
ATOM 3172 N N . SER B 1 40 ? 16.906 -31.266 -17.422 1 95.44 40 SER B N 1
ATOM 3173 C CA . SER B 1 40 ? 17.781 -30.25 -17.984 1 95.44 40 SER B CA 1
ATOM 3174 C C . SER B 1 40 ? 18 -30.469 -19.469 1 95.44 40 SER B C 1
ATOM 3176 O O . SER B 1 40 ? 17.766 -31.562 -19.984 1 95.44 40 SER B O 1
ATOM 3178 N N . ARG B 1 41 ? 18.5 -29.469 -20.219 1 91.62 41 ARG B N 1
ATOM 3179 C CA . ARG B 1 41 ? 18.938 -29.594 -21.609 1 91.62 41 ARG B CA 1
ATOM 3180 C C . ARG B 1 41 ? 20.203 -30.422 -21.703 1 91.62 41 ARG B C 1
ATOM 3182 O O . ARG B 1 41 ? 20.5 -31 -22.766 1 91.62 41 ARG B O 1
ATOM 3189 N N . ASP B 1 42 ? 20.859 -30.328 -20.562 1 95.38 42 ASP B N 1
ATOM 3190 C CA . ASP B 1 42 ? 22.031 -31.188 -20.438 1 95.38 42 ASP B CA 1
ATOM 3191 C C . ASP B 1 42 ? 21.656 -32.562 -19.906 1 95.38 42 ASP B C 1
ATOM 3193 O O . ASP B 1 42 ? 21.359 -32.719 -18.719 1 95.38 42 ASP B O 1
ATOM 3197 N N . TYR B 1 43 ? 21.812 -33.531 -20.766 1 97 43 TYR B N 1
ATOM 3198 C CA . TYR B 1 43 ? 21.375 -34.906 -20.422 1 97 43 TYR B CA 1
ATOM 3199 C C . TYR B 1 43 ? 22.141 -35.438 -19.219 1 97 43 TYR B C 1
ATOM 3201 O O . TYR B 1 43 ? 21.594 -36.156 -18.391 1 97 43 TYR B O 1
ATOM 3209 N N . LYS B 1 44 ? 23.375 -35.031 -19.094 1 97 44 LYS B N 1
ATOM 3210 C CA . LYS B 1 44 ? 24.172 -35.469 -17.953 1 97 44 LYS B CA 1
ATOM 3211 C C . LYS B 1 44 ? 23.547 -35.031 -16.641 1 97 44 LYS B C 1
ATOM 3213 O O . LYS B 1 44 ? 23.578 -35.75 -15.648 1 97 44 LYS B O 1
ATOM 3218 N N . LYS B 1 45 ? 23.031 -33.844 -16.641 1 96.62 45 LYS B N 1
ATOM 3219 C CA . LYS B 1 45 ? 22.359 -33.344 -15.445 1 96.62 45 LYS B CA 1
ATOM 3220 C C . LYS B 1 45 ? 21.062 -34.094 -15.172 1 96.62 45 LYS B C 1
ATOM 3222 O O . LYS B 1 45 ? 20.703 -34.312 -14.016 1 96.62 45 LYS B O 1
ATOM 3227 N N . THR B 1 46 ? 20.375 -34.5 -16.234 1 97.81 46 THR B N 1
ATOM 3228 C CA . THR B 1 46 ? 19.172 -35.312 -16.094 1 97.81 46 THR B CA 1
ATOM 3229 C C . THR B 1 46 ? 19.484 -36.656 -15.469 1 97.81 46 THR B C 1
ATOM 3231 O O . THR B 1 46 ? 18.797 -37.094 -14.547 1 97.81 46 THR B O 1
ATOM 3234 N N . LEU B 1 47 ? 20.547 -37.219 -15.906 1 97.94 47 LEU B N 1
ATOM 3235 C CA . LEU B 1 47 ? 20.969 -38.5 -15.359 1 97.94 47 LEU B CA 1
ATOM 3236 C C . LEU B 1 47 ? 21.344 -38.375 -13.883 1 97.94 47 LEU B C 1
ATOM 3238 O O . LEU B 1 47 ? 20.984 -39.219 -13.062 1 97.94 47 LEU B O 1
ATOM 3242 N N . LYS B 1 48 ? 22.047 -37.344 -13.555 1 97.19 48 LYS B N 1
ATOM 3243 C CA . LYS B 1 48 ? 22.453 -37.094 -12.172 1 97.19 48 LYS B CA 1
ATOM 3244 C C . LYS B 1 48 ? 21.234 -36.875 -11.273 1 97.19 48 LYS B C 1
ATOM 3246 O O . LYS B 1 48 ? 21.172 -37.406 -10.164 1 97.19 48 LYS B O 1
ATOM 3251 N N . THR B 1 49 ? 20.328 -36.062 -11.766 1 97.12 49 THR B N 1
ATOM 3252 C CA . THR B 1 49 ? 19.109 -35.781 -11.016 1 97.12 49 THR B CA 1
ATOM 3253 C C . THR B 1 49 ? 18.281 -37.062 -10.82 1 97.12 49 THR B C 1
ATOM 3255 O O . THR B 1 49 ? 17.797 -37.344 -9.719 1 97.12 49 THR B O 1
ATOM 3258 N N . GLY B 1 50 ? 18.141 -37.844 -11.875 1 97.06 50 GLY B N 1
ATOM 3259 C CA . GLY B 1 50 ? 17.422 -39.094 -11.797 1 97.06 50 GLY B CA 1
ATOM 3260 C C . GLY B 1 50 ? 18.016 -40.062 -10.789 1 97.06 50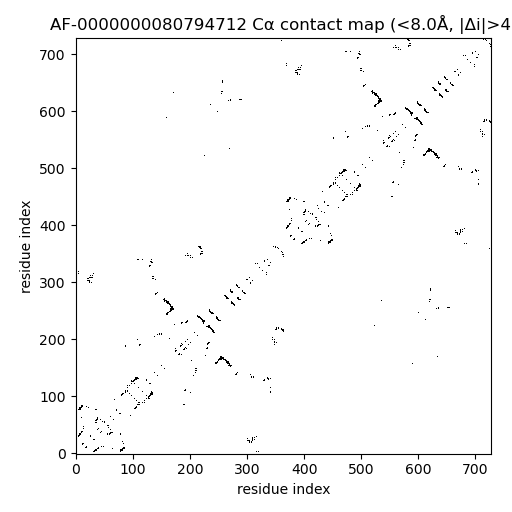 GLY B C 1
ATOM 3261 O O . GLY B 1 50 ? 17.281 -40.719 -10.047 1 97.06 50 GLY B O 1
ATOM 3262 N N . LYS B 1 51 ? 19.297 -40.125 -10.781 1 96.69 51 LYS B N 1
ATOM 3263 C CA . LYS B 1 51 ? 19.984 -40.969 -9.812 1 96.69 51 LYS B CA 1
ATOM 3264 C C . LYS B 1 51 ? 19.688 -40.5 -8.383 1 96.69 51 LYS B C 1
ATOM 3266 O O . LYS B 1 51 ? 19.375 -41.344 -7.516 1 96.69 51 LYS B O 1
ATOM 3271 N N . LYS B 1 52 ? 19.781 -39.25 -8.195 1 95.62 52 LYS B N 1
ATOM 3272 C CA . LYS B 1 52 ? 19.531 -38.688 -6.871 1 95.62 52 LYS B CA 1
ATOM 3273 C C . LYS B 1 52 ? 18.109 -39 -6.41 1 95.62 52 LYS B C 1
ATOM 3275 O O . LYS B 1 52 ? 17.875 -39.219 -5.223 1 95.62 52 LYS B O 1
ATOM 3280 N N . TRP B 1 53 ? 17.172 -38.969 -7.336 1 95.69 53 TRP B N 1
ATOM 3281 C CA . TRP B 1 53 ? 15.758 -39.094 -6.98 1 95.69 53 TRP B CA 1
ATOM 3282 C C . TRP B 1 53 ? 15.266 -40.5 -7.211 1 95.69 53 TRP B C 1
ATOM 3284 O O . TRP B 1 53 ? 14.062 -40.781 -7.168 1 95.69 53 TRP B O 1
ATOM 3294 N N . ASP B 1 54 ? 16.172 -41.469 -7.492 1 96.19 54 ASP B N 1
ATOM 3295 C CA . ASP B 1 54 ? 15.914 -42.906 -7.637 1 96.19 54 ASP B CA 1
ATOM 3296 C C . ASP B 1 54 ? 14.906 -43.188 -8.75 1 96.19 54 ASP B C 1
ATOM 3298 O O . ASP B 1 54 ? 13.922 -43.906 -8.539 1 96.19 54 ASP B O 1
ATOM 3302 N N . ILE B 1 55 ? 15.109 -42.531 -9.883 1 97.44 55 ILE B N 1
ATOM 3303 C CA . ILE B 1 55 ? 14.305 -42.75 -11.078 1 97.44 55 ILE B CA 1
ATOM 3304 C C . ILE B 1 55 ? 15.047 -43.719 -12.016 1 97.44 55 ILE B C 1
ATOM 3306 O O . ILE B 1 55 ? 16.266 -43.594 -12.211 1 97.44 55 ILE B O 1
ATOM 3310 N N . LYS B 1 56 ? 14.336 -44.656 -12.562 1 97.31 56 LYS B N 1
ATOM 3311 C CA . LYS B 1 56 ? 14.945 -45.625 -13.484 1 97.31 56 LYS B CA 1
ATOM 3312 C C . LYS B 1 56 ? 15.516 -44.906 -14.711 1 97.31 56 LYS B C 1
ATOM 3314 O O . LYS B 1 56 ? 14.898 -44 -15.25 1 97.31 56 LYS B O 1
ATOM 3319 N N . LYS B 1 57 ? 16.656 -45.344 -15.141 1 96.94 57 LYS B N 1
ATOM 3320 C CA . LYS B 1 57 ? 17.375 -44.719 -16.234 1 96.94 57 LYS B CA 1
ATOM 3321 C C . LYS B 1 57 ? 16.547 -44.719 -17.531 1 96.94 57 LYS B C 1
ATOM 3323 O O . LYS B 1 57 ? 16.625 -43.812 -18.328 1 96.94 57 LYS B O 1
ATOM 3328 N N . ASP B 1 58 ? 15.766 -45.75 -17.719 1 95.94 58 ASP B N 1
ATOM 3329 C CA . ASP B 1 58 ? 15.023 -45.906 -18.953 1 95.94 58 ASP B CA 1
ATOM 3330 C C . ASP B 1 58 ? 13.828 -44.969 -19.016 1 95.94 58 ASP B C 1
ATOM 3332 O O . ASP B 1 58 ? 13.117 -44.875 -20.016 1 95.94 58 ASP B O 1
ATOM 3336 N N . ARG B 1 59 ? 13.609 -44.188 -17.969 1 97.81 59 ARG B N 1
ATOM 3337 C CA . ARG B 1 59 ? 12.547 -43.188 -17.953 1 97.81 59 ARG B CA 1
ATOM 3338 C C . ARG B 1 59 ? 13.109 -41.781 -17.797 1 97.81 59 ARG B C 1
ATOM 3340 O O . ARG B 1 59 ? 12.414 -40.875 -17.344 1 97.81 59 ARG B O 1
ATOM 3347 N N . LEU B 1 60 ? 14.414 -41.75 -18.016 1 98.44 60 LEU B N 1
ATOM 3348 C CA . LEU B 1 60 ? 15.094 -40.469 -18.141 1 98.44 60 LEU B CA 1
ATOM 3349 C C . LEU B 1 60 ? 15.336 -40.094 -19.609 1 98.44 60 LEU B C 1
ATOM 3351 O O . LEU B 1 60 ? 15.844 -40.938 -20.359 1 98.44 60 LEU B O 1
ATOM 3355 N N . TYR B 1 61 ? 14.969 -38.875 -19.953 1 98.5 61 TYR B N 1
ATOM 3356 C CA . TYR B 1 61 ? 14.914 -38.562 -21.375 1 98.5 61 TYR B CA 1
ATOM 3357 C C . TYR B 1 61 ? 15.789 -37.344 -21.688 1 98.5 61 TYR B C 1
ATOM 3359 O O . TYR B 1 61 ? 16.016 -36.5 -20.828 1 98.5 61 TYR B O 1
ATOM 3367 N N . GLU B 1 62 ? 16.219 -37.219 -22.938 1 97.5 62 GLU B N 1
ATOM 3368 C CA . GLU B 1 62 ? 17.094 -36.156 -23.391 1 97.5 62 GLU B CA 1
ATOM 3369 C C . GLU B 1 62 ? 16.312 -34.875 -23.609 1 97.5 62 GLU B C 1
ATOM 3371 O O . GLU B 1 62 ? 16.859 -33.781 -23.484 1 97.5 62 GLU B O 1
ATOM 3376 N N . ASN B 1 63 ? 15.102 -35.062 -24.016 1 97.94 63 ASN B N 1
ATOM 3377 C CA . ASN B 1 63 ? 14.242 -33.906 -24.219 1 97.94 63 ASN B CA 1
ATOM 3378 C C . ASN B 1 63 ? 12.781 -34.219 -23.906 1 97.94 63 ASN B C 1
ATOM 3380 O O . ASN B 1 63 ? 12.406 -35.406 -23.828 1 97.94 63 ASN B O 1
ATOM 3384 N N . TYR B 1 64 ? 12.023 -33.156 -23.75 1 98.44 64 TYR B N 1
ATOM 3385 C CA . TYR B 1 64 ? 10.656 -33.312 -23.281 1 98.44 64 TYR B CA 1
ATOM 3386 C C . TYR B 1 64 ? 9.781 -33.938 -24.359 1 98.44 64 TYR B C 1
ATOM 3388 O O . TYR B 1 64 ? 8.773 -34.594 -24.062 1 98.44 64 TYR B O 1
ATOM 3396 N N . LEU B 1 65 ? 10.094 -33.719 -25.688 1 98.5 65 LEU B N 1
ATOM 3397 C CA . LEU B 1 65 ? 9.336 -34.344 -26.766 1 98.5 65 LEU B CA 1
ATOM 3398 C C . LEU B 1 65 ? 9.398 -35.844 -26.688 1 98.5 65 LEU B C 1
ATOM 3400 O O . LEU B 1 65 ? 8.367 -36.531 -26.797 1 98.5 65 LEU B O 1
ATOM 3404 N N . GLU B 1 66 ? 10.633 -36.312 -26.5 1 98.38 66 GLU B N 1
ATOM 3405 C CA . GLU B 1 66 ? 10.836 -37.75 -26.328 1 98.38 66 GLU B CA 1
ATOM 3406 C C . GLU B 1 66 ? 10.117 -38.281 -25.094 1 98.38 66 GLU B C 1
ATOM 3408 O O . GLU B 1 66 ? 9.492 -39.344 -25.125 1 98.38 66 GLU B O 1
ATOM 3413 N N . MET B 1 67 ? 10.242 -37.594 -24.047 1 98.62 67 MET B N 1
ATOM 3414 C CA . MET B 1 67 ? 9.586 -37.969 -22.797 1 98.62 67 MET B CA 1
ATOM 3415 C C . MET B 1 67 ? 8.086 -38.125 -23 1 98.62 67 MET B C 1
ATOM 3417 O O . MET B 1 67 ? 7.508 -39.156 -22.625 1 98.62 67 MET B O 1
ATOM 3421 N N . ALA B 1 68 ? 7.461 -37.125 -23.594 1 98.62 68 ALA B N 1
ATOM 3422 C CA . ALA B 1 68 ? 6.016 -37.156 -23.812 1 98.62 68 ALA B CA 1
ATOM 3423 C C . ALA B 1 68 ? 5.613 -38.344 -24.688 1 98.62 68 ALA B C 1
ATOM 3425 O O . ALA B 1 68 ? 4.641 -39.031 -24.406 1 98.62 68 ALA B O 1
ATOM 3426 N N . GLU B 1 69 ? 6.387 -38.531 -25.734 1 98.06 69 GLU B N 1
ATOM 3427 C CA . GLU B 1 69 ? 6.094 -39.594 -26.672 1 98.06 69 GLU B CA 1
ATOM 3428 C C . GLU B 1 69 ? 6.223 -40.969 -26.016 1 98.06 69 GLU B C 1
ATOM 3430 O O . GLU B 1 69 ? 5.309 -41.781 -26.078 1 98.06 69 GLU B O 1
ATOM 3435 N N . GLU B 1 70 ? 7.32 -41.188 -25.359 1 98 70 GLU B N 1
ATOM 3436 C CA . GLU B 1 70 ? 7.594 -42.5 -24.781 1 98 70 GLU B CA 1
ATOM 3437 C C . GLU B 1 70 ? 6.656 -42.781 -23.609 1 98 70 GLU B C 1
ATOM 3439 O O . GLU B 1 70 ? 6.164 -43.906 -23.453 1 98 70 GLU B O 1
ATOM 3444 N N . GLU B 1 71 ? 6.43 -41.812 -22.781 1 97.5 71 GLU B N 1
ATOM 3445 C CA . GLU B 1 71 ? 5.547 -42.031 -21.641 1 97.5 71 GLU B CA 1
ATOM 3446 C C . GLU B 1 71 ? 4.113 -42.281 -22.094 1 97.5 71 GLU B C 1
ATOM 3448 O O . GLU B 1 71 ? 3.379 -43.031 -21.438 1 97.5 71 GLU B O 1
ATOM 3453 N N . SER B 1 72 ? 3.701 -41.625 -23.203 1 96.88 72 SER B N 1
ATOM 3454 C CA . SER B 1 72 ? 2.334 -41.781 -23.688 1 96.88 72 SER B CA 1
ATOM 3455 C C . SER B 1 72 ? 2.088 -43.188 -24.203 1 96.88 72 SER B C 1
ATOM 3457 O O . SER B 1 72 ? 0.945 -43.656 -24.234 1 96.88 72 SER B O 1
ATOM 3459 N N . LYS B 1 73 ? 3.127 -43.938 -24.562 1 96.12 73 LYS B N 1
ATOM 3460 C CA . LYS B 1 73 ? 3.014 -45.281 -25.141 1 96.12 73 LYS B CA 1
ATOM 3461 C C . LYS B 1 73 ? 3.033 -46.344 -24.047 1 96.12 73 LYS B C 1
ATOM 3463 O O . LYS B 1 73 ? 2.672 -47.5 -24.297 1 96.12 73 LYS B O 1
ATOM 3468 N N . LYS B 1 74 ? 3.4 -45.906 -22.953 1 94.69 74 LYS B N 1
ATOM 3469 C CA . LYS B 1 74 ? 3.545 -46.875 -21.875 1 94.69 74 LYS B CA 1
ATOM 3470 C C . LYS B 1 74 ? 2.184 -47.281 -21.312 1 94.69 74 LYS B C 1
ATOM 3472 O O . LYS B 1 74 ? 1.268 -46.469 -21.25 1 94.69 74 LYS B O 1
ATOM 3477 N N . LYS B 1 75 ? 2.061 -48.594 -20.938 1 90.88 75 LYS B N 1
ATOM 3478 C CA . LYS B 1 75 ? 0.855 -49.094 -20.266 1 90.88 75 LYS B CA 1
ATOM 3479 C C . LYS B 1 75 ? 0.597 -48.344 -18.969 1 90.88 75 LYS B C 1
ATOM 3481 O O . LYS B 1 75 ? -0.543 -47.969 -18.672 1 90.88 75 LYS B O 1
ATOM 3486 N N . ASN B 1 76 ? 1.69 -48.188 -18.281 1 89.75 76 ASN B N 1
ATOM 3487 C CA . ASN B 1 76 ? 1.612 -47.375 -17.062 1 89.75 76 ASN B CA 1
ATOM 3488 C C . ASN B 1 76 ? 2.117 -45.969 -17.312 1 89.75 76 ASN B C 1
ATOM 3490 O O . ASN B 1 76 ? 3.068 -45.5 -16.672 1 89.75 76 ASN B O 1
ATOM 3494 N N . LYS B 1 77 ? 1.442 -45.281 -18.141 1 93.19 77 LYS B N 1
ATOM 3495 C CA . LYS B 1 77 ? 1.831 -43.906 -18.438 1 93.19 77 LYS B CA 1
ATOM 3496 C C . LYS B 1 77 ? 1.695 -43.031 -17.203 1 93.19 77 LYS B C 1
ATOM 3498 O O . LYS B 1 77 ? 0.88 -43.312 -16.328 1 93.19 77 LYS B O 1
ATOM 3503 N N . ILE B 1 78 ? 2.502 -42 -17.141 1 97.75 78 ILE B N 1
ATOM 3504 C CA . ILE B 1 78 ? 2.434 -41.094 -16 1 97.75 78 ILE B CA 1
ATOM 3505 C C . ILE B 1 78 ? 1.079 -40.375 -15.992 1 97.75 78 ILE B C 1
ATOM 3507 O O . ILE B 1 78 ? 0.501 -40.125 -17.047 1 97.75 78 ILE B O 1
ATOM 3511 N N . ASP B 1 79 ? 0.606 -40.094 -14.773 1 98 79 ASP B N 1
ATOM 3512 C CA . ASP B 1 79 ? -0.691 -39.438 -14.594 1 98 79 ASP B CA 1
ATOM 3513 C C . ASP B 1 79 ? -0.601 -37.938 -14.875 1 98 79 ASP B C 1
ATOM 3515 O O . ASP B 1 79 ? -1.578 -37.344 -15.297 1 98 79 ASP B O 1
ATOM 3519 N N . PHE B 1 80 ? 0.526 -37.375 -14.57 1 98.69 80 PHE B N 1
ATOM 3520 C CA . PHE B 1 80 ? 0.725 -35.938 -14.867 1 98.69 80 PHE B CA 1
ATOM 3521 C C . PHE B 1 80 ? 2.211 -35.625 -14.953 1 98.69 80 PHE B C 1
ATOM 3523 O O . PHE B 1 80 ? 3.055 -36.438 -14.555 1 98.69 80 PHE B O 1
ATOM 3530 N N . VAL B 1 81 ? 2.486 -34.5 -15.562 1 98.88 81 VAL B N 1
ATOM 3531 C CA . VAL B 1 81 ? 3.852 -34 -15.641 1 98.88 81 VAL B CA 1
ATOM 3532 C C . VAL B 1 81 ? 3.941 -32.625 -14.945 1 98.88 81 VAL B C 1
ATOM 3534 O O . VAL B 1 81 ? 3.018 -31.812 -15.031 1 98.88 81 VAL B O 1
ATOM 3537 N N . VAL B 1 82 ? 5.039 -32.375 -14.203 1 98.69 82 VAL B N 1
ATOM 3538 C CA . VAL B 1 82 ? 5.352 -31.078 -13.609 1 98.69 82 VAL B CA 1
ATOM 3539 C C . VAL B 1 82 ? 6.312 -30.328 -14.523 1 98.69 82 VAL B C 1
ATOM 3541 O O . VAL B 1 82 ? 7.34 -30.859 -14.938 1 98.69 82 VAL B O 1
ATOM 3544 N N . ILE B 1 83 ? 5.918 -29.141 -14.828 1 98.62 83 ILE B N 1
ATOM 3545 C CA . ILE B 1 83 ? 6.773 -28.281 -15.648 1 98.62 83 ILE B CA 1
ATOM 3546 C C . ILE B 1 83 ? 7.398 -27.188 -14.789 1 98.62 83 ILE B C 1
ATOM 3548 O O . ILE B 1 83 ? 6.703 -26.281 -14.328 1 98.62 83 ILE B O 1
ATOM 3552 N N . ALA B 1 84 ? 8.688 -27.234 -14.555 1 96.06 84 ALA B N 1
ATOM 3553 C CA . ALA B 1 84 ? 9.461 -26.312 -13.742 1 96.06 84 ALA B CA 1
ATOM 3554 C C . ALA B 1 84 ? 10.625 -25.719 -14.531 1 96.06 84 ALA B C 1
ATOM 3556 O O . ALA B 1 84 ? 11.781 -25.812 -14.117 1 96.06 84 ALA B O 1
ATOM 3557 N N . THR B 1 85 ? 10.344 -25.078 -15.672 1 94.5 85 THR B N 1
ATOM 3558 C CA . THR B 1 85 ? 11.281 -24.438 -16.594 1 94.5 85 THR B CA 1
ATOM 3559 C C . THR B 1 85 ? 11.047 -22.938 -16.641 1 94.5 85 THR B C 1
ATOM 3561 O O . THR B 1 85 ? 10.125 -22.422 -16 1 94.5 85 THR B O 1
ATOM 3564 N N . PRO B 1 86 ? 11.891 -22.219 -17.297 1 92 86 PRO B N 1
ATOM 3565 C CA . PRO B 1 86 ? 11.609 -20.781 -17.484 1 92 86 PRO B CA 1
ATOM 3566 C C . PRO B 1 86 ? 10.32 -20.547 -18.266 1 92 86 PRO B C 1
ATOM 3568 O O . PRO B 1 86 ? 9.844 -21.438 -18.969 1 92 86 PRO B O 1
ATOM 3571 N N . ASN B 1 87 ? 9.805 -19.328 -18.203 1 95.38 87 ASN B N 1
ATOM 3572 C CA . ASN B 1 87 ? 8.453 -18.984 -18.656 1 95.38 87 ASN B CA 1
ATOM 3573 C C . ASN B 1 87 ? 8.242 -19.312 -20.125 1 95.38 87 ASN B C 1
ATOM 3575 O O . ASN B 1 87 ? 7.211 -19.859 -20.5 1 95.38 87 ASN B O 1
ATOM 3579 N N . VAL B 1 88 ? 9.211 -19.078 -20.953 1 94.44 88 VAL B N 1
ATOM 3580 C CA . VAL B 1 88 ? 9.047 -19.078 -22.406 1 94.44 88 VAL B CA 1
ATOM 3581 C C . VAL B 1 88 ? 8.812 -20.516 -22.875 1 94.44 88 VAL B C 1
ATOM 3583 O O . VAL B 1 88 ? 8.211 -20.734 -23.938 1 94.44 88 VAL B O 1
ATOM 3586 N N . SER B 1 89 ? 9.234 -21.469 -22.078 1 96.69 89 SER B N 1
ATOM 3587 C CA . SER B 1 89 ? 9.141 -22.859 -22.531 1 96.69 89 SER B CA 1
ATOM 3588 C C . SER B 1 89 ? 7.852 -23.516 -22.031 1 96.69 89 SER B C 1
ATOM 3590 O O . SER B 1 89 ? 7.516 -24.625 -22.438 1 96.69 89 SER B O 1
ATOM 3592 N N . HIS B 1 90 ? 7.094 -22.859 -21.141 1 98.5 90 HIS B N 1
ATOM 3593 C CA . HIS B 1 90 ? 5.902 -23.438 -20.531 1 98.5 90 HIS B CA 1
ATOM 3594 C C . HIS B 1 90 ? 4.91 -23.906 -21.594 1 98.5 90 HIS B C 1
ATOM 3596 O O . HIS B 1 90 ? 4.445 -25.047 -21.547 1 98.5 90 HIS B O 1
ATOM 3602 N N . TYR B 1 91 ? 4.652 -23.016 -22.5 1 98.62 91 TYR B N 1
ATOM 3603 C CA . TYR B 1 91 ? 3.6 -23.25 -23.484 1 98.62 91 TYR B CA 1
ATOM 3604 C C . TYR B 1 91 ? 3.9 -24.5 -24.312 1 98.62 91 TYR B C 1
ATOM 3606 O O . TYR B 1 91 ? 3.08 -25.422 -24.375 1 98.62 91 TYR B O 1
ATOM 3614 N N . GLU B 1 92 ? 5.074 -24.562 -24.922 1 98.75 92 GLU B N 1
ATOM 3615 C CA . GLU B 1 92 ? 5.426 -25.672 -25.812 1 98.75 92 GLU B CA 1
ATOM 3616 C C . GLU B 1 92 ? 5.457 -27 -25.062 1 98.75 92 GLU B C 1
ATOM 3618 O O . GLU B 1 92 ? 4.996 -28.016 -25.578 1 98.75 92 GLU B O 1
ATOM 3623 N N . ILE B 1 93 ? 5.988 -26.984 -23.859 1 98.88 93 ILE B N 1
ATOM 3624 C CA . ILE B 1 93 ? 6.09 -28.219 -23.078 1 98.88 93 ILE B CA 1
ATOM 3625 C C . ILE B 1 93 ? 4.695 -28.688 -22.656 1 98.88 93 ILE B C 1
ATOM 3627 O O . ILE B 1 93 ? 4.352 -29.859 -22.828 1 98.88 93 ILE B O 1
ATOM 3631 N N . ALA B 1 94 ? 3.895 -27.781 -22.141 1 98.94 94 ALA B N 1
ATOM 3632 C CA . ALA B 1 94 ? 2.537 -28.125 -21.719 1 98.94 94 ALA B CA 1
ATOM 3633 C C . ALA B 1 94 ? 1.722 -28.656 -22.891 1 98.94 94 ALA B C 1
ATOM 3635 O O . ALA B 1 94 ? 1.037 -29.672 -22.781 1 98.94 94 ALA B O 1
ATOM 3636 N N . LYS B 1 95 ? 1.812 -27.938 -24.016 1 98.88 95 LYS B N 1
ATOM 3637 C CA . LYS B 1 95 ? 1.097 -28.359 -25.219 1 98.88 95 LYS B CA 1
ATOM 3638 C C . LYS B 1 95 ? 1.463 -29.781 -25.609 1 98.88 95 LYS B C 1
ATOM 3640 O O . LYS B 1 95 ? 0.584 -30.594 -25.891 1 98.88 95 LYS B O 1
ATOM 3645 N N . THR B 1 96 ? 2.73 -30.062 -25.625 1 98.88 96 THR B N 1
ATOM 3646 C CA . THR B 1 96 ? 3.246 -31.359 -26.031 1 98.88 96 THR B CA 1
ATOM 3647 C C . THR B 1 96 ? 2.645 -32.469 -25.188 1 98.88 96 THR B C 1
ATOM 3649 O O . THR B 1 96 ? 2.188 -33.5 -25.719 1 98.88 96 THR B O 1
ATOM 3652 N N . PHE B 1 97 ? 2.594 -32.344 -23.891 1 98.88 97 PHE B N 1
ATOM 3653 C CA . PHE B 1 97 ? 2.096 -33.375 -23 1 98.88 97 PHE B CA 1
ATOM 3654 C C . PHE B 1 97 ? 0.578 -33.5 -23.094 1 98.88 97 PHE B C 1
ATOM 3656 O O . PHE B 1 97 ? 0.025 -34.594 -23.062 1 98.88 97 PHE B O 1
ATOM 3663 N N . LEU B 1 98 ? -0.109 -32.406 -23.188 1 98.81 98 LEU B N 1
ATOM 3664 C CA . LEU B 1 98 ? -1.56 -32.406 -23.344 1 98.81 98 LEU B CA 1
ATOM 3665 C C . LEU B 1 98 ? -1.961 -33.156 -24.609 1 98.81 98 LEU B C 1
ATOM 3667 O O . LEU B 1 98 ? -2.918 -33.938 -24.609 1 98.81 98 LEU B O 1
ATOM 3671 N N . GLU B 1 99 ? -1.23 -32.906 -25.672 1 98.56 99 GLU B N 1
ATOM 3672 C CA . GLU B 1 99 ? -1.509 -33.562 -26.938 1 98.56 99 GLU B CA 1
ATOM 3673 C C . GLU B 1 99 ? -1.314 -35.062 -26.844 1 98.56 99 GLU B C 1
ATOM 3675 O O . GLU B 1 99 ? -1.865 -35.812 -27.641 1 98.56 99 GLU B O 1
ATOM 3680 N N . LYS B 1 100 ? -0.543 -35.5 -25.875 1 98.31 100 LYS B N 1
ATOM 3681 C CA . LYS B 1 100 ? -0.27 -36.906 -25.672 1 98.31 100 LYS B CA 1
ATOM 3682 C C . LYS B 1 100 ? -1.176 -37.5 -24.594 1 98.31 100 LYS B C 1
ATOM 3684 O O . LYS B 1 100 ? -0.986 -38.656 -24.172 1 98.31 100 LYS B O 1
ATOM 3689 N N . GLY B 1 101 ? -2.127 -36.75 -24.094 1 98 101 GLY B N 1
ATOM 3690 C CA . GLY B 1 101 ? -3.121 -37.219 -23.156 1 98 101 GLY B CA 1
ATOM 3691 C C . GLY B 1 101 ? -2.623 -37.25 -21.719 1 98 101 GLY B C 1
ATOM 3692 O O . GLY B 1 101 ? -3.084 -38.062 -20.922 1 98 101 GLY B O 1
ATOM 3693 N N . ILE B 1 102 ? -1.699 -36.469 -21.359 1 98.56 102 ILE B N 1
ATOM 3694 C CA . ILE B 1 102 ? -1.125 -36.438 -20.016 1 98.56 102 ILE B CA 1
ATOM 3695 C C . ILE B 1 102 ? -1.482 -35.125 -19.312 1 98.56 102 ILE B C 1
ATOM 3697 O O . ILE B 1 102 ? -1.331 -34.062 -19.891 1 98.56 102 ILE B O 1
ATOM 3701 N N . ASN B 1 103 ? -2.037 -35.156 -18.047 1 98.81 103 ASN B N 1
ATOM 3702 C CA . ASN B 1 103 ? -2.332 -33.969 -17.266 1 98.81 103 ASN B CA 1
ATOM 3703 C C . ASN B 1 103 ? -1.069 -33.156 -16.969 1 98.81 103 ASN B C 1
ATOM 3705 O O . ASN B 1 103 ? 0.036 -33.688 -16.984 1 98.81 103 ASN B O 1
ATOM 3709 N N . VAL B 1 104 ? -1.301 -31.875 -16.672 1 98.94 104 VAL B N 1
ATOM 3710 C CA . VAL B 1 104 ? -0.144 -31 -16.547 1 98.94 104 VAL B CA 1
ATOM 3711 C C . VAL B 1 104 ? -0.268 -30.172 -15.258 1 98.94 104 VAL B C 1
ATOM 3713 O O . VAL B 1 104 ? -1.35 -29.672 -14.938 1 98.94 104 VAL B O 1
ATOM 3716 N N . VAL B 1 105 ? 0.807 -30.062 -14.516 1 98.88 105 VAL B N 1
ATOM 3717 C CA . VAL B 1 105 ? 1.032 -29.031 -13.508 1 98.88 105 VAL B CA 1
ATOM 3718 C C . VAL B 1 105 ? 2.164 -28.109 -13.961 1 98.88 105 VAL B C 1
ATOM 3720 O O . VAL B 1 105 ? 3.295 -28.547 -14.156 1 98.88 105 VAL B O 1
ATOM 3723 N N . CYS B 1 106 ? 1.876 -26.875 -14.141 1 98.75 106 CYS B N 1
ATOM 3724 C CA . CYS B 1 106 ? 2.852 -25.922 -14.672 1 98.75 106 CYS B CA 1
ATOM 3725 C C . CYS B 1 106 ? 3.113 -24.797 -13.688 1 98.75 106 CYS B C 1
ATOM 3727 O O . CYS B 1 106 ? 2.18 -24.266 -13.07 1 98.75 106 CYS B O 1
ATOM 3729 N N . ASP B 1 107 ? 4.301 -24.406 -13.531 1 96.69 107 ASP B N 1
ATOM 3730 C CA . ASP B 1 107 ? 4.652 -23.266 -12.703 1 96.69 107 ASP B CA 1
ATOM 3731 C C . ASP B 1 107 ? 4.086 -21.969 -13.289 1 96.69 107 ASP B C 1
ATOM 3733 O O . ASP B 1 107 ? 3.76 -21.906 -14.477 1 96.69 107 ASP B O 1
ATOM 3737 N N . LYS B 1 108 ? 3.908 -21 -12.477 1 96.88 108 LYS B N 1
ATOM 3738 C CA . LYS B 1 108 ? 3.414 -19.688 -12.891 1 96.88 108 LYS B CA 1
ATOM 3739 C C . LYS B 1 108 ? 4.555 -18.797 -13.383 1 96.88 108 LYS B C 1
ATOM 3741 O O . LYS B 1 108 ? 5.699 -18.953 -12.953 1 96.88 108 LYS B O 1
ATOM 3746 N N . PRO B 1 109 ? 4.332 -17.844 -14.18 1 97.25 109 PRO B N 1
ATOM 3747 C CA . PRO B 1 109 ? 3.09 -17.672 -14.945 1 97.25 109 PRO B CA 1
ATOM 3748 C C . PRO B 1 109 ? 2.908 -18.75 -16.016 1 97.25 109 PRO B C 1
ATOM 3750 O O . PRO B 1 109 ? 3.885 -19.359 -16.453 1 97.25 109 PRO B O 1
ATOM 3753 N N . LEU B 1 110 ? 1.737 -18.922 -16.453 1 98.44 110 LEU B N 1
ATOM 3754 C CA . LEU B 1 110 ? 1.402 -20.094 -17.25 1 98.44 110 LEU B CA 1
ATOM 3755 C C . LEU B 1 110 ? 2.125 -20.047 -18.594 1 98.44 110 LEU B C 1
ATOM 3757 O O . LEU B 1 110 ? 2.631 -21.062 -19.078 1 98.44 110 LEU B O 1
ATOM 3761 N N . THR B 1 111 ? 2.088 -18.922 -19.281 1 98.19 111 THR B N 1
ATOM 3762 C CA . THR B 1 111 ? 2.707 -18.703 -20.578 1 98.19 111 THR B CA 1
ATOM 3763 C C . THR B 1 111 ? 3.303 -17.297 -20.672 1 98.19 111 THR B C 1
ATOM 3765 O O . THR B 1 111 ? 3.465 -16.625 -19.656 1 98.19 111 THR B O 1
ATOM 3768 N N . THR B 1 112 ? 3.674 -16.891 -21.891 1 97 112 THR B N 1
ATOM 3769 C CA . THR B 1 112 ? 4.191 -15.539 -22.062 1 97 112 THR B CA 1
ATOM 3770 C C . THR B 1 112 ? 3.172 -14.664 -22.781 1 97 112 THR B C 1
ATOM 3772 O O . THR B 1 112 ? 3.303 -13.438 -22.797 1 97 112 THR B O 1
ATOM 3775 N N . THR B 1 113 ? 2.117 -15.328 -23.328 1 97.25 113 THR B N 1
ATOM 3776 C CA . THR B 1 113 ? 1.062 -14.555 -23.984 1 97.25 113 THR B CA 1
ATOM 3777 C C . THR B 1 113 ? -0.312 -15.125 -23.641 1 97.25 113 THR B C 1
ATOM 3779 O O . THR B 1 113 ? -0.434 -16.312 -23.297 1 97.25 113 THR B O 1
ATOM 3782 N N . VAL B 1 114 ? -1.283 -14.281 -23.812 1 98.44 114 VAL B N 1
ATOM 3783 C CA . VAL B 1 114 ? -2.666 -14.688 -23.578 1 98.44 114 VAL B CA 1
ATOM 3784 C C . VAL B 1 114 ? -3.078 -15.719 -24.625 1 98.44 114 VAL B C 1
ATOM 3786 O O . VAL B 1 114 ? -3.787 -16.672 -24.312 1 98.44 114 VAL B O 1
ATOM 3789 N N . LYS B 1 115 ? -2.666 -15.555 -25.844 1 98.5 115 LYS B N 1
ATOM 3790 C CA . LYS B 1 115 ? -2.996 -16.484 -26.922 1 98.5 115 LYS B CA 1
ATOM 3791 C C . LYS B 1 115 ? -2.533 -17.891 -26.594 1 98.5 115 LYS B C 1
ATOM 3793 O O . LYS B 1 115 ? -3.281 -18.859 -26.781 1 98.5 115 LYS B O 1
ATOM 3798 N N . GLU B 1 116 ? -1.32 -18.016 -26.125 1 98.75 116 GLU B N 1
ATOM 3799 C CA . GLU B 1 116 ? -0.776 -19.312 -25.734 1 98.75 116 GLU B CA 1
ATOM 3800 C C . GLU B 1 116 ? -1.606 -19.938 -24.625 1 98.75 116 GLU B C 1
ATOM 3802 O O . GLU B 1 116 ? -1.897 -21.141 -24.672 1 98.75 116 GLU B O 1
ATOM 3807 N N . ALA B 1 117 ? -1.969 -19.156 -23.641 1 98.81 117 ALA B N 1
ATOM 3808 C CA . ALA B 1 117 ? -2.762 -19.656 -22.531 1 98.81 117 ALA B CA 1
ATOM 3809 C C . ALA B 1 117 ? -4.129 -20.141 -23 1 98.81 117 ALA B C 1
ATOM 3811 O O . ALA B 1 117 ? -4.629 -21.156 -22.516 1 98.81 117 ALA B O 1
ATOM 3812 N N . GLN B 1 118 ? -4.703 -19.391 -23.875 1 98.81 118 GLN B N 1
ATOM 3813 C CA . GLN B 1 118 ? -6 -19.766 -24.438 1 98.81 118 GLN B CA 1
ATOM 3814 C C . GLN B 1 118 ? -5.918 -21.094 -25.172 1 98.81 118 GLN B C 1
ATOM 3816 O O . GLN B 1 118 ? -6.816 -21.938 -25.047 1 98.81 118 GLN B O 1
ATOM 3821 N N . GLU B 1 119 ? -4.895 -21.234 -25.922 1 98.88 119 GLU B N 1
ATOM 3822 C CA . GLU B 1 119 ? -4.703 -22.5 -26.641 1 98.88 119 GLU B CA 1
ATOM 3823 C C . GLU B 1 119 ? -4.543 -23.672 -25.688 1 98.88 119 GLU B C 1
ATOM 3825 O O . GLU B 1 119 ? -5.094 -24.75 -25.906 1 98.88 119 GLU B O 1
ATOM 3830 N N . LEU B 1 120 ? -3.771 -23.469 -24.641 1 98.94 120 LEU B N 1
ATOM 3831 C CA . LEU B 1 120 ? -3.598 -24.531 -23.656 1 98.94 120 LEU B CA 1
ATOM 3832 C C . LEU B 1 120 ? -4.93 -24.891 -23 1 98.94 120 LEU B C 1
ATOM 3834 O O . LEU B 1 120 ? -5.199 -26.062 -22.719 1 98.94 120 LEU B O 1
ATOM 3838 N N . LYS B 1 121 ? -5.711 -23.859 -22.672 1 98.88 121 LYS B N 1
ATOM 3839 C CA . LYS B 1 121 ? -7.031 -24.125 -22.109 1 98.88 121 LYS B CA 1
ATOM 3840 C C . LYS B 1 121 ? -7.867 -24.984 -23.047 1 98.88 121 LYS B C 1
ATOM 3842 O O . LYS B 1 121 ? -8.477 -25.969 -22.625 1 98.88 121 LYS B O 1
ATOM 3847 N N . GLN B 1 122 ? -7.898 -24.578 -24.297 1 98.75 122 GLN B N 1
ATOM 3848 C CA . GLN B 1 122 ? -8.672 -25.328 -25.281 1 98.75 122 GLN B CA 1
ATOM 3849 C C . GLN B 1 122 ? -8.203 -26.766 -25.391 1 98.75 122 GLN B C 1
ATOM 3851 O O . GLN B 1 122 ? -9.016 -27.703 -25.391 1 98.75 122 GLN B O 1
ATOM 3856 N N . LEU B 1 123 ? -6.922 -26.969 -25.453 1 98.75 123 LEU B N 1
ATOM 3857 C CA . LEU B 1 123 ? -6.336 -28.297 -25.578 1 98.75 123 LEU B CA 1
ATOM 3858 C C . LEU B 1 123 ? -6.672 -29.156 -24.375 1 98.75 123 LEU B C 1
ATOM 3860 O O . LEU B 1 123 ? -7.027 -30.328 -24.516 1 98.75 123 LEU B O 1
ATOM 3864 N N . ALA B 1 124 ? -6.5 -28.594 -23.172 1 98.88 124 ALA B N 1
ATOM 3865 C CA . ALA B 1 124 ? -6.812 -29.312 -21.938 1 98.88 124 ALA B CA 1
ATOM 3866 C C . ALA B 1 124 ? -8.281 -29.719 -21.891 1 98.88 124 ALA B C 1
ATOM 3868 O O . ALA B 1 124 ? -8.617 -30.859 -21.578 1 98.88 124 ALA B O 1
ATOM 3869 N N . ASP B 1 125 ? -9.125 -28.766 -22.234 1 98.56 125 ASP B N 1
ATOM 3870 C CA . ASP B 1 125 ? -10.562 -29.016 -22.203 1 98.56 125 ASP B CA 1
ATOM 3871 C C . ASP B 1 125 ? -10.961 -30.047 -23.266 1 98.56 125 ASP B C 1
ATOM 3873 O O . ASP B 1 125 ? -11.719 -30.969 -22.969 1 98.56 125 ASP B O 1
ATOM 3877 N N . ASP B 1 126 ? -10.469 -29.906 -24.484 1 98.25 126 ASP B N 1
ATOM 3878 C CA . ASP B 1 126 ? -10.812 -30.797 -25.578 1 98.25 126 ASP B CA 1
ATOM 3879 C C . ASP B 1 126 ? -10.391 -32.25 -25.281 1 98.25 126 ASP B C 1
ATOM 3881 O O . ASP B 1 126 ? -11.062 -33.188 -25.688 1 98.25 126 ASP B O 1
ATOM 3885 N N . ASN B 1 127 ? -9.32 -32.438 -24.594 1 98.19 127 ASN B N 1
ATOM 3886 C CA . ASN B 1 127 ? -8.797 -33.781 -24.312 1 98.19 127 ASN B CA 1
ATOM 3887 C C . ASN B 1 127 ? -9.25 -34.281 -22.938 1 98.19 127 ASN B C 1
ATOM 3889 O O . ASN B 1 127 ? -8.805 -35.312 -22.469 1 98.19 127 ASN B O 1
ATOM 3893 N N . ASP B 1 128 ? -10.117 -33.469 -22.266 1 98.38 128 ASP B N 1
ATOM 3894 C CA . ASP B 1 128 ? -10.617 -33.781 -20.922 1 98.38 128 ASP B CA 1
ATOM 3895 C C . ASP B 1 128 ? -9.469 -34.031 -19.953 1 98.38 128 ASP B C 1
ATOM 3897 O O . ASP B 1 128 ? -9.445 -35.062 -19.266 1 98.38 128 ASP B O 1
ATOM 3901 N N . LEU B 1 129 ? -8.477 -33.156 -19.984 1 98.75 129 LEU B N 1
ATOM 3902 C CA . LEU B 1 129 ? -7.312 -33.219 -19.109 1 98.75 129 LEU B CA 1
ATOM 3903 C C . LEU B 1 129 ? -7.297 -32.062 -18.141 1 98.75 129 LEU B C 1
ATOM 3905 O O . LEU B 1 129 ? -7.891 -31.016 -18.422 1 98.75 129 LEU B O 1
ATOM 3909 N N . LEU B 1 130 ? -6.617 -32.25 -16.984 1 98.88 130 LEU B N 1
ATOM 3910 C CA . LEU B 1 130 ? -6.473 -31.188 -15.984 1 98.88 130 LEU B CA 1
ATOM 3911 C C . LEU B 1 130 ? -5.133 -30.469 -16.125 1 98.88 130 LEU B C 1
ATOM 3913 O O . LEU B 1 130 ? -4.113 -31.109 -16.422 1 98.88 130 LEU B O 1
A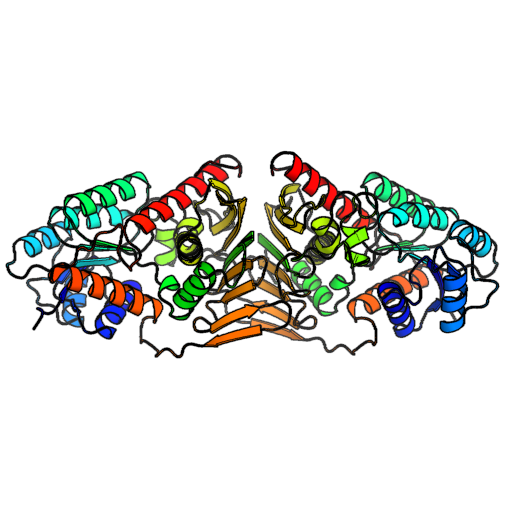TOM 3917 N N . LEU B 1 131 ? -5.184 -29.188 -16.047 1 98.94 131 LEU B N 1
ATOM 3918 C CA . LEU B 1 131 ? -3.986 -28.344 -16.031 1 98.94 131 LEU B CA 1
ATOM 3919 C C . LEU B 1 131 ? -3.971 -27.422 -14.828 1 98.94 131 LEU B C 1
ATOM 3921 O O . LEU B 1 131 ? -4.793 -26.5 -14.727 1 98.94 131 LEU B O 1
ATOM 3925 N N . CYS B 1 132 ? -3.021 -27.656 -13.953 1 98.88 132 CYS B N 1
ATOM 3926 C CA . CYS B 1 132 ? -2.873 -26.891 -12.711 1 98.88 132 CYS B CA 1
ATOM 3927 C C . CYS B 1 132 ? -1.736 -25.891 -12.828 1 98.88 132 CYS B C 1
ATOM 3929 O O . CYS B 1 132 ? -0.674 -26.203 -13.367 1 98.88 132 CYS B O 1
ATOM 3931 N N . VAL B 1 133 ? -1.968 -24.656 -12.43 1 98.88 133 VAL B N 1
ATOM 3932 C CA . VAL B 1 133 ? -0.921 -23.656 -12.297 1 98.88 133 VAL B CA 1
ATOM 3933 C C . VAL B 1 133 ? -0.552 -23.469 -10.828 1 98.88 133 VAL B C 1
ATOM 3935 O O . VAL B 1 133 ? -1.432 -23.359 -9.977 1 98.88 133 VAL B O 1
ATOM 3938 N N . THR B 1 134 ? 0.723 -23.391 -10.484 1 97.88 134 THR B N 1
ATOM 3939 C CA . THR B 1 134 ? 1.156 -23.484 -9.094 1 97.88 134 THR B CA 1
ATOM 3940 C C . THR B 1 134 ? 1.158 -22.094 -8.438 1 97.88 134 THR B C 1
ATOM 3942 O O . THR B 1 134 ? 2.209 -21.609 -8.016 1 97.88 134 THR B O 1
ATOM 3945 N N . TYR B 1 135 ? 0.035 -21.562 -8.25 1 98 135 TYR B N 1
ATOM 3946 C CA . TYR B 1 135 ? -0.161 -20.406 -7.383 1 98 135 TYR B CA 1
ATOM 3947 C C . TYR B 1 135 ? -0.194 -20.812 -5.918 1 98 135 TYR B C 1
ATOM 3949 O O . TYR B 1 135 ? -1.27 -20.984 -5.34 1 98 135 TYR B O 1
ATOM 3957 N N . SER B 1 136 ? 0.949 -20.797 -5.285 1 95.88 136 SER B N 1
ATOM 3958 C CA . SER B 1 136 ? 1.126 -21.516 -4.023 1 95.88 136 SER B CA 1
ATOM 3959 C C . SER B 1 136 ? 0.568 -20.703 -2.855 1 95.88 136 SER B C 1
ATOM 3961 O O . SER B 1 136 ? 0.235 -21.266 -1.81 1 95.88 136 SER B O 1
ATOM 3963 N N . TYR B 1 137 ? 0.405 -19.391 -2.982 1 97.25 137 TYR B N 1
ATOM 3964 C CA . TYR B 1 137 ? 0.027 -18.578 -1.834 1 97.25 137 TYR B CA 1
ATOM 3965 C C . TYR B 1 137 ? -1.416 -18.844 -1.425 1 97.25 137 TYR B C 1
ATOM 3967 O O . TYR B 1 137 ? -1.755 -18.781 -0.241 1 97.25 137 TYR B O 1
ATOM 3975 N N . VAL B 1 138 ? -2.25 -19.172 -2.4 1 97.62 138 VAL B N 1
ATOM 3976 C CA . VAL B 1 138 ? -3.646 -19.422 -2.055 1 97.62 138 VAL B CA 1
ATOM 3977 C C . VAL B 1 138 ? -3.775 -20.766 -1.351 1 97.62 138 VAL B C 1
ATOM 3979 O O . VAL B 1 138 ? -4.824 -21.078 -0.782 1 97.62 138 VAL B O 1
ATOM 3982 N N . GLY B 1 139 ? -2.664 -21.562 -1.308 1 96.56 139 GLY B N 1
ATOM 3983 C CA . GLY B 1 139 ? -2.67 -22.859 -0.667 1 96.56 139 GLY B CA 1
ATOM 3984 C C . GLY B 1 139 ? -2.525 -22.797 0.841 1 96.56 139 GLY B C 1
ATOM 3985 O O . GLY B 1 139 ? -2.719 -23.797 1.538 1 96.56 139 GLY B O 1
ATOM 3986 N N . TYR B 1 140 ? -2.199 -21.609 1.38 1 96.69 140 TYR B N 1
ATOM 3987 C CA . TYR B 1 140 ? -2.109 -21.484 2.83 1 96.69 140 TYR B CA 1
ATOM 3988 C C . TYR B 1 140 ? -3.482 -21.641 3.475 1 96.69 140 TYR B C 1
ATOM 3990 O O . TYR B 1 140 ? -4.461 -21.047 3.023 1 96.69 140 TYR B O 1
ATOM 3998 N N . PRO B 1 141 ? -3.588 -22.359 4.535 1 95.94 141 PRO B N 1
ATOM 3999 C CA . PRO B 1 141 ? -4.883 -22.75 5.094 1 95.94 141 PRO B CA 1
ATOM 4000 C C . PRO B 1 141 ? -5.75 -21.562 5.484 1 95.94 141 PRO B C 1
ATOM 4002 O O . PRO B 1 141 ? -6.969 -21.578 5.285 1 95.94 141 PRO B O 1
ATOM 4005 N N . VAL B 1 142 ? -5.199 -20.5 5.984 1 97.56 142 VAL B N 1
ATOM 4006 C CA . VAL B 1 142 ? -5.992 -19.375 6.469 1 97.56 142 VAL B CA 1
ATOM 4007 C C . VAL B 1 142 ? -6.594 -18.625 5.285 1 97.56 142 VAL B C 1
ATOM 4009 O O . VAL B 1 142 ? -7.559 -17.875 5.445 1 97.56 142 VAL B O 1
ATOM 4012 N N . ILE B 1 143 ? -6.031 -18.812 4.117 1 98.12 143 ILE B N 1
ATOM 4013 C CA . ILE B 1 143 ? -6.531 -18.109 2.939 1 98.12 143 ILE B CA 1
ATOM 4014 C C . ILE B 1 143 ? -7.883 -18.688 2.529 1 98.12 143 ILE B C 1
ATOM 4016 O O . ILE B 1 143 ? -8.781 -17.953 2.129 1 98.12 143 ILE B O 1
ATOM 4020 N N . SER B 1 144 ? -8.039 -20.016 2.588 1 96.81 144 SER B N 1
ATOM 4021 C CA . SER B 1 144 ? -9.336 -20.625 2.316 1 96.81 144 SER B CA 1
ATOM 4022 C C . SER B 1 144 ? -10.383 -20.156 3.326 1 96.81 144 SER B C 1
ATOM 4024 O O . SER B 1 144 ? -11.547 -19.969 2.977 1 96.81 144 SER B O 1
ATOM 4026 N N . LEU B 1 145 ? -9.969 -20.016 4.543 1 97.31 145 LEU B N 1
ATOM 4027 C CA . LEU B 1 145 ? -10.867 -19.5 5.566 1 97.31 145 LEU B CA 1
ATOM 4028 C C . LEU B 1 145 ? -11.273 -18.062 5.254 1 97.31 145 LEU B C 1
ATOM 4030 O O . LEU B 1 145 ? -12.445 -17.703 5.398 1 97.31 145 LEU B O 1
ATOM 4034 N N . ALA B 1 146 ? -10.32 -17.312 4.855 1 98.5 146 ALA B N 1
ATOM 4035 C CA . ALA B 1 146 ? -10.586 -15.93 4.465 1 98.5 146 ALA B CA 1
ATOM 4036 C C . ALA B 1 146 ? -11.617 -15.867 3.344 1 98.5 146 ALA B C 1
ATOM 4038 O O . ALA B 1 146 ? -12.578 -15.094 3.416 1 98.5 146 ALA B O 1
ATOM 4039 N N . ARG B 1 147 ? -11.438 -16.672 2.334 1 98.25 147 ARG B N 1
ATOM 4040 C CA . ARG B 1 147 ? -12.375 -16.703 1.214 1 98.25 147 ARG B CA 1
ATOM 4041 C C . ARG B 1 147 ? -13.781 -17.047 1.688 1 98.25 147 ARG B C 1
ATOM 4043 O O . ARG B 1 147 ? -14.75 -16.422 1.263 1 98.25 147 ARG B O 1
ATOM 4050 N N . ASN B 1 148 ? -13.875 -18.031 2.531 1 98 148 ASN B N 1
ATOM 4051 C CA . ASN B 1 148 ? -15.172 -18.469 3.051 1 98 148 ASN B CA 1
ATOM 4052 C C . ASN B 1 148 ? -15.867 -17.344 3.812 1 98 148 ASN B C 1
ATOM 4054 O O . ASN B 1 148 ? -17.078 -17.141 3.66 1 98 148 ASN B O 1
ATOM 4058 N N . LYS B 1 149 ? -15.117 -16.656 4.578 1 98.06 149 LYS B N 1
ATOM 4059 C CA . LYS B 1 149 ? -15.688 -15.555 5.355 1 98.06 149 LYS B CA 1
ATOM 4060 C C . LYS B 1 149 ? -16.172 -14.438 4.445 1 98.06 149 LYS B C 1
ATOM 4062 O O . LYS B 1 149 ? -17.219 -13.836 4.699 1 98.06 149 LYS B O 1
ATOM 4067 N N . ILE B 1 150 ? -15.453 -14.109 3.418 1 98.5 150 ILE B N 1
ATOM 4068 C CA . ILE B 1 150 ? -15.859 -13.109 2.445 1 98.5 150 ILE B CA 1
ATOM 4069 C C . ILE B 1 150 ? -17.125 -13.57 1.725 1 98.5 150 ILE B C 1
ATOM 4071 O O . ILE B 1 150 ? -18.078 -12.805 1.587 1 98.5 150 ILE B O 1
ATOM 4075 N N . GLU B 1 151 ? -17.156 -14.805 1.317 1 97.56 151 GLU B N 1
ATOM 4076 C CA . GLU B 1 151 ? -18.281 -15.375 0.583 1 97.56 151 GLU B CA 1
ATOM 4077 C C . GLU B 1 151 ? -19.547 -15.383 1.438 1 97.56 151 GLU B C 1
ATOM 4079 O O . GLU B 1 151 ? -20.656 -15.188 0.925 1 97.56 151 GLU B O 1
ATOM 4084 N N . LYS B 1 152 ? -19.359 -15.625 2.727 1 97.88 152 LYS B N 1
ATOM 4085 C CA . LYS B 1 152 ? -20.484 -15.68 3.65 1 97.88 152 LYS B CA 1
ATOM 4086 C C . LYS B 1 152 ? -20.969 -14.273 3.996 1 97.88 152 LYS B C 1
ATOM 4088 O O . LYS B 1 152 ? -21.969 -14.117 4.703 1 97.88 152 LYS B O 1
ATOM 4093 N N . GLY B 1 153 ? -20.25 -13.305 3.576 1 97.69 153 GLY B N 1
ATOM 4094 C CA . GLY B 1 153 ? -20.688 -11.93 3.773 1 97.69 153 GLY B CA 1
ATOM 4095 C C . GLY B 1 153 ? -20.281 -11.359 5.117 1 97.69 153 GLY B C 1
ATOM 4096 O O . GLY B 1 153 ? -20.844 -10.352 5.566 1 97.69 153 GLY B O 1
ATOM 4097 N N . GLU B 1 154 ? -19.297 -11.938 5.766 1 97.19 154 GLU B N 1
ATOM 4098 C CA . GLU B 1 154 ? -18.906 -11.508 7.105 1 97.19 154 GLU B CA 1
ATOM 4099 C C . GLU B 1 154 ? -18.266 -10.125 7.078 1 97.19 154 GLU B C 1
ATOM 4101 O O . GLU B 1 154 ? -18.297 -9.398 8.078 1 97.19 154 GLU B O 1
ATOM 4106 N N . LEU B 1 155 ? -17.75 -9.727 5.957 1 98 155 LEU B N 1
ATOM 4107 C CA . LEU B 1 155 ? -17.125 -8.414 5.836 1 98 155 LEU B CA 1
ATOM 4108 C C . LEU B 1 155 ? -18.109 -7.398 5.246 1 98 155 LEU B C 1
ATOM 4110 O O . LEU B 1 155 ? -17.734 -6.242 5.012 1 98 155 LEU B O 1
ATOM 4114 N N . GLY B 1 156 ? -19.359 -7.781 4.953 1 97.62 156 GLY B N 1
ATOM 4115 C CA . GLY B 1 156 ? -20.281 -6.906 4.238 1 97.62 156 GLY B CA 1
ATOM 4116 C C . GLY B 1 156 ? -19.922 -6.742 2.771 1 97.62 156 GLY B C 1
ATOM 4117 O O . GLY B 1 156 ? -19.375 -7.656 2.152 1 97.62 156 GLY B O 1
ATOM 4118 N N . GLU B 1 157 ? -20.359 -5.617 2.23 1 96.94 157 GLU B N 1
ATOM 4119 C CA . GLU B 1 157 ? -20 -5.297 0.849 1 96.94 157 GLU B CA 1
ATOM 4120 C C . GLU B 1 157 ? -18.516 -4.992 0.713 1 96.94 157 GLU B C 1
ATOM 4122 O O . GLU B 1 157 ? -18 -4.102 1.39 1 96.94 157 GLU B O 1
ATOM 4127 N N . ILE B 1 158 ? -17.859 -5.742 -0.136 1 98.44 158 ILE B N 1
ATOM 4128 C CA . ILE B 1 158 ? -16.438 -5.465 -0.375 1 98.44 158 ILE B CA 1
ATOM 4129 C C . ILE B 1 158 ? -16.297 -4.172 -1.178 1 98.44 158 ILE B C 1
ATOM 4131 O O . ILE B 1 158 ? -16.859 -4.051 -2.271 1 98.44 158 ILE B O 1
ATOM 4135 N N . ARG B 1 159 ? -15.547 -3.217 -0.636 1 98.44 159 ARG B N 1
ATOM 4136 C CA . ARG B 1 159 ? -15.445 -1.897 -1.25 1 98.44 159 ARG B CA 1
ATOM 4137 C C . ARG B 1 159 ? -14.086 -1.701 -1.903 1 98.44 159 ARG B C 1
ATOM 4139 O O . ARG B 1 159 ? -13.992 -1.146 -3 1 98.44 159 ARG B O 1
ATOM 4146 N N . PHE B 1 160 ? -13.062 -2.176 -1.248 1 98.88 160 PHE B N 1
ATOM 4147 C CA . PHE B 1 160 ? -11.719 -1.878 -1.728 1 98.88 160 PHE B CA 1
ATOM 4148 C C . PHE B 1 160 ? -10.766 -3.016 -1.391 1 98.88 160 PHE B C 1
ATOM 4150 O O . PHE B 1 160 ? -10.844 -3.6 -0.309 1 98.88 160 PHE B O 1
ATOM 4157 N N . ILE B 1 161 ? -9.906 -3.355 -2.322 1 98.94 161 ILE B N 1
ATOM 4158 C CA . ILE B 1 161 ? -8.875 -4.375 -2.145 1 98.94 161 ILE B CA 1
ATOM 4159 C C . ILE B 1 161 ? -7.496 -3.74 -2.289 1 98.94 161 ILE B C 1
ATOM 4161 O O . ILE B 1 161 ? -7.172 -3.174 -3.336 1 98.94 161 ILE B O 1
ATOM 4165 N N . ASN B 1 162 ? -6.652 -3.766 -1.231 1 98.88 162 ASN B N 1
ATOM 4166 C CA . ASN B 1 162 ? -5.309 -3.205 -1.178 1 98.88 162 ASN B CA 1
ATOM 4167 C C . ASN B 1 162 ? -4.25 -4.297 -1.022 1 98.88 162 ASN B C 1
ATOM 4169 O O . ASN B 1 162 ? -4.18 -4.953 0.019 1 98.88 162 ASN B O 1
ATOM 4173 N N . VAL B 1 163 ? -3.445 -4.496 -2.072 1 98.88 163 VAL B N 1
ATOM 4174 C CA . VAL B 1 163 ? -2.467 -5.578 -2.051 1 98.88 163 VAL B CA 1
ATOM 4175 C C . VAL B 1 163 ? -1.077 -5.023 -2.357 1 98.88 163 VAL B C 1
ATOM 4177 O O . VAL B 1 163 ? -0.922 -4.164 -3.229 1 98.88 163 VAL B O 1
ATOM 4180 N N . GLN B 1 164 ? -0.102 -5.508 -1.621 1 98.75 164 GLN B N 1
ATOM 4181 C CA . GLN B 1 164 ? 1.295 -5.18 -1.888 1 98.75 164 GLN B CA 1
ATOM 4182 C C . GLN B 1 164 ? 2.164 -6.434 -1.883 1 98.75 164 GLN B C 1
ATOM 4184 O O . GLN B 1 164 ? 1.957 -7.336 -1.068 1 98.75 164 GLN B O 1
ATOM 4189 N N . TYR B 1 165 ? 3.004 -6.547 -2.775 1 98.81 165 TYR B N 1
ATOM 4190 C CA . TYR B 1 165 ? 4.051 -7.562 -2.803 1 98.81 165 TYR B CA 1
ATOM 4191 C C . TYR B 1 165 ? 5.422 -6.926 -3.023 1 98.81 165 TYR B C 1
ATOM 4193 O O . TYR B 1 165 ? 5.758 -6.539 -4.145 1 98.81 165 TYR B O 1
ATOM 4201 N N . ILE B 1 166 ? 6.25 -6.895 -1.948 1 98.75 166 ILE B N 1
ATOM 4202 C CA . ILE B 1 166 ? 7.469 -6.094 -1.937 1 98.75 166 ILE B CA 1
ATOM 4203 C C . ILE B 1 166 ? 8.68 -7 -1.73 1 98.75 166 ILE B C 1
ATOM 4205 O O . ILE B 1 166 ? 8.758 -7.723 -0.736 1 98.75 166 ILE B O 1
ATOM 4209 N N . GLN B 1 167 ? 9.586 -6.965 -2.674 1 97.88 167 GLN B N 1
ATOM 4210 C CA . GLN B 1 167 ? 10.891 -7.617 -2.617 1 97.88 167 GLN B CA 1
ATOM 4211 C C . GLN B 1 167 ? 12.016 -6.617 -2.873 1 97.88 167 GLN B C 1
ATOM 4213 O O . GLN B 1 167 ? 11.766 -5.449 -3.17 1 97.88 167 GLN B O 1
ATOM 4218 N N . GLY B 1 168 ? 13.297 -7.148 -2.713 1 96.62 168 GLY B N 1
ATOM 4219 C CA . GLY B 1 168 ? 14.391 -6.199 -2.885 1 96.62 168 GLY B CA 1
ATOM 4220 C C . GLY B 1 168 ? 15.562 -6.77 -3.65 1 96.62 168 GLY B C 1
ATOM 4221 O O . GLY B 1 168 ? 16.578 -6.09 -3.855 1 96.62 168 GLY B O 1
ATOM 4222 N N . TRP B 1 169 ? 15.445 -7.965 -4.16 1 91.81 169 TRP B N 1
ATOM 4223 C CA . TRP B 1 169 ? 16.609 -8.68 -4.66 1 91.81 169 TRP B CA 1
ATOM 4224 C C . TRP B 1 169 ? 17.078 -8.109 -5.996 1 91.81 169 TRP B C 1
ATOM 4226 O O . TRP B 1 169 ? 18.203 -8.352 -6.426 1 91.81 169 TRP B O 1
ATOM 4236 N N . LEU B 1 170 ? 16.234 -7.281 -6.598 1 92.5 170 LEU B N 1
ATOM 4237 C CA . LEU B 1 170 ? 16.609 -6.676 -7.871 1 92.5 170 LEU B CA 1
ATOM 4238 C C . LEU B 1 170 ? 16.953 -5.203 -7.691 1 92.5 170 LEU B C 1
ATOM 4240 O O . LEU B 1 170 ? 16.953 -4.438 -8.656 1 92.5 170 LEU B O 1
ATOM 4244 N N . ALA B 1 171 ? 17.203 -4.805 -6.5 1 93 171 ALA B N 1
ATOM 4245 C CA . ALA B 1 171 ? 17.531 -3.404 -6.246 1 93 171 ALA B CA 1
ATOM 4246 C C . ALA B 1 171 ? 18.859 -3.033 -6.895 1 93 171 ALA B C 1
ATOM 4248 O O . ALA B 1 171 ? 19.062 -1.895 -7.328 1 93 171 ALA B O 1
ATOM 4249 N N . LYS B 1 172 ? 19.719 -3.986 -6.934 1 89.94 172 LYS B N 1
ATOM 4250 C CA . LYS B 1 172 ? 21.016 -3.783 -7.562 1 89.94 172 LYS B CA 1
ATOM 4251 C C . LYS B 1 172 ? 21.125 -4.574 -8.859 1 89.94 172 LYS B C 1
ATOM 4253 O O . LYS B 1 172 ? 20.344 -5.488 -9.109 1 89.94 172 LYS B O 1
ATOM 4258 N N . LYS B 1 173 ? 22.109 -4.129 -9.625 1 88.75 173 LYS B N 1
ATOM 4259 C CA . LYS B 1 173 ? 22.359 -4.832 -10.883 1 88.75 173 LYS B CA 1
ATOM 4260 C C . LYS B 1 173 ? 23.062 -6.16 -10.641 1 88.75 173 LYS B C 1
ATOM 4262 O O . LYS B 1 173 ? 24.297 -6.195 -10.492 1 88.75 173 LYS B O 1
ATOM 4267 N N . ILE B 1 174 ? 22.25 -7.199 -10.672 1 87.75 174 ILE B N 1
ATOM 4268 C CA . ILE B 1 174 ? 22.875 -8.484 -10.352 1 87.75 174 ILE B CA 1
ATOM 4269 C C . ILE B 1 174 ? 22.719 -9.43 -11.539 1 87.75 174 ILE B C 1
ATOM 4271 O O . ILE B 1 174 ? 23.125 -10.594 -11.461 1 87.75 174 ILE B O 1
ATOM 4275 N N . GLU B 1 175 ? 22.141 -8.992 -12.617 1 84.81 175 GLU B N 1
ATOM 4276 C CA . GLU B 1 175 ? 21.766 -9.852 -13.734 1 84.81 175 GLU B CA 1
ATOM 4277 C C . GLU B 1 175 ? 23 -10.375 -14.469 1 84.81 175 GLU B C 1
ATOM 4279 O O . GLU B 1 175 ? 22.906 -11.359 -15.203 1 84.81 175 GLU B O 1
ATOM 4284 N N . ASP B 1 176 ? 24.156 -9.781 -14.211 1 82.62 176 ASP B N 1
ATOM 4285 C CA . ASP B 1 176 ? 25.375 -10.281 -14.844 1 82.62 176 ASP B CA 1
ATOM 4286 C C . ASP B 1 176 ? 25.906 -11.508 -14.117 1 82.62 176 ASP B C 1
ATOM 4288 O O . ASP B 1 176 ? 26.609 -12.328 -14.711 1 82.62 176 ASP B O 1
ATOM 4292 N N . GLU B 1 177 ? 25.469 -11.656 -12.859 1 84.5 177 GLU B N 1
ATOM 4293 C CA . GLU B 1 177 ? 26.062 -12.711 -12.047 1 84.5 177 GLU B CA 1
ATO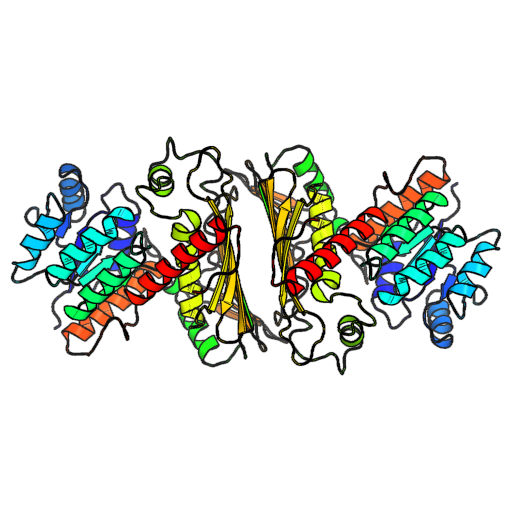M 4294 C C . GLU B 1 177 ? 25 -13.68 -11.523 1 84.5 177 GLU B C 1
ATOM 4296 O O . GLU B 1 177 ? 25.328 -14.758 -11.031 1 84.5 177 GLU B O 1
ATOM 4301 N N . ASN B 1 178 ? 23.859 -13.305 -11.656 1 86.94 178 ASN B N 1
ATOM 4302 C CA . ASN B 1 178 ? 22.75 -14.086 -11.102 1 86.94 178 ASN B CA 1
ATOM 4303 C C . ASN B 1 178 ? 21.859 -14.648 -12.195 1 86.94 178 ASN B C 1
ATOM 4305 O O . ASN B 1 178 ? 21.125 -13.898 -12.852 1 86.94 178 ASN B O 1
ATOM 4309 N N . LYS B 1 179 ? 21.828 -15.992 -12.312 1 80.5 179 LYS B N 1
ATOM 4310 C CA . LYS B 1 179 ? 21.094 -16.656 -13.383 1 80.5 179 LYS B CA 1
ATOM 4311 C C . LYS B 1 179 ? 19.594 -16.391 -13.281 1 80.5 179 LYS B C 1
ATOM 4313 O O . LYS B 1 179 ? 18.906 -16.266 -14.297 1 80.5 179 LYS B O 1
ATOM 4318 N N . GLN B 1 180 ? 19.141 -16.328 -12.062 1 82.19 180 GLN B N 1
ATOM 4319 C CA . GLN B 1 180 ? 17.719 -16.047 -11.867 1 82.19 180 GLN B CA 1
ATOM 4320 C C . GLN B 1 180 ? 17.359 -14.648 -12.383 1 82.19 180 GLN B C 1
ATOM 4322 O O . GLN B 1 180 ? 16.328 -14.477 -13.047 1 82.19 180 GLN B O 1
ATOM 4327 N N . ALA B 1 181 ? 18.172 -13.758 -12.094 1 83.81 181 ALA B N 1
ATOM 4328 C CA . ALA B 1 181 ? 17.938 -12.398 -12.586 1 83.81 181 ALA B CA 1
ATOM 4329 C C . ALA B 1 181 ? 18.109 -12.336 -14.102 1 83.81 181 ALA B C 1
ATOM 4331 O O . ALA B 1 181 ? 17.344 -11.648 -14.789 1 83.81 181 ALA B O 1
ATOM 4332 N N . GLN B 1 182 ? 19.016 -13.031 -14.609 1 84.94 182 GLN B N 1
ATOM 4333 C CA . GLN B 1 182 ? 19.359 -13 -16.031 1 84.94 182 GLN B CA 1
ATOM 4334 C C . GLN B 1 182 ? 18.141 -13.375 -16.891 1 84.94 182 GLN B C 1
ATOM 4336 O O . GLN B 1 182 ? 17.766 -12.633 -17.797 1 84.94 182 GLN B O 1
ATOM 4341 N N . TRP B 1 183 ? 17.562 -14.469 -16.594 1 84.44 183 TRP B N 1
ATOM 4342 C CA . TRP B 1 183 ? 16.484 -14.883 -17.484 1 84.44 183 TRP B CA 1
ATOM 4343 C C . TRP B 1 183 ? 15.219 -14.078 -17.203 1 84.44 183 TRP B C 1
ATOM 4345 O O . TRP B 1 183 ? 14.43 -13.82 -18.109 1 84.44 183 TRP B O 1
ATOM 4355 N N . ARG B 1 184 ? 14.93 -13.656 -16.016 1 86.25 184 ARG B N 1
ATOM 4356 C CA . ARG B 1 184 ? 13.727 -12.906 -15.672 1 86.25 184 ARG B CA 1
ATOM 4357 C C . ARG B 1 184 ? 13.75 -11.523 -16.312 1 86.25 184 ARG B C 1
ATOM 4359 O O . ARG B 1 184 ? 12.695 -10.992 -16.672 1 86.25 184 ARG B O 1
ATOM 4366 N N . LEU B 1 185 ? 14.953 -11.008 -16.469 1 89.31 185 LEU B N 1
ATOM 4367 C CA . LEU B 1 185 ? 15.07 -9.656 -17 1 89.31 185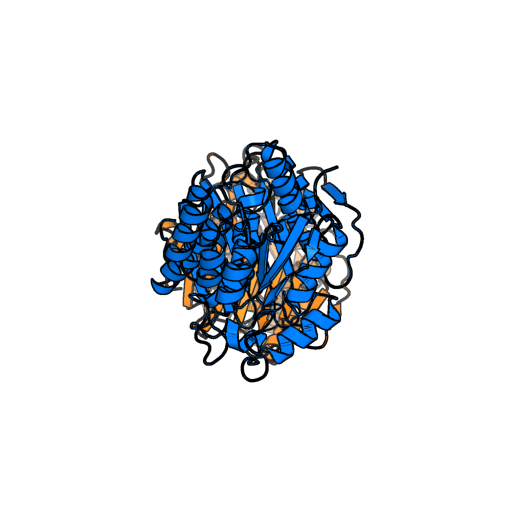 LEU B CA 1
ATOM 4368 C C . LEU B 1 185 ? 15.312 -9.68 -18.5 1 89.31 185 LEU B C 1
ATOM 4370 O O . LEU B 1 185 ? 15.461 -8.625 -19.125 1 89.31 185 LEU B O 1
ATOM 4374 N N . ASP B 1 186 ? 15.336 -10.836 -19.062 1 89.38 186 ASP B N 1
ATOM 4375 C CA . ASP B 1 186 ? 15.422 -11.023 -20.516 1 89.38 186 ASP B CA 1
ATOM 4376 C C . ASP B 1 186 ? 14.039 -11.25 -21.125 1 89.38 186 ASP B C 1
ATOM 4378 O O . ASP B 1 186 ? 13.445 -12.32 -20.938 1 89.38 186 ASP B O 1
ATOM 4382 N N . PRO B 1 187 ? 13.555 -10.344 -21.891 1 90.88 187 PRO B N 1
ATOM 4383 C CA . PRO B 1 187 ? 12.211 -10.5 -22.469 1 90.88 187 PRO B CA 1
ATOM 4384 C C . PRO B 1 187 ? 12.078 -11.75 -23.328 1 90.88 187 PRO B C 1
ATOM 4386 O O . PRO B 1 187 ? 10.977 -12.289 -23.469 1 90.88 187 PRO B O 1
ATOM 4389 N N . ASN B 1 188 ? 13.133 -12.258 -23.781 1 89.06 188 ASN B N 1
ATOM 4390 C CA . ASN B 1 188 ? 13.102 -13.469 -24.594 1 89.06 188 ASN B CA 1
ATOM 4391 C C . ASN B 1 188 ? 12.922 -14.719 -23.75 1 89.06 188 ASN B C 1
ATOM 4393 O O . ASN B 1 188 ? 12.609 -15.789 -24.266 1 89.06 188 ASN B O 1
ATOM 4397 N N . GLN B 1 189 ? 13.047 -14.539 -22.484 1 87.44 189 GLN B N 1
ATOM 4398 C CA . GLN B 1 189 ? 12.922 -15.688 -21.594 1 87.44 189 GLN B CA 1
ATOM 4399 C C . GLN B 1 189 ? 11.711 -15.539 -20.672 1 87.44 189 GLN B C 1
ATOM 4401 O O . GLN B 1 189 ? 11.078 -16.531 -20.312 1 87.44 189 GLN B O 1
ATOM 4406 N N . SER B 1 190 ? 11.461 -14.32 -20.281 1 89.31 190 SER B N 1
ATOM 4407 C CA . SER B 1 190 ? 10.438 -14.109 -19.266 1 89.31 190 SER B CA 1
ATOM 4408 C C . SER B 1 190 ? 9.125 -13.633 -19.875 1 89.31 190 SER B C 1
ATOM 4410 O O . SER B 1 190 ? 8.062 -13.773 -19.281 1 89.31 190 SER B O 1
ATOM 4412 N N . GLY B 1 191 ? 9.211 -13.062 -21.078 1 92.5 191 GLY B N 1
ATOM 4413 C CA . GLY B 1 191 ? 8 -12.562 -21.719 1 92.5 191 GLY B CA 1
ATOM 4414 C C . GLY B 1 191 ? 7.824 -11.062 -21.578 1 92.5 191 GLY B C 1
ATOM 4415 O O . GLY B 1 191 ? 8.797 -10.305 -21.672 1 92.5 191 GLY B O 1
ATOM 4416 N N . LEU B 1 192 ? 6.613 -10.648 -21.438 1 92.12 192 LEU B N 1
ATOM 4417 C CA . LEU B 1 192 ? 6.191 -9.266 -21.609 1 92.12 192 LEU B CA 1
ATOM 4418 C C . LEU B 1 192 ? 6.609 -8.406 -20.422 1 92.12 192 LEU B C 1
ATOM 4420 O O . LEU B 1 192 ? 6.727 -7.188 -20.547 1 92.12 192 LEU B O 1
ATOM 4424 N N . ALA B 1 193 ? 6.781 -9.039 -19.297 1 96.56 193 ALA B N 1
ATOM 4425 C CA . ALA B 1 193 ? 6.988 -8.289 -18.062 1 96.56 193 ALA B CA 1
ATOM 4426 C C . ALA B 1 193 ? 7.816 -9.094 -17.062 1 96.56 193 ALA B C 1
ATOM 4428 O O . ALA B 1 193 ? 7.891 -10.328 -17.156 1 96.56 193 ALA B O 1
ATOM 4429 N N . ASN B 1 194 ? 8.477 -8.422 -16.172 1 96.94 194 ASN B N 1
ATOM 4430 C CA . ASN B 1 194 ? 9.195 -9.086 -15.086 1 96.94 194 ASN B CA 1
ATOM 4431 C C . ASN B 1 194 ? 8.391 -9.078 -13.789 1 96.94 194 ASN B C 1
ATOM 4433 O O . ASN B 1 194 ? 7.66 -10.023 -13.492 1 96.94 194 ASN B O 1
ATOM 4437 N N . THR B 1 195 ? 8.359 -7.949 -13.102 1 97.88 195 THR B N 1
ATOM 4438 C CA . THR B 1 195 ? 7.73 -7.859 -11.789 1 97.88 195 THR B CA 1
ATOM 4439 C C . THR B 1 195 ? 6.238 -8.172 -11.883 1 97.88 195 THR B C 1
ATOM 4441 O O . THR B 1 195 ? 5.703 -8.922 -11.07 1 97.88 195 THR B O 1
ATOM 4444 N N . THR B 1 196 ? 5.531 -7.66 -12.836 1 98.44 196 THR B N 1
ATOM 4445 C CA . THR B 1 196 ? 4.098 -7.855 -13.031 1 98.44 196 THR B CA 1
ATOM 4446 C C . THR B 1 196 ? 3.787 -9.32 -13.312 1 98.44 196 THR B C 1
ATOM 4448 O O . THR B 1 196 ? 2.744 -9.836 -12.898 1 98.44 196 THR B O 1
ATOM 4451 N N . ALA B 1 197 ? 4.684 -9.93 -14 1 97.81 197 ALA B N 1
ATOM 4452 C CA . ALA B 1 197 ? 4.5 -11.352 -14.297 1 97.81 197 ALA B CA 1
ATOM 4453 C C . ALA B 1 197 ? 4.969 -12.219 -13.133 1 97.81 197 ALA B C 1
ATOM 4455 O O . ALA B 1 197 ? 4.23 -13.086 -12.656 1 97.81 197 ALA B O 1
ATOM 4456 N N . ASP B 1 198 ? 6.125 -11.953 -12.609 1 96.88 198 ASP B N 1
ATOM 4457 C CA . ASP B 1 198 ? 6.793 -12.789 -11.617 1 96.88 198 ASP B CA 1
ATOM 4458 C C . ASP B 1 198 ? 6.035 -12.789 -10.297 1 96.88 198 ASP B C 1
ATOM 4460 O O . ASP B 1 198 ? 5.699 -13.852 -9.766 1 96.88 198 ASP B O 1
ATOM 4464 N N . ILE B 1 199 ? 5.762 -11.609 -9.805 1 97.69 199 ILE B N 1
ATOM 4465 C CA . ILE B 1 199 ? 5.094 -11.602 -8.508 1 97.69 199 ILE B CA 1
ATOM 4466 C C . ILE B 1 199 ? 3.691 -11.016 -8.656 1 97.69 199 ILE B C 1
ATOM 4468 O O . ILE B 1 199 ? 2.795 -11.32 -7.863 1 97.69 199 ILE B O 1
ATOM 4472 N N . GLY B 1 200 ? 3.459 -10.242 -9.688 1 98.38 200 GLY B N 1
ATOM 4473 C CA . GLY B 1 200 ? 2.127 -9.703 -9.93 1 98.38 200 GLY B CA 1
ATOM 4474 C C . GLY B 1 200 ? 1.101 -10.781 -10.234 1 98.38 200 GLY B C 1
ATOM 4475 O O . GLY B 1 200 ? -0.076 -10.641 -9.898 1 98.38 200 GLY B O 1
ATOM 4476 N N . SER B 1 201 ? 1.5 -11.828 -10.891 1 98 201 SER B N 1
ATOM 4477 C CA . SER B 1 201 ? 0.596 -12.938 -11.172 1 98 201 SER B CA 1
ATOM 4478 C C . SER B 1 201 ? 0.05 -13.539 -9.883 1 98 201 SER B C 1
ATOM 4480 O O . SER B 1 201 ? -1.119 -13.93 -9.82 1 98 201 SER B O 1
ATOM 4482 N N . HIS B 1 202 ? 0.866 -13.656 -8.82 1 98.44 202 HIS B N 1
ATOM 4483 C CA . HIS B 1 202 ? 0.407 -14.109 -7.516 1 98.44 202 HIS B CA 1
ATOM 4484 C C . HIS B 1 202 ? -0.61 -13.148 -6.922 1 98.44 202 HIS B C 1
ATOM 4486 O O . HIS B 1 202 ? -1.589 -13.57 -6.301 1 98.44 202 HIS B O 1
ATOM 4492 N N . VAL B 1 203 ? -0.354 -11.883 -7.098 1 98.81 203 VAL B N 1
ATOM 4493 C CA . VAL B 1 203 ? -1.215 -10.844 -6.547 1 98.81 203 VAL B CA 1
ATOM 4494 C C . VAL B 1 203 ? -2.598 -10.922 -7.188 1 98.81 203 VAL B C 1
ATOM 4496 O O . VAL B 1 203 ? -3.611 -10.984 -6.488 1 98.81 203 VAL B O 1
ATOM 4499 N N . GLU B 1 204 ? -2.588 -10.93 -8.508 1 98.75 204 GLU B N 1
ATOM 4500 C CA . GLU B 1 204 ? -3.855 -11.047 -9.227 1 98.75 204 GLU B CA 1
ATOM 4501 C C . GLU B 1 204 ? -4.602 -12.312 -8.836 1 98.75 204 GLU B C 1
ATOM 4503 O O . GLU B 1 204 ? -5.812 -12.289 -8.602 1 98.75 204 GLU B O 1
ATOM 4508 N N . ASN B 1 205 ? -3.908 -13.422 -8.742 1 98.81 205 ASN B N 1
ATOM 4509 C CA . ASN B 1 205 ? -4.523 -14.695 -8.383 1 98.81 205 ASN B CA 1
ATOM 4510 C C . ASN B 1 205 ? -5.137 -14.648 -6.984 1 98.81 205 ASN B C 1
ATOM 4512 O O . ASN B 1 205 ? -6.246 -15.141 -6.773 1 98.81 205 ASN B O 1
ATOM 4516 N N . MET B 1 206 ? -4.41 -14.094 -6.047 1 98.81 206 MET B N 1
ATOM 4517 C CA . MET B 1 206 ? -4.898 -13.977 -4.676 1 98.81 206 MET B CA 1
ATOM 4518 C C . MET B 1 206 ? -6.191 -13.172 -4.625 1 98.81 206 MET B C 1
ATOM 4520 O O . MET B 1 206 ? -7.152 -13.57 -3.975 1 98.81 206 MET B O 1
ATOM 4524 N N . VAL B 1 207 ? -6.211 -12.062 -5.332 1 98.81 207 VAL B N 1
ATOM 4525 C CA . VAL B 1 207 ? -7.391 -11.203 -5.348 1 98.81 207 VAL B CA 1
ATOM 4526 C C . VAL B 1 207 ? -8.578 -11.977 -5.918 1 98.81 207 VAL B C 1
ATOM 4528 O O . VAL B 1 207 ? -9.664 -11.977 -5.328 1 98.81 207 VAL B O 1
ATOM 4531 N N . SER B 1 208 ? -8.359 -12.617 -7.043 1 98.56 208 SER B N 1
ATOM 4532 C CA . SER B 1 208 ? -9.422 -13.375 -7.688 1 98.56 208 SER B CA 1
ATOM 4533 C C . SER B 1 208 ? -9.906 -14.516 -6.793 1 98.56 208 SER B C 1
ATOM 4535 O O . SER B 1 208 ? -11.109 -14.75 -6.672 1 98.56 208 SER B O 1
ATOM 4537 N N . TYR B 1 209 ? -8.945 -15.188 -6.172 1 98.5 209 TYR B N 1
ATOM 4538 C CA . TYR B 1 209 ? -9.289 -16.328 -5.324 1 98.5 209 TYR B CA 1
ATOM 4539 C C . TYR B 1 209 ? -10.133 -15.883 -4.133 1 98.5 209 TYR B C 1
ATOM 4541 O O . TYR B 1 209 ? -11.148 -16.5 -3.822 1 98.5 209 TYR B O 1
ATOM 4549 N N . LEU B 1 210 ? -9.766 -14.812 -3.488 1 98.56 210 LEU B N 1
ATOM 4550 C CA . LEU B 1 210 ? -10.398 -14.359 -2.256 1 98.56 210 LEU B CA 1
ATOM 4551 C C . LEU B 1 210 ? -11.773 -13.766 -2.539 1 98.56 210 LEU B C 1
ATOM 4553 O O . LEU B 1 210 ? -12.719 -13.984 -1.779 1 98.56 210 LEU B O 1
ATOM 4557 N N . THR B 1 211 ? -11.898 -13.016 -3.637 1 97.81 211 THR B N 1
ATOM 4558 C CA . THR B 1 211 ? -13.062 -12.156 -3.746 1 97.81 211 THR B CA 1
ATOM 4559 C C . THR B 1 211 ? -13.977 -12.625 -4.871 1 97.81 211 THR B C 1
ATOM 4561 O O . THR B 1 211 ? -15.148 -12.234 -4.93 1 97.81 211 THR B O 1
ATOM 4564 N N . ARG B 1 212 ? -13.414 -13.359 -5.855 1 95.94 212 ARG B N 1
ATOM 4565 C CA . ARG B 1 212 ? -14.109 -13.844 -7.043 1 95.94 212 ARG B CA 1
ATOM 4566 C C . ARG B 1 212 ? -14.648 -12.688 -7.871 1 95.94 212 ARG B C 1
ATOM 4568 O O . ARG B 1 212 ? -15.602 -12.859 -8.641 1 95.94 212 ARG B O 1
ATOM 4575 N N . LYS B 1 213 ? -14.102 -11.547 -7.699 1 97.06 213 LYS B N 1
ATOM 4576 C CA . LYS B 1 213 ? -14.555 -10.383 -8.445 1 97.06 213 LYS B CA 1
ATOM 4577 C C . LYS B 1 213 ? -13.914 -10.328 -9.828 1 97.06 213 LYS B C 1
ATOM 4579 O O . LYS B 1 213 ? -12.773 -10.766 -10.008 1 97.06 213 LYS B O 1
ATOM 4584 N N . GLU B 1 214 ? -14.641 -9.742 -10.75 1 98.06 214 GLU B N 1
ATOM 4585 C CA . GLU B 1 214 ? -14.148 -9.594 -12.117 1 98.06 214 GLU B CA 1
ATOM 4586 C C . GLU B 1 214 ? -13.633 -8.18 -12.375 1 98.06 214 GLU B C 1
ATOM 4588 O O . GLU B 1 214 ? -14.32 -7.199 -12.086 1 98.06 214 GLU B O 1
ATOM 4593 N N . ILE B 1 215 ? -12.492 -8.117 -12.938 1 98.69 215 ILE B N 1
ATOM 4594 C CA . ILE B 1 215 ? -11.914 -6.82 -13.289 1 98.69 215 ILE B CA 1
ATOM 4595 C C . ILE B 1 215 ? -12.648 -6.238 -14.492 1 98.69 215 ILE B C 1
ATOM 4597 O O . ILE B 1 215 ? -12.883 -6.938 -15.484 1 98.69 215 ILE B O 1
ATOM 4601 N N . ASP B 1 216 ? -13.086 -4.992 -14.391 1 98.75 216 ASP B N 1
ATOM 4602 C CA . ASP B 1 216 ? -13.68 -4.266 -15.508 1 98.75 216 ASP B CA 1
ATOM 4603 C C . ASP B 1 216 ? -12.602 -3.576 -16.344 1 98.75 216 ASP B C 1
ATOM 4605 O O . ASP B 1 216 ? -12.531 -3.777 -17.562 1 98.75 216 ASP B O 1
ATOM 4609 N N . ASN B 1 217 ? -11.773 -2.816 -15.742 1 98.75 217 ASN B N 1
ATOM 4610 C CA . ASN B 1 217 ? -10.633 -2.141 -16.359 1 98.75 217 ASN B CA 1
ATOM 4611 C C . ASN B 1 217 ? -9.539 -1.85 -15.336 1 98.75 217 ASN B C 1
ATOM 4613 O O . ASN B 1 217 ? -9.742 -2.01 -14.133 1 98.75 217 ASN B O 1
ATOM 4617 N N . LEU B 1 218 ? -8.352 -1.566 -15.828 1 98.81 218 LEU B N 1
ATOM 4618 C CA . LEU B 1 218 ? -7.23 -1.273 -14.945 1 98.81 218 LEU B CA 1
ATOM 4619 C C . LEU B 1 218 ? -6.34 -0.186 -15.539 1 98.81 218 LEU B C 1
ATOM 4621 O O . LEU B 1 218 ? -6.391 0.075 -16.75 1 98.81 218 LEU B O 1
ATOM 4625 N N . CYS B 1 219 ? -5.648 0.557 -14.719 1 98.88 219 CYS B N 1
ATOM 4626 C CA . CYS B 1 219 ? -4.645 1.569 -15.023 1 98.88 219 CYS B CA 1
ATOM 4627 C C . CYS B 1 219 ? -3.32 1.249 -14.336 1 98.88 219 CYS B C 1
ATOM 4629 O O . CYS B 1 219 ? -3.232 1.26 -13.109 1 98.88 219 CYS B O 1
ATOM 4631 N N . ALA B 1 220 ? -2.295 0.968 -15.18 1 98.81 220 ALA B N 1
ATOM 4632 C CA . ALA B 1 220 ? -1.05 0.45 -14.617 1 98.81 220 ALA B CA 1
ATOM 4633 C C . ALA B 1 220 ? 0.133 1.34 -14.992 1 98.81 220 ALA B C 1
ATOM 4635 O O . ALA B 1 220 ? 0.197 1.86 -16.109 1 98.81 220 ALA B O 1
ATOM 4636 N N . ARG B 1 221 ? 1.006 1.532 -14.055 1 98.75 221 ARG B N 1
ATOM 4637 C CA . ARG B 1 221 ? 2.311 2.139 -14.305 1 98.75 221 ARG B CA 1
ATOM 4638 C C . ARG B 1 221 ? 3.436 1.155 -13.992 1 98.75 221 ARG B C 1
ATOM 4640 O O . ARG B 1 221 ? 3.6 0.727 -12.852 1 98.75 221 ARG B O 1
ATOM 4647 N N . LEU B 1 222 ? 4.148 0.745 -15.016 1 98.44 222 LEU B N 1
ATOM 4648 C CA . LEU B 1 222 ? 5.301 -0.136 -14.891 1 98.44 222 LEU B CA 1
ATOM 4649 C C . LEU B 1 222 ? 6.602 0.655 -14.984 1 98.44 222 LEU B C 1
ATOM 4651 O O . LEU B 1 222 ? 6.871 1.29 -16 1 98.44 222 LEU B O 1
ATOM 4655 N N . ASP B 1 223 ? 7.406 0.614 -13.898 1 98.06 223 ASP B N 1
ATOM 4656 C CA . ASP B 1 223 ? 8.625 1.414 -13.828 1 98.06 223 ASP B CA 1
ATOM 4657 C C . ASP B 1 223 ? 9.867 0.531 -13.906 1 98.06 223 ASP B C 1
ATOM 4659 O O . ASP B 1 223 ? 9.852 -0.617 -13.461 1 98.06 223 ASP B O 1
ATOM 4663 N N . THR B 1 224 ? 10.883 1.088 -14.5 1 96.62 224 THR B N 1
ATOM 4664 C CA . THR B 1 224 ? 12.203 0.471 -14.539 1 96.62 224 THR B CA 1
ATOM 4665 C C . THR B 1 224 ? 13.242 1.367 -13.867 1 96.62 224 THR B C 1
ATOM 4667 O O . THR B 1 224 ? 13.602 2.418 -14.398 1 96.62 224 THR B O 1
ATOM 4670 N N . PHE B 1 225 ? 13.711 0.965 -12.734 1 95 225 PHE B N 1
ATOM 4671 C CA . PHE B 1 225 ? 14.68 1.777 -12.008 1 95 225 PHE B CA 1
ATOM 4672 C C . PHE B 1 225 ? 16.094 1.255 -12.219 1 95 225 PHE B C 1
ATOM 4674 O O . PHE B 1 225 ? 17.062 2.02 -12.164 1 95 225 PHE B O 1
ATOM 4681 N N . GLY B 1 226 ? 16.25 -0.043 -12.422 1 88.44 226 GLY B N 1
ATOM 4682 C CA . GLY B 1 226 ? 17.562 -0.586 -12.719 1 88.44 226 GLY B CA 1
ATOM 4683 C C . GLY B 1 226 ? 18.141 -0.086 -14.031 1 88.44 226 GLY B C 1
ATOM 4684 O O . GLY B 1 226 ? 17.422 -0.007 -15.031 1 88.44 226 GLY B O 1
ATOM 4685 N N . GLU B 1 227 ? 19.312 0.196 -14 1 82.12 227 GLU B N 1
ATOM 4686 C CA . GLU B 1 227 ? 19.953 0.736 -15.203 1 82.12 227 GLU B CA 1
ATOM 4687 C C . GLU B 1 227 ? 20.016 -0.305 -16.312 1 82.12 227 GLU B C 1
ATOM 4689 O O . GLU B 1 227 ? 20.328 -1.469 -16.062 1 82.12 227 GLU B O 1
ATOM 4694 N N . SER B 1 228 ? 19.641 0.006 -17.438 1 81.12 228 SER B N 1
ATOM 4695 C CA . SER B 1 228 ? 19.781 -0.774 -18.656 1 81.12 228 SER B CA 1
ATOM 4696 C C . SER B 1 228 ? 18.828 -1.967 -18.672 1 81.12 228 SER B C 1
ATOM 4698 O O . SER B 1 228 ? 19 -2.906 -19.453 1 81.12 228 SER B O 1
ATOM 4700 N N . ARG B 1 229 ? 17.906 -2.006 -17.703 1 90.62 229 ARG B N 1
ATOM 4701 C CA . ARG B 1 229 ? 16.938 -3.09 -17.688 1 90.62 229 ARG B CA 1
ATOM 4702 C C . ARG B 1 229 ? 15.859 -2.865 -18.75 1 90.62 229 ARG B C 1
ATOM 4704 O O . ARG B 1 229 ? 15.406 -1.736 -18.953 1 90.62 229 ARG B O 1
ATOM 4711 N N . LYS B 1 230 ? 15.492 -3.928 -19.391 1 90.19 230 LYS B N 1
ATOM 4712 C CA . LYS B 1 230 ? 14.492 -3.854 -20.453 1 90.19 230 LYS B CA 1
ATOM 4713 C C . LYS B 1 230 ? 13.086 -4.062 -19.906 1 90.19 230 LYS B C 1
ATOM 4715 O O . LYS B 1 230 ? 12.109 -3.584 -20.484 1 90.19 230 LYS B O 1
ATOM 4720 N N . LEU B 1 231 ? 13.016 -4.766 -18.797 1 95.19 231 LEU B N 1
ATOM 4721 C CA . LEU B 1 231 ? 11.734 -5.062 -18.172 1 95.19 231 LEU B CA 1
ATOM 4722 C C . LEU B 1 231 ? 11.594 -4.34 -16.844 1 95.19 231 LEU B C 1
ATOM 4724 O O . LEU B 1 231 ? 12.594 -4.027 -16.188 1 95.19 231 LEU B O 1
ATOM 4728 N N . GLU B 1 232 ? 10.391 -4.102 -16.531 1 97.25 232 GLU B N 1
ATOM 4729 C CA . GLU B 1 232 ? 10.109 -3.309 -15.336 1 97.25 232 GLU B CA 1
ATOM 4730 C C . GLU B 1 232 ? 10.469 -4.074 -14.062 1 97.25 232 GLU B C 1
ATOM 4732 O O . GLU B 1 232 ? 10.531 -5.305 -14.07 1 97.25 232 GLU B O 1
ATOM 4737 N N . ASP B 1 233 ? 10.742 -3.346 -12.992 1 98.06 233 ASP B N 1
ATOM 4738 C CA . ASP B 1 233 ? 11.07 -3.928 -11.695 1 98.06 233 ASP B CA 1
ATOM 4739 C C . ASP B 1 233 ? 10.203 -3.332 -10.586 1 98.06 233 ASP B C 1
ATOM 4741 O O . ASP B 1 233 ? 10.477 -3.537 -9.406 1 98.06 233 ASP B O 1
ATOM 4745 N N . ASN B 1 234 ? 9.211 -2.605 -10.984 1 98.62 234 ASN B N 1
ATOM 4746 C CA . ASN B 1 234 ? 8.25 -1.953 -10.102 1 98.62 234 ASN B CA 1
ATOM 4747 C C . ASN B 1 234 ? 6.93 -1.686 -10.828 1 98.62 234 ASN B C 1
ATOM 4749 O O . ASN B 1 234 ? 6.918 -1.132 -11.93 1 98.62 234 ASN B O 1
ATOM 4753 N N . SER B 1 235 ? 5.777 -2.074 -10.148 1 98.69 235 SER B N 1
ATOM 4754 C CA . SER B 1 235 ? 4.492 -1.965 -10.836 1 98.69 235 SER B CA 1
ATOM 4755 C C . SER B 1 235 ? 3.402 -1.482 -9.883 1 98.69 235 SER B C 1
ATOM 4757 O O . SER B 1 235 ? 3.262 -2.004 -8.773 1 98.69 235 SER B O 1
ATOM 4759 N N . THR B 1 236 ? 2.658 -0.448 -10.328 1 98.88 236 THR B N 1
ATOM 4760 C CA . THR B 1 236 ? 1.469 0.057 -9.648 1 98.88 236 THR B CA 1
ATOM 4761 C C . THR B 1 236 ? 0.232 -0.114 -10.523 1 98.88 236 THR B C 1
ATOM 4763 O O . THR B 1 236 ? 0.218 0.322 -11.68 1 98.88 236 THR B O 1
ATOM 4766 N N . VAL B 1 237 ? -0.815 -0.74 -9.945 1 98.94 237 VAL B N 1
ATOM 4767 C CA . VAL B 1 237 ? -1.999 -1.009 -10.758 1 98.94 237 VAL B CA 1
ATOM 4768 C C . VAL B 1 237 ? -3.254 -0.589 -10 1 98.94 237 VAL B C 1
ATOM 4770 O O . VAL B 1 237 ? -3.529 -1.104 -8.914 1 98.94 237 VAL B O 1
ATOM 4773 N N . MET B 1 238 ? -4.027 0.356 -10.523 1 98.88 238 MET B N 1
ATOM 4774 C CA . MET B 1 238 ? -5.383 0.635 -10.062 1 98.88 238 MET B CA 1
ATOM 4775 C C . MET B 1 238 ? -6.398 -0.23 -10.805 1 98.88 238 MET B C 1
ATOM 4777 O O . MET B 1 238 ? -6.285 -0.429 -12.016 1 98.88 238 MET B O 1
ATOM 4781 N N . VAL B 1 239 ? -7.348 -0.736 -10.062 1 98.88 239 VAL B N 1
ATOM 4782 C CA . VAL B 1 239 ? -8.312 -1.657 -10.664 1 98.88 239 VAL B CA 1
ATOM 4783 C C . VAL B 1 239 ? -9.734 -1.183 -10.367 1 98.88 239 VAL B C 1
ATOM 4785 O O . VAL B 1 239 ? -10.031 -0.767 -9.242 1 98.88 239 VAL B O 1
ATOM 4788 N N . ASN B 1 240 ? -10.578 -1.176 -11.352 1 98.75 240 ASN B N 1
ATOM 4789 C CA . ASN B 1 240 ? -12.031 -1.133 -11.195 1 98.75 240 ASN B CA 1
ATOM 4790 C C . ASN B 1 240 ? -12.664 -2.498 -11.453 1 98.75 240 ASN B C 1
ATOM 4792 O O . ASN B 1 240 ? -12.445 -3.096 -12.508 1 98.75 240 ASN B O 1
ATOM 4796 N N . PHE B 1 241 ? -13.383 -2.973 -10.484 1 98.69 241 PHE B N 1
ATOM 4797 C CA . PHE B 1 241 ? -14.109 -4.219 -10.68 1 98.69 241 PHE B CA 1
ATOM 4798 C C . PHE B 1 241 ? -15.5 -3.947 -11.25 1 98.69 241 PHE B C 1
ATOM 4800 O O . PHE B 1 241 ? -15.992 -2.818 -11.188 1 98.69 241 PHE B O 1
ATOM 4807 N N . LYS B 1 242 ? -16.125 -4.934 -11.781 1 98.25 242 LYS B N 1
ATOM 4808 C CA . LYS B 1 242 ? -17.422 -4.777 -12.438 1 98.25 242 LYS B CA 1
ATOM 4809 C C . LYS B 1 242 ? -18.516 -4.426 -11.43 1 98.25 242 LYS B C 1
ATOM 4811 O O . LYS B 1 242 ? -19.484 -3.756 -11.773 1 98.25 242 LYS B O 1
ATOM 4816 N N . ASP B 1 243 ? -18.375 -4.82 -10.156 1 96.94 243 ASP B N 1
ATOM 4817 C CA . ASP B 1 243 ? -19.406 -4.582 -9.156 1 96.94 243 ASP B CA 1
ATOM 4818 C C . ASP B 1 243 ? -19.188 -3.26 -8.43 1 96.94 243 ASP B C 1
ATOM 4820 O O . ASP B 1 243 ? -19.672 -3.062 -7.316 1 96.94 243 ASP B O 1
ATOM 4824 N N . LYS B 1 244 ? -18.266 -2.432 -8.828 1 94.69 244 LYS B N 1
ATOM 4825 C CA . LYS B 1 244 ? -18 -1.071 -8.359 1 94.69 244 LYS B CA 1
ATOM 4826 C C . LYS B 1 244 ? -16.922 -1.054 -7.285 1 94.69 244 LYS B C 1
ATOM 4828 O O . LYS B 1 244 ? -16.438 0.013 -6.902 1 94.69 244 LYS B O 1
ATOM 4833 N N . SER B 1 245 ? -16.609 -2.215 -6.734 1 98 245 SER B N 1
ATOM 4834 C CA . SER B 1 245 ? -15.445 -2.234 -5.863 1 98 245 SER B CA 1
ATOM 4835 C C . SER B 1 245 ? -14.188 -1.829 -6.621 1 98 245 SER B C 1
ATOM 4837 O O . SER B 1 245 ? -14.18 -1.801 -7.852 1 98 245 SER B O 1
ATOM 4839 N N . LYS B 1 246 ? -13.211 -1.401 -5.883 1 98.62 246 LYS B N 1
ATOM 4840 C CA . LYS B 1 246 ? -11.961 -0.917 -6.473 1 98.62 246 LYS B CA 1
ATOM 4841 C C . LYS B 1 246 ? -10.75 -1.592 -5.836 1 98.62 246 LYS B C 1
ATOM 4843 O O . LYS B 1 246 ? -10.875 -2.264 -4.809 1 98.62 246 LYS B O 1
ATOM 4848 N N . GLY B 1 247 ? -9.648 -1.479 -6.48 1 98.81 247 GLY B N 1
ATOM 4849 C CA . GLY B 1 247 ? -8.445 -2.092 -5.938 1 98.81 247 GLY B CA 1
ATOM 4850 C C . GLY B 1 247 ? -7.188 -1.309 -6.254 1 98.81 247 GLY B C 1
ATOM 4851 O O . GLY B 1 247 ? -7.184 -0.462 -7.148 1 98.81 247 GLY B O 1
ATOM 4852 N N . LEU B 1 248 ? -6.199 -1.509 -5.492 1 98.94 248 LEU B N 1
ATOM 4853 C CA . LEU B 1 248 ? -4.836 -1.026 -5.672 1 98.94 248 LEU B CA 1
ATOM 4854 C C . LEU B 1 248 ? -3.828 -2.154 -5.469 1 98.94 248 LEU B C 1
ATOM 4856 O O . LEU B 1 248 ? -3.771 -2.754 -4.391 1 98.94 248 LEU B O 1
ATOM 4860 N N . LEU B 1 249 ? -3.09 -2.453 -6.512 1 98.94 249 LEU B N 1
ATOM 4861 C CA . LEU B 1 249 ? -2.053 -3.48 -6.48 1 98.94 249 LEU B CA 1
ATOM 4862 C C . LEU B 1 249 ? -0.673 -2.865 -6.684 1 98.94 249 LEU B C 1
ATOM 4864 O O . LEU B 1 249 ? -0.448 -2.141 -7.656 1 98.94 249 LEU B O 1
ATOM 4868 N N . PHE B 1 250 ? 0.217 -3.148 -5.723 1 98.94 250 PHE B N 1
ATOM 4869 C CA . PHE B 1 250 ? 1.573 -2.619 -5.809 1 98.94 250 PHE B CA 1
ATOM 4870 C C . PHE B 1 250 ? 2.6 -3.738 -5.68 1 98.94 250 PHE B C 1
ATOM 4872 O O . PHE B 1 250 ? 2.596 -4.484 -4.699 1 98.94 250 PHE B O 1
ATOM 4879 N N . MET B 1 251 ? 3.465 -3.902 -6.664 1 98.88 251 MET B N 1
ATOM 4880 C CA . MET B 1 251 ? 4.527 -4.902 -6.695 1 98.88 251 MET B CA 1
ATOM 4881 C C . MET B 1 251 ? 5.883 -4.25 -6.938 1 98.88 251 MET B C 1
ATOM 4883 O O . MET B 1 251 ? 6.02 -3.406 -7.82 1 98.88 251 MET B O 1
ATOM 4887 N N . SER B 1 252 ? 6.836 -4.688 -6.137 1 98.81 252 SER B N 1
ATOM 4888 C CA . SER B 1 252 ? 8.164 -4.117 -6.309 1 98.81 252 SER B CA 1
ATOM 4889 C C . SER B 1 252 ? 9.25 -5.145 -6.008 1 98.81 252 SER B C 1
ATOM 4891 O O . SER B 1 252 ? 9.102 -5.965 -5.102 1 98.81 252 SER B O 1
ATOM 4893 N N . GLN B 1 253 ? 10.312 -5.082 -6.789 1 98.12 253 GLN B N 1
ATOM 4894 C CA . GLN B 1 253 ? 11.461 -5.938 -6.527 1 98.12 253 GLN B CA 1
ATOM 4895 C C . GLN B 1 253 ? 12.719 -5.105 -6.297 1 98.12 253 GLN B C 1
ATOM 4897 O O . GLN B 1 253 ? 13.836 -5.598 -6.477 1 98.12 253 GLN B O 1
ATOM 4902 N N . ILE B 1 254 ? 12.531 -3.785 -5.895 1 97.88 254 ILE B N 1
ATOM 4903 C CA . ILE B 1 254 ? 13.688 -2.9 -5.797 1 97.88 254 ILE B CA 1
ATOM 4904 C C . ILE B 1 254 ? 13.844 -2.412 -4.355 1 97.88 254 ILE B C 1
ATOM 4906 O O . ILE B 1 254 ? 14.625 -1.498 -4.086 1 97.88 254 ILE B O 1
ATOM 4910 N N . ALA B 1 255 ? 13.055 -2.871 -3.398 1 98.44 255 ALA B N 1
ATOM 4911 C CA . ALA B 1 255 ? 13.125 -2.447 -2.002 1 98.44 255 ALA B CA 1
ATOM 4912 C C . ALA B 1 255 ? 14.242 -3.172 -1.261 1 98.44 255 ALA B C 1
ATOM 4914 O O . ALA B 1 255 ? 14.039 -4.262 -0.726 1 98.44 255 ALA B O 1
ATOM 4915 N N . VAL B 1 256 ? 15.32 -2.531 -1.13 1 98.06 256 VAL B N 1
ATOM 4916 C CA . VAL B 1 256 ? 16.516 -3.127 -0.536 1 98.06 256 VAL B CA 1
ATOM 4917 C C . VAL B 1 256 ? 16.172 -3.711 0.833 1 98.06 256 VAL B C 1
ATOM 4919 O O . VAL B 1 256 ? 15.531 -3.053 1.654 1 98.06 256 VAL B O 1
ATOM 4922 N N . GLY B 1 257 ? 16.578 -4.91 1.038 1 97.25 257 GLY B N 1
ATOM 4923 C CA . GLY B 1 257 ? 16.453 -5.555 2.336 1 97.25 257 GLY B CA 1
ATOM 4924 C C . GLY B 1 257 ? 15.117 -6.258 2.516 1 97.25 257 GLY B C 1
ATOM 4925 O O . GLY B 1 257 ? 14.953 -7.062 3.436 1 97.25 257 GLY B O 1
ATOM 4926 N N . GLU B 1 258 ? 14.156 -5.938 1.661 1 96.88 258 GLU B N 1
ATOM 4927 C CA . GLU B 1 258 ? 12.867 -6.621 1.721 1 96.88 258 GLU B CA 1
ATOM 4928 C C . GLU B 1 258 ? 12.945 -8.008 1.085 1 96.88 258 GLU B C 1
ATOM 4930 O O . GLU B 1 258 ? 13.625 -8.195 0.071 1 96.88 258 GLU B O 1
ATOM 4935 N N . ASN B 1 259 ? 12.219 -8.906 1.652 1 93.88 259 ASN B N 1
ATOM 4936 C CA . ASN B 1 259 ? 12.07 -10.242 1.091 1 93.88 259 ASN B CA 1
ATOM 4937 C C . ASN B 1 259 ? 10.68 -10.453 0.506 1 93.88 259 ASN B C 1
ATOM 4939 O O . ASN B 1 259 ? 10.18 -9.609 -0.238 1 93.88 259 ASN B O 1
ATOM 4943 N N . ASN B 1 260 ? 10.016 -11.508 0.831 1 93.5 260 ASN B N 1
ATOM 4944 C CA . ASN B 1 260 ? 8.688 -11.781 0.3 1 93.5 260 ASN B CA 1
ATOM 4945 C C . ASN B 1 260 ? 7.598 -11.156 1.165 1 93.5 260 ASN B C 1
ATOM 4947 O O . ASN B 1 260 ? 6.75 -11.867 1.714 1 93.5 260 ASN B O 1
ATOM 4951 N N . ASN B 1 261 ? 7.594 -9.828 1.146 1 97.44 261 ASN B N 1
ATOM 4952 C CA . ASN B 1 261 ? 6.582 -9.109 1.913 1 97.44 261 ASN B CA 1
ATOM 4953 C C . ASN B 1 261 ? 5.277 -8.969 1.132 1 97.44 261 ASN B C 1
ATOM 4955 O O . ASN B 1 261 ? 5 -7.91 0.564 1 97.44 261 ASN B O 1
ATOM 4959 N N . PHE B 1 262 ? 4.535 -10.039 1.136 1 98.56 262 PHE B N 1
ATOM 4960 C CA . PHE B 1 262 ? 3.246 -10.125 0.464 1 98.56 262 PHE B CA 1
ATOM 4961 C C . PHE B 1 262 ? 2.105 -9.883 1.446 1 98.56 262 PHE B C 1
ATOM 4963 O O . PHE B 1 262 ? 1.953 -10.617 2.422 1 98.56 262 PHE B O 1
ATOM 4970 N N . SER B 1 263 ? 1.284 -8.812 1.212 1 98.56 263 SER B N 1
ATOM 4971 C CA . SER B 1 263 ? 0.191 -8.484 2.123 1 98.56 263 SER B CA 1
ATOM 4972 C C . SER B 1 263 ? -1.094 -8.18 1.358 1 98.56 263 SER B C 1
ATOM 4974 O O . SER B 1 263 ? -1.056 -7.57 0.289 1 98.56 263 SER B O 1
ATOM 4976 N N . VAL B 1 264 ? -2.199 -8.562 1.939 1 98.69 264 VAL B N 1
ATOM 4977 C CA . VAL B 1 264 ? -3.52 -8.344 1.359 1 98.69 264 VAL B CA 1
ATOM 4978 C C . VAL B 1 264 ? -4.453 -7.742 2.41 1 98.69 264 VAL B C 1
ATOM 4980 O O . VAL B 1 264 ? -4.559 -8.266 3.523 1 98.69 264 VAL B O 1
ATOM 4983 N N . CYS B 1 265 ? -5.086 -6.691 2.086 1 98.88 265 CYS B N 1
ATOM 4984 C CA . CYS B 1 265 ? -6.156 -6.105 2.885 1 98.88 265 CYS B CA 1
ATOM 4985 C C . CYS B 1 265 ? -7.438 -5.973 2.07 1 98.88 265 CYS B C 1
ATOM 4987 O O . CYS B 1 265 ? -7.418 -5.43 0.964 1 98.88 265 CYS B O 1
ATOM 4989 N N . VAL B 1 266 ? -8.484 -6.477 2.584 1 98.88 266 VAL B N 1
ATOM 4990 C CA . VAL B 1 266 ? -9.805 -6.34 1.979 1 98.88 266 VAL B CA 1
ATOM 4991 C C . VAL B 1 266 ? -10.703 -5.496 2.881 1 98.88 266 VAL B C 1
ATOM 4993 O O . VAL B 1 266 ? -10.953 -5.863 4.031 1 98.88 266 VAL B O 1
ATOM 4996 N N . TYR B 1 267 ? -11.164 -4.344 2.344 1 98.81 267 TYR B N 1
ATOM 4997 C CA . TYR B 1 267 ? -12.023 -3.441 3.102 1 98.81 267 TYR B CA 1
ATOM 4998 C C . TYR B 1 267 ? -13.484 -3.656 2.748 1 98.81 267 TYR B C 1
ATOM 5000 O O . TYR B 1 267 ? -13.914 -3.352 1.632 1 98.81 267 TYR B O 1
ATOM 5008 N N . GLY B 1 268 ? -14.227 -4.164 3.684 1 98.38 268 GLY B N 1
ATOM 5009 C CA . GLY B 1 268 ? -15.664 -4.285 3.557 1 98.38 268 GLY B CA 1
ATOM 5010 C C . GLY B 1 268 ? -16.422 -3.281 4.402 1 98.38 268 GLY B C 1
ATOM 5011 O O . GLY B 1 268 ? -15.836 -2.584 5.227 1 98.38 268 GLY B O 1
ATOM 5012 N N . SER B 1 269 ? -17.734 -3.227 4.188 1 97.25 269 SER B N 1
ATOM 5013 C CA . SER B 1 269 ? -18.594 -2.289 4.91 1 97.25 269 SER B CA 1
ATOM 5014 C C . SER B 1 269 ? -18.75 -2.688 6.371 1 97.25 269 SER B C 1
ATOM 5016 O O . SER B 1 269 ? -19.156 -1.875 7.207 1 97.25 269 SER B O 1
ATOM 5018 N N . GLU B 1 270 ? -18.359 -3.98 6.723 1 97.56 270 GLU B N 1
ATOM 5019 C CA . GLU B 1 270 ? -18.594 -4.449 8.086 1 97.56 270 GLU B CA 1
ATOM 5020 C C . GLU B 1 270 ? -17.312 -4.957 8.727 1 97.56 270 GLU B C 1
ATOM 5022 O O . GLU B 1 270 ? -17.281 -5.297 9.906 1 97.56 270 GLU B O 1
ATOM 5027 N N . GLY B 1 271 ? -16.266 -4.977 7.941 1 98.31 271 GLY B N 1
ATOM 5028 C CA . GLY B 1 271 ? -15.023 -5.492 8.477 1 98.31 271 GLY B CA 1
ATOM 5029 C C . GLY B 1 271 ? -13.852 -5.316 7.535 1 98.31 271 GLY B C 1
ATOM 5030 O O . GLY B 1 271 ? -14.031 -5.012 6.355 1 98.31 271 GLY B O 1
ATOM 5031 N N . THR B 1 272 ? -12.648 -5.406 8.094 1 98.81 272 THR B N 1
ATOM 5032 C CA . THR B 1 272 ? -11.383 -5.359 7.355 1 98.81 272 THR B CA 1
ATOM 5033 C C . THR B 1 272 ? -10.602 -6.66 7.543 1 98.81 272 THR B C 1
ATOM 5035 O O . THR B 1 272 ? -10.305 -7.051 8.672 1 98.81 272 THR B O 1
ATOM 5038 N N . LEU B 1 273 ? -10.352 -7.32 6.449 1 98.81 273 LEU B N 1
ATOM 5039 C CA . LEU B 1 273 ? -9.539 -8.531 6.477 1 98.81 273 LEU B CA 1
ATOM 5040 C C . LEU B 1 273 ? -8.086 -8.219 6.133 1 98.81 273 LEU B C 1
ATOM 5042 O O . LEU B 1 273 ? -7.812 -7.52 5.156 1 98.81 273 LEU B O 1
ATOM 5046 N N . LYS B 1 274 ? -7.172 -8.766 6.965 1 98.69 274 LYS B N 1
ATOM 5047 C CA . LYS B 1 274 ? -5.742 -8.547 6.762 1 98.69 274 LYS B CA 1
ATOM 5048 C C . LYS B 1 274 ? -4.973 -9.859 6.801 1 98.69 274 LYS B C 1
ATOM 5050 O O . LYS B 1 274 ? -5.164 -10.672 7.711 1 98.69 274 LYS B O 1
ATOM 5055 N N . TRP B 1 275 ? -4.113 -10.039 5.844 1 98.62 275 TRP B N 1
ATOM 5056 C CA . TRP B 1 275 ? -3.182 -11.156 5.797 1 98.62 275 TRP B CA 1
ATOM 5057 C C . TRP B 1 275 ? -1.801 -10.695 5.34 1 98.62 275 TRP B C 1
ATOM 5059 O O . TRP B 1 275 ? -1.684 -9.867 4.434 1 98.62 275 TRP B O 1
ATOM 5069 N N . ASN B 1 276 ? -0.775 -11.242 5.969 1 98.06 276 ASN B N 1
ATOM 5070 C CA . ASN B 1 276 ? 0.612 -10.969 5.605 1 98.06 276 ASN B CA 1
ATOM 5071 C C . ASN B 1 276 ? 1.448 -12.25 5.602 1 98.06 276 ASN B C 1
ATOM 5073 O O . ASN B 1 276 ? 1.388 -13.031 6.551 1 98.06 276 ASN B O 1
ATOM 5077 N N . PHE B 1 277 ? 2.23 -12.398 4.574 1 97.31 277 PHE B N 1
ATOM 5078 C CA . PHE B 1 277 ? 2.998 -13.625 4.406 1 97.31 277 PHE B CA 1
ATOM 5079 C C . PHE B 1 277 ? 4.004 -13.797 5.539 1 97.31 277 PHE B C 1
ATOM 5081 O O . PHE B 1 277 ? 4.387 -14.914 5.871 1 97.31 277 PHE B O 1
ATOM 5088 N N . ASN B 1 278 ? 4.445 -12.719 6.211 1 94.88 278 ASN B N 1
ATOM 5089 C CA . ASN B 1 278 ? 5.371 -12.82 7.336 1 94.88 278 ASN B CA 1
ATOM 5090 C C . ASN B 1 278 ? 4.734 -13.547 8.516 1 94.88 278 ASN B C 1
ATOM 5092 O O . ASN B 1 278 ? 5.441 -14.023 9.406 1 94.88 278 ASN B O 1
A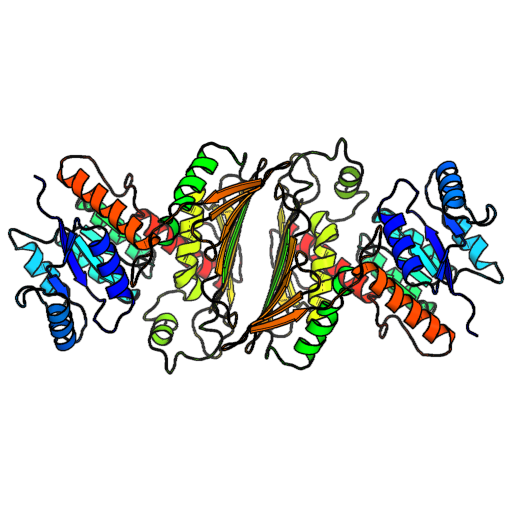TOM 5096 N N . GLN B 1 279 ? 3.449 -13.555 8.57 1 95.88 279 GLN B N 1
ATOM 5097 C CA . GLN B 1 279 ? 2.637 -14.375 9.461 1 95.88 279 GLN B CA 1
ATOM 5098 C C . GLN B 1 279 ? 1.626 -15.211 8.68 1 95.88 279 GLN B C 1
ATOM 5100 O O . GLN B 1 279 ? 0.423 -15.141 8.945 1 95.88 279 GLN B O 1
ATOM 5105 N N . ALA B 1 280 ? 2.15 -16.047 7.871 1 95.5 280 ALA B N 1
ATOM 5106 C CA . ALA B 1 280 ? 1.403 -16.688 6.793 1 95.5 280 ALA B CA 1
ATOM 5107 C C . ALA B 1 280 ? 0.273 -17.547 7.344 1 95.5 280 ALA B C 1
ATOM 5109 O O . ALA B 1 280 ? -0.702 -17.828 6.641 1 95.5 280 ALA B O 1
ATOM 5110 N N . ASN B 1 281 ? 0.345 -17.953 8.617 1 95.88 281 ASN B N 1
ATOM 5111 C CA . ASN B 1 281 ? -0.649 -18.859 9.188 1 95.88 281 ASN B CA 1
ATOM 5112 C C . ASN B 1 281 ? -1.686 -18.109 10.016 1 95.88 281 ASN B C 1
ATOM 5114 O O . ASN B 1 281 ? -2.535 -18.719 10.664 1 95.88 281 ASN B O 1
ATOM 5118 N N . LYS B 1 282 ? -1.586 -16.812 9.969 1 97.81 282 LYS B N 1
ATOM 5119 C CA . LYS B 1 282 ? -2.479 -15.984 10.766 1 97.81 282 LYS B CA 1
ATOM 5120 C C . LYS B 1 282 ? -3.348 -15.094 9.875 1 97.81 282 LYS B C 1
ATOM 5122 O O . LYS B 1 282 ? -2.865 -14.539 8.883 1 97.81 282 LYS B O 1
ATOM 5127 N N . LEU B 1 283 ? -4.586 -15.07 10.195 1 98.31 283 LEU B N 1
ATOM 5128 C CA . LEU B 1 283 ? -5.562 -14.172 9.586 1 98.31 283 LEU B CA 1
ATOM 5129 C C . LEU B 1 283 ? -6.137 -13.211 10.625 1 98.31 283 LEU B C 1
ATOM 5131 O O . LEU B 1 283 ? -6.523 -13.625 11.719 1 98.31 283 LEU B O 1
ATOM 5135 N N . THR B 1 284 ? -6.156 -11.938 10.297 1 98.69 284 THR B N 1
ATOM 5136 C CA . THR B 1 284 ? -6.734 -10.938 11.188 1 98.69 284 THR B CA 1
ATOM 5137 C C . THR B 1 284 ? -7.949 -10.273 10.539 1 98.69 284 THR B C 1
ATOM 5139 O O . THR B 1 284 ? -7.895 -9.875 9.375 1 98.69 284 THR B O 1
ATOM 5142 N N . ILE B 1 285 ? -8.984 -10.188 11.234 1 98.56 285 ILE B N 1
ATOM 5143 C CA . ILE B 1 285 ? -10.164 -9.445 10.797 1 98.56 285 ILE B CA 1
ATOM 5144 C C . ILE B 1 285 ? -10.523 -8.391 11.836 1 98.56 285 ILE B C 1
ATOM 5146 O O . ILE B 1 285 ? -10.688 -8.695 13.023 1 98.56 285 ILE B O 1
ATOM 5150 N N . LEU B 1 286 ? -10.617 -7.188 11.406 1 98.62 286 LEU B N 1
ATOM 5151 C CA . LEU B 1 286 ? -11 -6.07 12.266 1 98.62 286 LEU B CA 1
ATOM 5152 C C . LEU B 1 286 ? -12.477 -5.727 12.086 1 98.62 286 LEU B C 1
ATOM 5154 O O . LEU B 1 286 ? -12.945 -5.555 10.953 1 98.62 286 LEU B O 1
ATOM 5158 N N . TYR B 1 287 ? -13.125 -5.672 13.125 1 97.44 287 TYR B N 1
ATOM 5159 C CA . TYR B 1 287 ? -14.484 -5.145 13.172 1 97.44 287 TYR B CA 1
ATOM 5160 C C . TYR B 1 287 ? -14.523 -3.816 13.922 1 97.44 287 TYR B C 1
ATOM 5162 O O . TYR B 1 287 ? -13.492 -3.324 14.391 1 97.44 287 TYR B O 1
ATOM 5170 N N . GLU B 1 288 ? -15.68 -3.186 13.922 1 93.5 288 GLU B N 1
ATOM 5171 C CA . GLU B 1 288 ? -15.789 -1.876 14.555 1 93.5 288 GLU B CA 1
ATOM 5172 C C . GLU B 1 288 ? -15.414 -1.94 16.031 1 93.5 288 GLU B C 1
ATOM 5174 O O . GLU B 1 288 ? -14.742 -1.046 16.547 1 93.5 288 GLU B O 1
ATOM 5179 N N . ASP B 1 289 ? -15.75 -3.037 16.656 1 92.62 289 ASP B N 1
ATOM 5180 C CA . ASP B 1 289 ? -15.656 -3.061 18.109 1 92.62 289 ASP B CA 1
ATOM 5181 C C . ASP B 1 289 ? -14.703 -4.156 18.578 1 92.62 289 ASP B C 1
ATOM 5183 O O . ASP B 1 289 ? -14.414 -4.266 19.766 1 92.62 289 ASP B O 1
ATOM 5187 N N . HIS B 1 290 ? -14.273 -5.02 17.641 1 94.31 290 HIS B N 1
ATOM 5188 C CA . HIS B 1 290 ? -13.406 -6.102 18.078 1 94.31 290 HIS B CA 1
ATOM 5189 C C . HIS B 1 290 ? -12.508 -6.586 16.938 1 94.31 290 HIS B C 1
ATOM 5191 O O . HIS B 1 290 ? -12.68 -6.164 15.797 1 94.31 290 HIS B O 1
ATOM 5197 N N . LYS B 1 291 ? -11.609 -7.379 17.406 1 96.12 291 LYS B N 1
ATOM 5198 C CA . LYS B 1 291 ? -10.641 -8 16.5 1 96.12 291 LYS B CA 1
ATOM 5199 C C . LYS B 1 291 ? -10.688 -9.523 16.609 1 96.12 291 LYS B C 1
ATOM 5201 O O . LYS B 1 291 ? -10.82 -10.07 17.719 1 96.12 291 LYS B O 1
ATOM 5206 N N . GLU B 1 292 ? -10.703 -10.172 15.422 1 97.06 292 GLU B N 1
ATOM 5207 C CA . GLU B 1 292 ? -10.609 -11.625 15.344 1 97.06 292 GLU B CA 1
ATOM 5208 C C . GLU B 1 292 ? -9.281 -12.07 14.742 1 97.06 292 GLU B C 1
ATOM 5210 O O . GLU B 1 292 ? -8.867 -11.555 13.695 1 97.06 292 GLU B O 1
ATOM 5215 N N . GLU B 1 293 ? -8.648 -12.977 15.484 1 96.94 293 GLU B N 1
ATOM 5216 C CA . GLU B 1 293 ? -7.426 -13.586 14.977 1 96.94 293 GLU B CA 1
ATOM 5217 C C . GLU B 1 293 ? -7.566 -15.102 14.859 1 96.94 293 GLU B C 1
ATOM 5219 O O . GLU B 1 293 ? -7.941 -15.773 15.82 1 96.94 293 GLU B O 1
ATOM 5224 N N . ILE B 1 294 ? -7.285 -15.547 13.688 1 96.62 294 ILE B N 1
ATOM 5225 C CA . ILE B 1 294 ? -7.348 -16.984 13.406 1 96.62 294 ILE B CA 1
ATOM 5226 C C . ILE B 1 294 ? -5.953 -17.5 13.07 1 96.62 294 ILE B C 1
ATOM 5228 O O . ILE B 1 294 ? -5.316 -17.016 12.133 1 96.62 294 ILE B O 1
ATOM 5232 N N . VAL B 1 295 ? -5.52 -18.453 13.828 1 95.5 295 VAL B N 1
ATOM 5233 C CA . VAL B 1 295 ? -4.203 -19.047 13.602 1 95.5 295 VAL B CA 1
ATOM 5234 C C . VAL B 1 295 ? -4.348 -20.531 13.305 1 95.5 295 VAL B C 1
ATOM 5236 O O . VAL B 1 295 ? -5.031 -21.25 14.039 1 95.5 295 VAL B O 1
ATOM 5239 N N . GLN B 1 296 ? -3.768 -20.875 12.133 1 92.56 296 GLN B N 1
ATOM 5240 C CA . GLN B 1 296 ? -3.715 -22.281 11.789 1 92.56 296 GLN B CA 1
ATOM 5241 C C . GLN B 1 296 ? -2.305 -22.844 11.977 1 92.56 296 GLN B C 1
ATOM 5243 O O . GLN B 1 296 ? -1.357 -22.375 11.344 1 92.56 296 GLN B O 1
ATOM 5248 N N . ASN B 1 297 ? -2.156 -23.781 12.805 1 85.25 297 ASN B N 1
ATOM 5249 C CA . ASN B 1 297 ? -0.862 -24.438 13 1 85.25 297 ASN B CA 1
ATOM 5250 C C . ASN B 1 297 ? -0.513 -25.359 11.836 1 85.25 297 ASN B C 1
ATOM 5252 O O . ASN B 1 297 ? -1.314 -26.203 11.445 1 85.25 297 ASN B O 1
ATOM 5256 N N . VAL B 1 298 ? 0.612 -25.031 11.219 1 83.25 298 VAL B N 1
ATOM 5257 C CA . VAL B 1 298 ? 1.032 -25.844 10.086 1 83.25 298 VAL B CA 1
ATOM 5258 C C . VAL B 1 298 ? 2.426 -26.406 10.352 1 83.25 298 VAL B C 1
ATOM 5260 O O . VAL B 1 298 ? 3.264 -25.75 10.969 1 83.25 298 VAL B O 1
ATOM 5263 N N . ASP B 1 299 ? 2.605 -27.609 9.961 1 82.56 299 ASP B N 1
ATOM 5264 C CA . ASP B 1 299 ? 3.916 -28.234 10.086 1 82.56 299 ASP B CA 1
ATOM 5265 C C . ASP B 1 299 ? 4.891 -27.688 9.047 1 82.56 299 ASP B C 1
ATOM 5267 O O . ASP B 1 299 ? 4.484 -27.328 7.938 1 82.56 299 ASP B O 1
ATOM 5271 N N . GLU B 1 300 ? 6.062 -27.578 9.477 1 84.31 300 GLU B N 1
ATOM 5272 C CA . GLU B 1 300 ? 7.105 -27.234 8.516 1 84.31 300 GLU B CA 1
ATOM 5273 C C . GLU B 1 300 ? 7.336 -28.359 7.516 1 84.31 300 GLU B C 1
ATOM 5275 O O . GLU B 1 300 ? 7.266 -29.531 7.871 1 84.31 300 GLU B O 1
ATOM 5280 N N . ILE B 1 301 ? 7.566 -27.984 6.238 1 86.5 301 ILE B N 1
ATOM 5281 C CA . ILE B 1 301 ? 7.898 -28.922 5.176 1 86.5 301 ILE B CA 1
ATOM 5282 C C . ILE B 1 301 ? 9.305 -28.641 4.648 1 86.5 301 ILE B C 1
ATOM 5284 O O . ILE B 1 301 ? 9.539 -27.594 4.039 1 86.5 301 ILE B O 1
ATOM 5288 N N . PRO B 1 302 ? 10.234 -29.453 4.922 1 85.31 302 PRO B N 1
ATOM 5289 C CA . PRO B 1 302 ? 11.602 -29.188 4.469 1 85.31 302 PRO B CA 1
ATOM 5290 C C . PRO B 1 302 ? 11.68 -28.906 2.969 1 85.31 302 PRO B C 1
ATOM 5292 O O . PRO B 1 302 ? 11.133 -29.672 2.168 1 85.31 302 PRO B O 1
ATOM 5295 N N . GLY B 1 303 ? 12.359 -27.891 2.576 1 86.88 303 GLY B N 1
ATOM 5296 C CA . GLY B 1 303 ? 12.672 -27.609 1.184 1 86.88 303 GLY B CA 1
ATOM 5297 C C . GLY B 1 303 ? 11.508 -27.031 0.417 1 86.88 303 GLY B C 1
ATOM 5298 O O . GLY B 1 303 ? 11.555 -26.906 -0.809 1 86.88 303 GLY B O 1
ATOM 5299 N N . THR B 1 304 ? 10.406 -26.875 1.133 1 91.75 304 THR B N 1
ATOM 5300 C CA . THR B 1 304 ? 9.242 -26.266 0.503 1 91.75 304 THR B CA 1
ATOM 5301 C C . THR B 1 304 ? 8.336 -25.625 1.549 1 91.75 304 THR B C 1
ATOM 5303 O O . THR B 1 304 ? 8.805 -25.219 2.615 1 91.75 304 THR B O 1
ATOM 5306 N N . ASN B 1 305 ? 7.086 -25.266 1.129 1 89.19 305 ASN B N 1
ATOM 5307 C CA . ASN B 1 305 ? 6.156 -24.656 2.068 1 89.19 305 ASN B CA 1
ATOM 5308 C C . ASN B 1 305 ? 4.773 -25.297 1.99 1 89.19 305 ASN B C 1
ATOM 5310 O O . ASN B 1 305 ? 4.512 -26.109 1.109 1 89.19 305 ASN B O 1
ATOM 5314 N N . ILE B 1 306 ? 3.967 -24.953 2.936 1 93.69 306 ILE B N 1
ATOM 5315 C CA . ILE B 1 306 ? 2.658 -25.578 3.094 1 93.69 306 ILE B CA 1
ATOM 5316 C C . ILE B 1 306 ? 1.75 -25.172 1.935 1 93.69 306 ILE B C 1
ATOM 5318 O O . ILE B 1 306 ? 0.874 -25.938 1.528 1 93.69 306 ILE B O 1
ATOM 5322 N N . GLY B 1 307 ? 1.974 -24 1.41 1 94.5 307 GLY B N 1
ATOM 5323 C CA . GLY B 1 307 ? 1.198 -23.562 0.257 1 94.5 307 GLY B CA 1
ATOM 5324 C C . GLY B 1 307 ? 1.399 -24.453 -0.959 1 94.5 307 GLY B C 1
ATOM 5325 O O . GLY B 1 307 ? 0.432 -24.844 -1.615 1 94.5 307 GLY B O 1
ATOM 5326 N N . PHE B 1 308 ? 2.615 -24.828 -1.241 1 94.62 308 PHE B N 1
ATOM 5327 C CA . PHE B 1 308 ? 2.941 -25.734 -2.338 1 94.62 308 PHE B CA 1
ATOM 5328 C C . PHE B 1 308 ? 2.363 -27.125 -2.084 1 94.62 308 PHE B C 1
ATOM 5330 O O . PHE B 1 308 ? 1.776 -27.734 -2.982 1 94.62 308 PHE B O 1
ATOM 5337 N N . LYS B 1 309 ? 2.566 -27.562 -0.904 1 96.12 309 LYS B N 1
ATOM 5338 C CA . LYS B 1 309 ? 2.039 -28.875 -0.565 1 96.12 309 LYS B CA 1
ATOM 5339 C C . LYS B 1 309 ? 0.53 -28.938 -0.79 1 96.12 309 LYS B C 1
ATOM 5341 O O . LYS B 1 309 ? 0.029 -29.859 -1.423 1 96.12 309 LYS B O 1
ATOM 5346 N N . ASN B 1 310 ? -0.142 -27.953 -0.332 1 96.62 310 ASN B N 1
ATOM 5347 C CA . ASN B 1 310 ? -1.598 -27.969 -0.425 1 96.62 310 ASN B CA 1
ATOM 5348 C C . ASN B 1 310 ? -2.068 -27.781 -1.864 1 96.62 310 ASN B C 1
ATOM 5350 O O . ASN B 1 310 ? -3.109 -28.312 -2.256 1 96.62 310 ASN B O 1
ATOM 5354 N N . THR B 1 311 ? -1.314 -27.047 -2.643 1 97.38 311 THR B N 1
ATOM 5355 C CA . THR B 1 311 ? -1.604 -26.922 -4.066 1 97.38 311 THR B CA 1
ATOM 5356 C C . THR B 1 311 ? -1.574 -28.297 -4.742 1 97.38 311 THR B C 1
ATOM 5358 O O . THR B 1 311 ? -2.514 -28.656 -5.445 1 97.38 311 THR B O 1
ATOM 5361 N N . TYR B 1 312 ? -0.584 -29.078 -4.469 1 97.75 312 TYR B N 1
ATOM 5362 C CA . TYR B 1 312 ? -0.462 -30.406 -5.055 1 97.75 312 TYR B CA 1
ATOM 5363 C C . TYR B 1 312 ? -1.489 -31.359 -4.457 1 97.75 312 TYR B C 1
ATOM 5365 O O . TYR B 1 312 ? -2.047 -32.188 -5.16 1 97.75 312 TYR B O 1
ATOM 5373 N N . SER B 1 313 ? -1.721 -31.234 -3.154 1 97.38 313 SER B N 1
ATOM 5374 C CA . SER B 1 313 ? -2.713 -32.094 -2.51 1 97.38 313 SER B CA 1
ATOM 5375 C C . SER B 1 313 ? -4.086 -31.938 -3.152 1 97.38 313 SER B C 1
ATOM 5377 O O . SER B 1 313 ? -4.777 -32.906 -3.41 1 97.38 313 SER B O 1
ATOM 5379 N N . THR B 1 314 ? -4.422 -30.719 -3.365 1 98.25 314 THR B N 1
ATOM 5380 C CA . THR B 1 314 ? -5.715 -30.438 -3.979 1 98.25 314 THR B CA 1
ATOM 5381 C C . THR B 1 314 ? -5.77 -30.969 -5.406 1 98.25 314 THR B C 1
ATOM 5383 O O . THR B 1 314 ? -6.762 -31.578 -5.805 1 98.25 314 THR B O 1
ATOM 5386 N N . PHE B 1 315 ? -4.738 -30.766 -6.16 1 98.5 315 PHE B N 1
ATOM 5387 C CA . PHE B 1 315 ? -4.68 -31.25 -7.535 1 98.5 315 PHE B CA 1
ATOM 5388 C C . PHE B 1 315 ? -4.766 -32.781 -7.578 1 98.5 315 PHE B C 1
ATOM 5390 O O . PHE B 1 315 ? -5.559 -33.312 -8.344 1 98.5 315 PHE B O 1
ATOM 5397 N N . ILE B 1 316 ? -3.971 -33.438 -6.773 1 98.38 316 ILE B N 1
ATOM 5398 C CA . ILE B 1 316 ? -3.908 -34.906 -6.754 1 98.38 316 ILE B CA 1
ATOM 5399 C C . ILE B 1 316 ? -5.254 -35.469 -6.309 1 98.38 316 ILE B C 1
ATOM 5401 O O . ILE B 1 316 ? -5.723 -36.469 -6.852 1 98.38 316 ILE B O 1
ATOM 5405 N N . THR B 1 317 ? -5.887 -34.812 -5.344 1 98.31 317 THR B N 1
ATOM 5406 C CA . THR B 1 317 ? -7.219 -35.25 -4.918 1 98.31 317 THR B CA 1
ATOM 5407 C C . THR B 1 317 ? -8.203 -35.188 -6.086 1 98.31 317 THR B C 1
ATOM 5409 O O . THR B 1 317 ? -8.93 -36.156 -6.344 1 98.31 317 THR B O 1
ATOM 5412 N N . ASP B 1 318 ? -8.211 -34.062 -6.773 1 98.44 318 ASP B N 1
ATOM 5413 C CA . ASP B 1 318 ? -9.109 -33.906 -7.918 1 98.44 318 ASP B CA 1
ATOM 5414 C C . ASP B 1 318 ? -8.797 -34.938 -9 1 98.44 318 ASP B C 1
ATOM 5416 O O . ASP B 1 318 ? -9.711 -35.5 -9.609 1 98.44 318 ASP B O 1
ATOM 5420 N N . LEU B 1 319 ? -7.484 -35.188 -9.266 1 98.38 319 LEU B N 1
ATOM 5421 C CA . LEU B 1 319 ? -7.074 -36.156 -10.281 1 98.38 319 LEU B CA 1
ATOM 5422 C C . LEU B 1 319 ? -7.543 -37.562 -9.914 1 98.38 319 LEU B C 1
ATOM 5424 O O . LEU B 1 319 ? -8.055 -38.312 -10.766 1 98.38 319 LEU B O 1
ATOM 5428 N N . ILE B 1 320 ? -7.371 -37.938 -8.656 1 97.62 320 ILE B N 1
ATOM 5429 C CA . ILE B 1 320 ? -7.812 -39.25 -8.172 1 97.62 320 ILE B CA 1
ATOM 5430 C C . ILE B 1 320 ? -9.328 -39.344 -8.297 1 97.62 320 ILE B C 1
ATOM 5432 O O . ILE B 1 320 ? -9.844 -40.375 -8.773 1 97.62 320 ILE B O 1
ATOM 5436 N N . ASN B 1 321 ? -10.039 -38.344 -7.871 1 97.88 321 ASN B N 1
ATOM 5437 C CA . ASN B 1 321 ? -11.492 -38.344 -7.977 1 97.88 321 ASN B CA 1
ATOM 5438 C C . ASN B 1 321 ? -11.953 -38.5 -9.43 1 97.88 321 ASN B C 1
ATOM 5440 O O . ASN B 1 321 ? -12.898 -39.219 -9.719 1 97.88 321 ASN B O 1
ATOM 5444 N N . LYS B 1 322 ? -11.281 -37.781 -10.281 1 97.75 322 LYS B N 1
ATOM 5445 C CA . LYS B 1 322 ? -11.602 -37.906 -11.695 1 97.75 322 LYS B CA 1
ATOM 5446 C C . LYS B 1 322 ? -11.375 -39.312 -12.203 1 97.75 322 LYS B C 1
ATOM 5448 O O . LYS B 1 322 ? -12.219 -39.875 -12.922 1 97.75 322 LYS B O 1
ATOM 5453 N N . LYS B 1 323 ? -10.281 -39.906 -11.844 1 95.62 323 LYS B N 1
ATOM 5454 C CA . LYS B 1 323 ? -9.961 -41.281 -12.242 1 95.62 323 LYS B CA 1
ATOM 5455 C C . LYS B 1 323 ? -10.977 -42.25 -11.68 1 95.62 323 LYS B C 1
ATOM 5457 O O . LYS B 1 323 ? -11.227 -43.312 -12.273 1 95.62 323 LYS B O 1
ATOM 5462 N N . ASN B 1 324 ? -11.547 -41.875 -10.594 1 96.38 324 ASN B N 1
ATOM 5463 C CA . ASN B 1 324 ? -12.539 -42.719 -9.945 1 96.38 324 ASN B CA 1
ATOM 5464 C C . ASN B 1 324 ? -13.945 -42.469 -10.492 1 96.38 324 ASN B C 1
ATOM 5466 O O . ASN B 1 324 ? -14.93 -43 -9.961 1 96.38 324 ASN B O 1
ATOM 5470 N N . GLY B 1 325 ? -14.07 -41.625 -11.406 1 96.56 325 GLY B N 1
ATOM 5471 C CA . GLY B 1 325 ? -15.336 -41.531 -12.109 1 96.56 325 GLY B CA 1
ATOM 5472 C C . GLY B 1 325 ? -16.062 -40.219 -11.836 1 96.56 325 GLY B C 1
ATOM 5473 O O . GLY B 1 325 ? -17.094 -39.938 -12.438 1 96.56 325 GLY B O 1
ATOM 5474 N N . GLU B 1 326 ? -15.508 -39.375 -10.961 1 97.25 326 GLU B N 1
ATOM 5475 C CA . GLU B 1 326 ? -16.125 -38.062 -10.719 1 97.25 326 GLU B CA 1
ATOM 5476 C C . GLU B 1 326 ? -15.891 -37.125 -11.891 1 97.25 326 GLU B C 1
ATOM 5478 O O . GLU B 1 326 ? -14.852 -37.188 -12.547 1 97.25 326 GLU B O 1
ATOM 5483 N N . ILE B 1 327 ? -16.891 -36.281 -12.102 1 97.88 327 ILE B N 1
ATOM 5484 C CA . ILE B 1 327 ? -16.766 -35.281 -13.172 1 97.88 327 ILE B CA 1
ATOM 5485 C C . ILE B 1 327 ? -15.977 -34.094 -12.664 1 97.88 327 ILE B C 1
ATOM 5487 O O . ILE B 1 327 ? -16.531 -33.188 -12.031 1 97.88 327 ILE B O 1
ATOM 5491 N N . ILE B 1 328 ? -14.711 -34.062 -12.938 1 98.19 328 ILE B N 1
ATOM 5492 C CA . ILE B 1 328 ? -13.812 -32.969 -12.594 1 98.19 328 ILE B CA 1
ATOM 5493 C C . ILE B 1 328 ? -13.188 -32.406 -13.867 1 98.19 328 ILE B C 1
ATOM 5495 O O . ILE B 1 328 ? -12.562 -33.125 -14.641 1 98.19 328 ILE B O 1
ATOM 5499 N N . THR B 1 329 ? -13.438 -31.109 -14.148 1 98.5 329 THR B N 1
ATOM 5500 C CA . THR B 1 329 ? -12.883 -30.359 -15.266 1 98.5 329 THR B CA 1
ATOM 5501 C C . THR B 1 329 ? -12.117 -29.141 -14.766 1 98.5 329 THR B C 1
ATOM 5503 O O . THR B 1 329 ? -12.078 -28.875 -13.562 1 98.5 329 THR B O 1
ATOM 5506 N N . ASN B 1 330 ? -11.57 -28.453 -15.695 1 98.69 330 ASN B N 1
ATOM 5507 C CA . ASN B 1 330 ? -10.859 -27.234 -15.312 1 98.69 330 ASN B CA 1
ATOM 5508 C C . ASN B 1 330 ? -11.82 -26.156 -14.844 1 98.69 330 ASN B C 1
ATOM 5510 O O . ASN B 1 330 ? -11.414 -25.203 -14.164 1 98.69 330 ASN B O 1
ATOM 5514 N N . ASP B 1 331 ? -13.094 -26.234 -15.078 1 97.88 331 ASP B N 1
ATOM 5515 C CA . ASP B 1 331 ? -14.102 -25.25 -14.711 1 97.88 331 ASP B CA 1
ATOM 5516 C C . ASP B 1 331 ? -14.578 -25.453 -13.273 1 97.88 331 ASP B C 1
ATOM 5518 O O . ASP B 1 331 ? -15 -24.5 -12.617 1 97.88 331 ASP B O 1
ATOM 5522 N N . ASN B 1 332 ? -14.5 -26.672 -12.797 1 97.62 332 ASN B N 1
ATOM 5523 C CA . ASN B 1 332 ? -15 -26.922 -11.453 1 97.62 332 ASN B CA 1
ATOM 5524 C C . ASN B 1 332 ? -13.914 -27.484 -10.547 1 97.62 332 ASN B C 1
ATOM 5526 O O . ASN B 1 332 ? -14.203 -28.016 -9.469 1 97.62 332 ASN B O 1
ATOM 5530 N N . ALA B 1 333 ? -12.672 -27.438 -11 1 98.06 333 ALA B N 1
ATOM 5531 C CA . ALA B 1 333 ? -11.547 -27.922 -10.211 1 98.06 333 ALA B CA 1
ATOM 5532 C C . ALA B 1 333 ? -11.391 -27.141 -8.914 1 98.06 333 ALA B C 1
ATOM 5534 O O . ALA B 1 333 ? -11.75 -25.953 -8.852 1 98.06 333 ALA B O 1
ATOM 5535 N N . HIS B 1 334 ? -10.82 -27.75 -7.906 1 97.56 334 HIS B N 1
ATOM 5536 C CA . HIS B 1 334 ? -10.594 -27.094 -6.625 1 97.56 334 HIS B CA 1
ATOM 5537 C C . HIS B 1 334 ? -9.203 -26.469 -6.562 1 97.56 334 HIS B C 1
ATOM 5539 O O . HIS B 1 334 ? -8.898 -25.719 -5.637 1 97.56 334 HIS B O 1
ATOM 5545 N N . PHE B 1 335 ? -8.328 -26.797 -7.508 1 98.06 335 PHE B N 1
ATOM 5546 C CA . PHE B 1 335 ? -7.008 -26.203 -7.656 1 98.06 335 PHE B CA 1
ATOM 5547 C C . PHE B 1 335 ? -7.047 -25.031 -8.648 1 98.06 335 PHE B C 1
ATOM 5549 O O . PHE B 1 335 ? -8.062 -24.812 -9.305 1 98.06 335 PHE B O 1
ATOM 5556 N N . GLN B 1 336 ? -6.031 -24.219 -8.68 1 98.56 336 GLN B N 1
ATOM 5557 C CA . GLN B 1 336 ? -5.918 -23.156 -9.664 1 98.56 336 GLN B CA 1
ATOM 5558 C C . GLN B 1 336 ? -5.617 -23.719 -11.047 1 98.56 336 GLN B C 1
ATOM 5560 O O . GLN B 1 336 ? -4.477 -24.078 -11.344 1 98.56 336 GLN B O 1
ATOM 5565 N N . SER B 1 337 ? -6.609 -23.75 -11.883 1 98.81 337 SER B N 1
ATOM 5566 C CA . SER B 1 337 ? -6.531 -24.438 -13.164 1 98.81 337 SER B CA 1
ATOM 5567 C C . SER B 1 337 ? -6.02 -23.5 -14.258 1 98.81 337 SER B C 1
ATOM 5569 O O . SER B 1 337 ? -5.629 -22.359 -13.977 1 98.81 337 SER B O 1
ATOM 5571 N N . VAL B 1 338 ? -6.039 -23.984 -15.477 1 98.88 338 VAL B N 1
ATOM 5572 C CA . VAL B 1 338 ? -5.648 -23.234 -16.656 1 98.88 338 VAL B CA 1
ATOM 5573 C C . VAL B 1 338 ? -6.473 -21.953 -16.75 1 98.88 338 VAL B C 1
ATOM 5575 O O . VAL B 1 338 ? -6.004 -20.938 -17.281 1 98.88 338 VAL B O 1
ATOM 5578 N N . ASN B 1 339 ? -7.703 -21.906 -16.156 1 98.75 339 ASN B N 1
ATOM 5579 C CA . ASN B 1 339 ? -8.523 -20.703 -16.141 1 98.75 339 ASN B CA 1
ATOM 5580 C C . ASN B 1 339 ? -7.859 -19.594 -15.336 1 98.75 339 ASN B C 1
ATOM 5582 O O . ASN B 1 339 ? -7.863 -18.438 -15.75 1 98.75 339 ASN B O 1
ATOM 5586 N N . ALA B 1 340 ? -7.332 -19.953 -14.203 1 98.69 340 ALA B N 1
ATOM 5587 C CA . ALA B 1 340 ? -6.602 -18.984 -13.391 1 98.69 340 ALA B CA 1
ATOM 5588 C C . ALA B 1 340 ? -5.363 -18.484 -14.125 1 98.69 340 ALA B C 1
ATOM 5590 O O . ALA B 1 340 ? -5.039 -17.297 -14.07 1 98.69 340 ALA B O 1
ATOM 5591 N N . GLY B 1 341 ? -4.637 -19.422 -14.773 1 98.81 341 GLY B N 1
ATOM 5592 C CA . GLY B 1 341 ? -3.475 -19.031 -15.555 1 98.81 341 GLY B CA 1
ATOM 5593 C C . GLY B 1 341 ? -3.803 -18.062 -16.672 1 98.81 341 GLY B C 1
ATOM 5594 O O . GLY B 1 341 ? -3.072 -17.109 -16.906 1 98.81 341 GLY B O 1
ATOM 5595 N N . LEU B 1 342 ? -4.879 -18.344 -17.375 1 98.81 342 LEU B N 1
ATOM 5596 C CA . LEU B 1 342 ? -5.32 -17.484 -18.469 1 98.81 342 LEU B CA 1
ATOM 5597 C C . LEU B 1 342 ? -5.68 -16.094 -17.953 1 98.81 342 LEU B C 1
ATOM 5599 O O . LEU B 1 342 ? -5.293 -15.086 -18.547 1 98.81 342 LEU B O 1
ATOM 5603 N N . ARG B 1 343 ? -6.402 -15.992 -16.859 1 98.56 343 ARG B N 1
ATOM 5604 C CA . ARG B 1 343 ? -6.754 -14.719 -16.266 1 98.56 343 ARG B CA 1
ATOM 5605 C C . ARG B 1 343 ? -5.508 -13.938 -15.852 1 98.56 343 ARG B C 1
ATOM 5607 O O . ARG B 1 343 ? -5.43 -12.727 -16.047 1 98.56 343 ARG B O 1
ATOM 5614 N N . GLY B 1 344 ? -4.578 -14.672 -15.242 1 98.62 344 GLY B N 1
ATOM 5615 C CA . GLY B 1 344 ? -3.314 -14.047 -14.883 1 98.62 344 GLY B CA 1
ATOM 5616 C C . GLY B 1 344 ? -2.576 -13.461 -16.062 1 98.62 344 GLY B C 1
ATOM 5617 O O . GLY B 1 344 ? -2.029 -12.359 -15.984 1 98.62 344 GLY B O 1
ATOM 5618 N N . MET B 1 345 ? -2.549 -14.18 -17.188 1 98.69 345 MET B N 1
ATOM 5619 C CA . MET B 1 345 ? -1.877 -13.688 -18.391 1 98.69 345 MET B CA 1
ATOM 5620 C C . MET B 1 345 ? -2.588 -12.461 -18.938 1 98.69 345 MET B C 1
ATOM 5622 O O . MET B 1 345 ? -1.941 -11.531 -19.422 1 98.69 345 MET B O 1
ATOM 5626 N N . ARG B 1 346 ? -3.906 -12.461 -18.891 1 98.75 346 ARG B N 1
ATOM 5627 C CA . ARG B 1 346 ? -4.66 -11.289 -19.312 1 98.75 346 ARG B CA 1
ATOM 5628 C C . ARG B 1 346 ? -4.305 -10.07 -18.469 1 98.75 346 ARG B C 1
ATOM 5630 O O . ARG B 1 346 ? -4.141 -8.969 -18.984 1 98.75 346 ARG B O 1
ATOM 5637 N N . PHE B 1 347 ? -4.238 -10.281 -17.219 1 98.81 347 PHE B N 1
ATOM 5638 C CA . PHE B 1 347 ? -3.85 -9.219 -16.297 1 98.81 347 PHE B CA 1
ATOM 5639 C C . PHE B 1 347 ? -2.504 -8.625 -16.703 1 98.81 347 PHE B C 1
ATOM 5641 O O . PHE B 1 347 ? -2.369 -7.406 -16.828 1 98.81 347 PHE B O 1
ATOM 5648 N N . ILE B 1 348 ? -1.53 -9.477 -16.922 1 98.81 348 ILE B N 1
ATOM 5649 C CA . ILE B 1 348 ? -0.178 -9.055 -17.266 1 98.81 348 ILE B CA 1
ATOM 5650 C C . ILE B 1 348 ? -0.205 -8.258 -18.562 1 98.81 348 ILE B C 1
ATOM 5652 O O . ILE B 1 348 ? 0.336 -7.152 -18.625 1 98.81 348 ILE B O 1
ATOM 5656 N N . GLU B 1 349 ? -0.841 -8.789 -19.562 1 98.75 349 GLU B N 1
ATOM 5657 C CA . GLU B 1 349 ? -0.877 -8.141 -20.875 1 98.75 349 GLU B CA 1
ATOM 5658 C C . GLU B 1 349 ? -1.56 -6.777 -20.797 1 98.75 349 GLU B C 1
ATOM 5660 O O . GLU B 1 349 ? -1.104 -5.812 -21.406 1 98.75 349 GLU B O 1
ATOM 5665 N N . LYS B 1 350 ? -2.619 -6.688 -20.047 1 98.88 350 LYS B N 1
ATOM 5666 C CA . LYS B 1 350 ? -3.361 -5.434 -19.953 1 98.88 350 LYS B CA 1
ATOM 5667 C C . LYS B 1 350 ? -2.586 -4.402 -19.125 1 98.88 350 LYS B C 1
ATOM 5669 O O . LYS B 1 350 ? -2.668 -3.201 -19.406 1 98.88 350 LYS B O 1
ATOM 5674 N N . CYS B 1 351 ? -1.863 -4.816 -18.141 1 98.88 351 CYS B N 1
ATOM 5675 C CA . CYS B 1 351 ? -0.997 -3.896 -17.406 1 98.88 351 CYS B CA 1
ATOM 5676 C C . CYS B 1 351 ? 0.061 -3.297 -18.328 1 98.88 351 CYS B C 1
ATOM 5678 O O . CYS B 1 351 ? 0.299 -2.088 -18.297 1 98.88 351 CYS B O 1
ATOM 5680 N N . VAL B 1 352 ? 0.677 -4.18 -19.109 1 98.62 352 VAL B N 1
ATOM 5681 C CA . VAL B 1 352 ? 1.704 -3.729 -20.047 1 98.62 352 VAL B CA 1
ATOM 5682 C C . VAL B 1 352 ? 1.095 -2.76 -21.062 1 98.62 352 VAL B C 1
ATOM 5684 O O . VAL B 1 352 ? 1.67 -1.707 -21.344 1 98.62 352 VAL B O 1
ATOM 5687 N N . GLU B 1 353 ? -0.068 -3.156 -21.578 1 98.75 353 GLU B N 1
ATOM 5688 C CA . GLU B 1 353 ? -0.764 -2.297 -22.531 1 98.75 353 GLU B CA 1
ATOM 5689 C C . GLU B 1 353 ? -1.033 -0.917 -21.938 1 98.75 353 GLU B C 1
ATOM 5691 O O . GLU B 1 353 ? -0.74 0.103 -22.562 1 98.75 353 GLU B O 1
ATOM 5696 N N . SER B 1 354 ? -1.582 -0.872 -20.75 1 98.81 354 SER B N 1
ATOM 5697 C CA . SER B 1 354 ? -1.887 0.382 -20.062 1 98.81 354 SER B CA 1
ATOM 5698 C C . SER B 1 354 ? -0.637 1.24 -19.891 1 98.81 354 SER B C 1
ATOM 5700 O O . SER B 1 354 ? -0.635 2.418 -20.266 1 98.81 354 SER B O 1
ATOM 5702 N N . SER B 1 355 ? 0.4 0.673 -19.375 1 98.56 355 SER B N 1
ATOM 5703 C CA . SER B 1 355 ? 1.636 1.396 -19.109 1 98.56 355 SER B CA 1
ATOM 5704 C C . SER B 1 355 ? 2.258 1.942 -20.391 1 98.56 355 SER B C 1
ATOM 5706 O O . SER B 1 355 ? 2.699 3.094 -20.422 1 98.56 355 SER B O 1
ATOM 5708 N N . LYS B 1 356 ? 2.336 1.129 -21.422 1 97.88 356 LYS B N 1
ATOM 5709 C CA . LYS B 1 356 ? 2.914 1.542 -22.703 1 97.88 356 LYS B 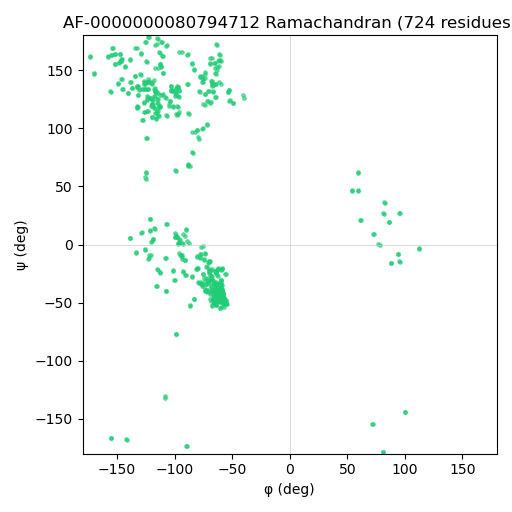CA 1
ATOM 5710 C C . LYS B 1 356 ? 2.148 2.721 -23.297 1 97.88 356 LYS B C 1
ATOM 5712 O O . LYS B 1 356 ? 2.729 3.557 -23.984 1 97.88 356 LYS B O 1
ATOM 5717 N N . ASN B 1 357 ? 0.854 2.756 -22.984 1 98 357 ASN B N 1
ATOM 5718 C CA . ASN B 1 357 ? 0.011 3.822 -23.516 1 98 357 ASN B CA 1
ATOM 5719 C C . ASN B 1 357 ? -0.024 5.027 -22.578 1 98 357 ASN B C 1
ATOM 5721 O O . ASN B 1 357 ? -0.913 5.875 -22.672 1 98 357 ASN B O 1
ATOM 5725 N N . GLY B 1 358 ? 0.851 5.121 -21.594 1 97.19 358 GLY B N 1
ATOM 5726 C CA . GLY B 1 358 ? 0.953 6.281 -20.719 1 97.19 358 GLY B CA 1
ATOM 5727 C C . GLY B 1 358 ? 0.172 6.121 -19.422 1 97.19 358 GLY B C 1
ATOM 5728 O O . GLY B 1 358 ? -0.359 7.098 -18.891 1 97.19 358 GLY B O 1
ATOM 5729 N N . SER B 1 359 ? 0.018 4.836 -19.031 1 97.62 359 SER B N 1
ATOM 5730 C CA . SER B 1 359 ? -0.709 4.531 -17.797 1 97.62 359 SER B CA 1
ATOM 5731 C C . SER B 1 359 ? -2.139 5.055 -17.859 1 97.62 359 SER B C 1
ATOM 5733 O O . SER B 1 359 ? -2.547 5.859 -17.016 1 97.62 359 SER B O 1
ATOM 5735 N N . VAL B 1 360 ? -2.9 4.566 -18.766 1 97.94 360 VAL B N 1
ATOM 5736 C CA . VAL B 1 360 ? -4.305 4.914 -18.953 1 97.94 360 VAL B CA 1
ATOM 5737 C C . VAL B 1 360 ? -5.184 3.707 -18.641 1 97.94 360 VAL B C 1
ATOM 5739 O O . VAL B 1 360 ? -4.691 2.578 -18.562 1 97.94 360 VAL B O 1
ATOM 5742 N N . TRP B 1 361 ? -6.441 3.957 -18.484 1 98.5 361 TRP B N 1
ATOM 5743 C CA . TRP B 1 361 ? -7.383 2.867 -18.234 1 98.5 361 TRP B CA 1
ATOM 5744 C C . TRP B 1 361 ? -7.566 2.018 -19.5 1 98.5 361 TRP B C 1
ATOM 5746 O O . TRP B 1 361 ? -7.785 2.551 -20.578 1 98.5 361 TRP B O 1
ATOM 5756 N N . VAL B 1 362 ? -7.473 0.713 -19.344 1 98.62 362 VAL B N 1
ATOM 5757 C CA . VAL B 1 362 ? -7.73 -0.215 -20.438 1 98.62 362 VAL B CA 1
ATOM 5758 C C . VAL B 1 362 ? -8.766 -1.25 -20 1 98.62 362 VAL B C 1
ATOM 5760 O O . VAL B 1 362 ? -8.766 -1.7 -18.859 1 98.62 362 VAL B O 1
ATOM 5763 N N . LYS B 1 363 ? -9.656 -1.603 -20.875 1 98.38 363 LYS B N 1
ATOM 5764 C CA . LYS B 1 363 ? -10.672 -2.607 -20.594 1 98.38 363 LYS B CA 1
ATOM 5765 C C . LYS B 1 363 ? -10.055 -3.99 -20.438 1 98.38 363 LYS B C 1
ATOM 5767 O O . LYS B 1 363 ? -9.141 -4.359 -21.172 1 98.38 363 LYS B O 1
ATOM 5772 N N . PHE B 1 364 ? -10.539 -4.715 -19.484 1 97.44 364 PHE B N 1
ATOM 5773 C CA . PHE B 1 364 ? -9.984 -6.031 -19.188 1 97.44 364 PHE B CA 1
ATOM 5774 C C . PHE B 1 364 ? -10.664 -7.109 -20.031 1 97.44 364 PHE B C 1
ATOM 5776 O O . PHE B 1 364 ? -11.898 -7.164 -20.094 1 97.44 364 PHE B O 1
#

Radius of gyration: 30.12 Å; Cα contacts (8 Å, |Δi|>4): 1734; chains: 2; bounding box: 52×98×60 Å

Foldseek 3Di:
DFDQAEEEEEALFPPHLVNLQLQLLLVVLPRYAYAAYHHDCDQVSQVVRCVVRVHDPVRYDNDLLVNLVVLLPDPPRHQEYEYDFFAACQLVSLLSNLVSLHAYEYEPLRHQALVSLVVSQVSCQVSVHFYFYQLLLCLAPVLVVLLVCVVVCVQPAWAEKEKEWEAAPPQAPCLVPDVVNVQLLDCNGHHDARFCRPCVLSVVLSVCSRNVFAWFKKFKAFDDDYPPGPHGFWMWMWTATPVRHIYIYTTGHRPPPDHGFIKMWIHGPAWIWIATVVQSQWIWIDGPVDIDIDGDDDDQRPSYGSSSSSLVSQVVVLSSCVVVPDNDGQVRGPHHTSVSSSVSNVSSVSNSVNNVVPRDMDGD/DFDQAEEEEEALFPPDLVNLQLQLLLVVLPRYAYAAYHHDCDQVSQVVRCVVRVHDPVRYDNDLLVNLVVLLPDPPRHQEYEYDFFAACQLVSLLSNLVSLHAYEYEPLRHQALVSLVVSQVSCVVSVHFYFYQLLLCLAPVLVVLLVCVVVCVQPAFAEKEKEWEAAPPQAPCLVPDVVNVQLLDCNGHHDARQCRPCVLSVVLSVCSRNVFAWFKKFKAFDDDYPPGPHGFWMWMWTATPVRHIYIYTTGHRPPPDHGFIKMWIHGPAWIWIATVVQSQWIWIDGPVDIDIDGDDDDDRPSYGSSSSSLVSQVVVLSSVVVVPDNDGQVPGPHHTSVSSSVSNVSSVNNSVNNVVPRDMDGD